Protein AF-A0A7C7D3M1-F1 (afdb_monomer)

Mean predicted aligned error: 8.9 Å

Sequence (580 aa):
MRIFKFFWKYLKKYRLFLVIILLFMLINALFGLVTPYLSGVIVDEVIVNKKKDLLLKLIILLLSGVLVKSVARYFSLMLIEKTTQNFLFDVRNDMYSRMQKMDFSYFDRTKTGNIMTRITGDLQVVRNFIAGSATTVFESLFSFVFVMILMIRMNFLFTILLLAVTPFIGYFTFSMTKKTRNLRFEWHEQITRLNSVVQENISGNRVVKAFCNEDFEIEKFSKENEGYKDHHGEWVKVWKKYLPLINFLGGMMTVVIILVGGILVIKGKLSYGELVIYTGLTGTLSVPINMANWLSDQVQRFFTSGEKIIELMNAEPRIVDDENCIVPEKYSGEVEFRDVSFSYNGERVLKEINMHVKPGQTIGIMGPTGSGKSTLVSLICRFYDCNEGKILIDGLNVKQLQKKSLRSNVAIAMQDTFLFSDTIEGNIAYGVPNADIEDIQHAAAAAGAHNFILELSDGYDTIVGERGVGLSGGQRQRVSLARALLKNATIMIFDDITSSVDIETEQMIQESLKSVYSGKTTFIISHRISSVRKADVIFVLDKGRIIEKGTHEELMKNKGYYHSVFMIQSGKNKTLSEVG

Secondary structure (DSSP, 8-state):
-HHHHHHHHHHGGGHHHHHHHHHHHHHHHHHHTHHHHHHHHIIIIIIIS--THHHHHHHHHHHHHHHHHHHHHHHHHHHHHHHHHHHHHHHHHHHHHHHHT--HHHHHHS-HHHHHHIIIIIHHHHHHIIIIIIHHHHHHHHHHHHHHHHHHHH-HHHHHHHHTTHHHHHHHHHHHHHHHHHHHHHHHHHHHHHHHHHHHHHHTHHHHHHTT-HHHHHHHHHHHHHHHHHHHHHHHHHHHHHHHHHHHHHHHHHHHIIIIIHHHHHTTSS-HHHHHHHHHHHHHHHHHHHHHHHHHHHHHHHHHHHHHHHHHHH---S----TT-B--S-----EEEEEEEEEETTEEEEEEEEEEE-TT-EEEEE-STTSSHHHHHHHHTTSS--SEEEEEETTEETTTB-HHHHHHTEEEE-SS----SSBHHHHHHTTSTT--HHHHHHHHHHTT-HHHHHTSTTGGGPBP-GGGTTS-HHHHHHHHHHHHHHT--SEEEEESTTTTS-HHHHHHHHHHHHHHTTTSEEEEE-S-HHHHTT-SEEEEEETTEEEEEE-HHHHHHHTSHHHHHHHHHTTS----TT--

pLDDT: mean 89.76, std 7.75, range [38.72, 98.0]

Foldseek 3Di:
DVLCVVLVVLLVVVVVLVVLLLVLLLLLLQLLLLQLQLQLVCCVCCVVVVPVVCVVVSVVSNVVSVVSNVVSVVSSLVSLVVSLVSSLVVLLVLLVVLVVQAFPLVPVVDPPVLSVCLSPVLSVLLSCCSSPVVSVVSSLVSNVVNLLVVLCVQPVVLSVVLCVLVVVLLVLLVVLLVVLVVLVVQLVVLVVLLVVLVVCCVVCVVVCVVVVVVVVSVVSNVVSVVSNVVSVVVSVVSCVVRVVVSVVSLVVSVVSLCPVVVVCCVVVNHPPSRSSSSVSSSVSVCVVSVCPNVSVVSVVSNVVSSVSSVCSSPDDHPQDADPQADQDPDFQAKKWWALFWADRVPHTQAGGEGDTFGFLFFEEEAEDPSLCQVVVVCVQLPSDDTPDTFMDGVNHGPSRHDNVNSNLQEFEQAPQQFADQFFLLCRLCVSPVPDDVVLLLLLLVLLVQQVVLVVDPVRRRDGAHHRRPPDDPLNSLSSSSSSRLSSLHQEYEYAASCVRPDPVSVVSNLVSCPVSSGRHYYYYYHNDCVRCLPGQKYFYGGSNYTPDMDHNVVVCVVCPPSVVSVCVVVVNDDDPPPDD

Radius of gyration: 36.51 Å; Cα contacts (8 Å, |Δi|>4): 764; chains: 1; bounding box: 83×61×110 Å

Structure (mmCIF, N/CA/C/O backbone):
data_AF-A0A7C7D3M1-F1
#
_entry.id   AF-A0A7C7D3M1-F1
#
loop_
_atom_site.group_PDB
_atom_site.id
_atom_site.type_symbol
_atom_site.label_atom_id
_atom_site.label_alt_id
_atom_site.label_comp_id
_atom_site.label_asym_id
_atom_site.label_entity_id
_atom_site.label_seq_id
_atom_site.pdbx_PDB_ins_code
_atom_site.Cartn_x
_atom_site.Cartn_y
_atom_site.Cartn_z
_atom_site.occupancy
_atom_site.B_iso_or_equiv
_atom_site.auth_seq_id
_atom_site.auth_comp_id
_atom_site.auth_asym_id
_atom_site.auth_atom_id
_atom_site.pdbx_PDB_model_num
ATOM 1 N N . MET A 1 1 ? 17.993 -13.297 -7.856 1.00 72.12 1 MET A N 1
ATOM 2 C CA . MET A 1 1 ? 17.187 -14.208 -8.715 1.00 72.12 1 MET A CA 1
ATOM 3 C C . MET A 1 1 ? 15.738 -14.398 -8.249 1.00 72.12 1 MET A C 1
ATOM 5 O O . MET A 1 1 ? 14.873 -14.476 -9.113 1.00 72.12 1 MET A O 1
ATOM 9 N N . ARG A 1 2 ? 15.433 -14.438 -6.937 1.00 89.00 2 ARG A N 1
ATOM 10 C CA . ARG A 1 2 ? 14.056 -14.613 -6.414 1.00 89.00 2 ARG A CA 1
ATOM 11 C C . ARG A 1 2 ? 13.039 -13.616 -6.995 1.00 89.00 2 ARG A C 1
ATOM 13 O O . ARG A 1 2 ? 11.999 -14.044 -7.483 1.00 89.00 2 ARG A O 1
ATOM 20 N N . ILE A 1 3 ? 13.380 -12.325 -7.009 1.00 91.31 3 ILE A N 1
ATOM 21 C CA . ILE A 1 3 ? 12.498 -11.247 -7.491 1.00 91.31 3 ILE A CA 1
ATOM 22 C C . ILE A 1 3 ? 12.118 -11.422 -8.970 1.00 91.31 3 ILE A C 1
ATOM 24 O O . ILE A 1 3 ? 10.941 -11.400 -9.320 1.00 91.31 3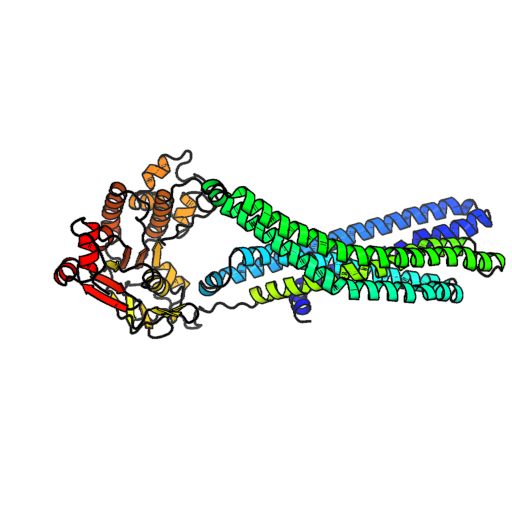 ILE A O 1
ATOM 28 N N . PHE A 1 4 ? 13.097 -11.709 -9.832 1.00 91.31 4 PHE A N 1
ATOM 29 C CA . PHE A 1 4 ? 12.840 -12.005 -11.245 1.00 91.31 4 PHE A CA 1
ATOM 30 C C . PHE A 1 4 ? 11.922 -13.215 -11.430 1.00 91.31 4 PHE A C 1
ATOM 32 O O . PHE A 1 4 ? 10.978 -13.149 -12.210 1.00 91.31 4 PHE A O 1
ATOM 39 N N . LYS A 1 5 ? 12.158 -14.308 -10.688 1.00 91.38 5 LYS A N 1
ATOM 40 C CA . LYS A 1 5 ? 11.329 -15.521 -10.768 1.00 91.38 5 LYS A CA 1
ATOM 41 C C . LYS A 1 5 ? 9.878 -15.247 -10.357 1.00 91.38 5 LYS A C 1
ATOM 43 O O . LYS A 1 5 ? 8.966 -15.791 -10.976 1.00 91.38 5 LYS A O 1
ATOM 48 N N . PHE A 1 6 ? 9.672 -14.400 -9.348 1.00 93.81 6 PHE A N 1
ATOM 49 C CA . PHE A 1 6 ? 8.343 -13.988 -8.903 1.00 93.81 6 PHE A CA 1
ATOM 50 C C . PHE A 1 6 ? 7.590 -13.238 -10.009 1.00 93.81 6 PHE A C 1
ATOM 52 O O . PHE A 1 6 ? 6.535 -13.693 -10.445 1.00 93.81 6 PHE A O 1
ATOM 59 N N . PHE A 1 7 ? 8.160 -12.153 -10.543 1.00 94.06 7 PHE A N 1
ATOM 60 C CA . PHE A 1 7 ? 7.493 -11.368 -11.590 1.00 94.06 7 PHE A CA 1
ATOM 61 C C . PHE A 1 7 ? 7.366 -12.122 -12.920 1.00 94.06 7 PHE A C 1
ATOM 63 O O . PHE A 1 7 ? 6.381 -11.950 -13.639 1.00 94.06 7 PHE A O 1
ATOM 70 N N . TRP A 1 8 ? 8.285 -13.045 -13.219 1.00 93.12 8 TRP A N 1
ATOM 71 C CA . TRP A 1 8 ? 8.175 -13.922 -14.386 1.00 93.12 8 TRP A CA 1
ATOM 72 C C . TRP A 1 8 ? 6.923 -14.811 -14.352 1.00 93.12 8 TRP A C 1
ATOM 74 O O . TRP A 1 8 ? 6.363 -15.121 -15.404 1.00 93.12 8 TRP A O 1
ATOM 84 N N . LYS A 1 9 ? 6.424 -15.190 -13.164 1.00 93.50 9 LYS A N 1
ATOM 85 C CA . LYS A 1 9 ? 5.173 -15.959 -13.026 1.00 93.50 9 LYS A CA 1
ATOM 86 C C . LYS A 1 9 ? 3.965 -15.211 -13.601 1.00 93.50 9 LYS A C 1
ATOM 88 O O . LYS A 1 9 ? 3.067 -15.867 -14.123 1.00 93.50 9 LYS A O 1
ATOM 93 N N . TYR A 1 10 ? 3.971 -13.882 -13.538 1.00 94.25 10 TYR A N 1
ATOM 94 C CA . TYR A 1 10 ? 2.939 -13.032 -14.128 1.00 94.25 10 TYR A CA 1
ATOM 95 C C . TYR A 1 10 ? 3.221 -12.769 -15.611 1.00 94.25 10 TYR A C 1
ATOM 97 O O . TYR A 1 10 ? 2.345 -12.942 -16.455 1.00 94.25 10 TYR A O 1
ATOM 105 N N . LEU A 1 11 ? 4.472 -12.451 -15.960 1.00 92.75 11 LEU A N 1
ATOM 106 C CA . LEU A 1 11 ? 4.861 -12.156 -17.344 1.00 92.75 11 LEU A CA 1
ATOM 107 C C . LEU A 1 11 ? 4.723 -13.354 -18.296 1.00 92.75 11 LEU A C 1
ATOM 109 O O . LEU A 1 11 ? 4.402 -13.163 -19.467 1.00 92.75 11 LEU A O 1
ATOM 113 N N . LYS A 1 12 ? 4.893 -14.598 -17.821 1.00 92.69 12 LYS A N 1
ATOM 114 C CA . LYS A 1 12 ? 4.770 -15.801 -18.668 1.00 92.69 12 LYS A CA 1
ATOM 115 C C . LYS A 1 12 ? 3.382 -15.964 -19.301 1.00 92.69 12 LYS A C 1
ATOM 117 O O . LYS A 1 12 ? 3.283 -16.587 -20.357 1.00 92.69 12 LYS A O 1
ATOM 122 N N . LYS A 1 13 ? 2.326 -15.398 -18.694 1.00 93.00 13 LYS A N 1
ATOM 123 C CA . LYS A 1 13 ? 0.963 -15.358 -19.262 1.00 93.00 13 LYS A CA 1
ATOM 124 C C . LYS A 1 13 ? 0.950 -14.624 -20.608 1.00 93.00 13 LYS A C 1
ATOM 126 O O . LYS A 1 13 ? 0.189 -14.976 -21.500 1.00 93.00 13 LYS A O 1
ATOM 131 N N . TYR A 1 14 ? 1.874 -13.681 -20.782 1.00 93.88 14 TYR A N 1
ATOM 132 C CA . TYR A 1 14 ? 2.040 -12.849 -21.969 1.00 93.88 14 TYR A CA 1
ATOM 133 C C . TYR A 1 14 ? 3.248 -13.262 -22.828 1.00 93.88 14 TYR A C 1
ATOM 135 O O . TYR A 1 14 ? 3.724 -12.473 -23.640 1.00 93.88 14 TYR A O 1
ATOM 143 N N . ARG A 1 15 ? 3.750 -14.503 -22.696 1.00 92.19 15 ARG A N 1
ATOM 144 C CA . ARG A 1 15 ? 4.968 -14.973 -23.392 1.00 92.19 15 ARG A CA 1
ATOM 145 C C . ARG A 1 15 ? 4.950 -14.761 -24.908 1.00 92.19 15 ARG A C 1
ATOM 147 O O . ARG A 1 15 ? 5.978 -14.415 -25.474 1.00 92.19 15 ARG A O 1
ATOM 154 N N . LEU A 1 16 ? 3.796 -14.936 -25.558 1.00 92.12 16 LEU A N 1
ATOM 155 C CA . LEU A 1 16 ? 3.668 -14.738 -27.004 1.00 92.12 16 LEU A CA 1
ATOM 156 C C . LEU A 1 16 ? 3.878 -13.265 -27.375 1.00 92.12 16 LEU A C 1
ATOM 158 O O . LEU A 1 16 ? 4.638 -12.966 -28.290 1.00 92.12 16 LEU A O 1
ATOM 162 N N . PHE A 1 17 ? 3.271 -12.347 -26.618 1.00 93.25 17 PHE A N 1
ATOM 163 C CA . PHE A 1 17 ? 3.478 -10.913 -26.805 1.00 93.25 17 PHE A CA 1
ATOM 164 C C . PHE A 1 17 ? 4.931 -10.517 -26.550 1.00 93.25 17 PHE A C 1
ATOM 166 O O . PHE A 1 17 ? 5.477 -9.753 -27.333 1.00 93.25 17 PHE A O 1
ATOM 173 N N . LEU A 1 18 ? 5.589 -11.086 -25.532 1.00 93.00 18 LEU A N 1
ATOM 174 C CA . LEU A 1 18 ? 7.017 -10.845 -25.281 1.00 93.00 18 LEU A CA 1
ATOM 175 C C . LEU A 1 18 ? 7.898 -11.278 -26.462 1.00 93.00 18 LEU A C 1
ATOM 177 O O . LEU A 1 18 ? 8.820 -10.555 -26.827 1.00 93.00 18 LEU A O 1
ATOM 181 N N . VAL A 1 19 ? 7.600 -12.416 -27.097 1.00 93.88 19 VAL A N 1
ATOM 182 C CA . VAL A 1 19 ? 8.320 -12.861 -28.304 1.00 93.88 19 VAL A CA 1
ATOM 183 C C . VAL A 1 19 ? 8.082 -11.899 -29.471 1.00 93.88 19 VAL A C 1
ATOM 185 O O . VAL A 1 19 ? 9.036 -11.503 -30.133 1.00 93.88 19 VAL A O 1
ATOM 188 N N . ILE A 1 20 ? 6.838 -11.469 -29.700 1.00 94.69 20 ILE A N 1
ATOM 189 C CA . ILE A 1 20 ? 6.504 -10.500 -30.758 1.00 94.69 20 ILE A CA 1
ATOM 190 C C . ILE A 1 20 ? 7.204 -9.154 -30.514 1.00 94.69 20 ILE A C 1
ATOM 192 O O . ILE A 1 20 ? 7.750 -8.560 -31.440 1.00 94.69 20 ILE A O 1
ATOM 196 N N . ILE A 1 21 ? 7.238 -8.694 -29.263 1.00 94.19 21 ILE A N 1
ATOM 197 C CA . ILE A 1 21 ? 7.957 -7.487 -28.850 1.00 94.19 21 ILE A CA 1
ATOM 198 C C . ILE A 1 21 ? 9.445 -7.611 -29.199 1.00 94.19 21 ILE A C 1
ATOM 200 O O . ILE A 1 21 ? 9.990 -6.718 -29.843 1.00 94.19 21 ILE A O 1
ATOM 204 N N . LEU A 1 22 ? 10.087 -8.729 -28.840 1.00 93.38 22 LEU A N 1
ATOM 205 C CA . LEU A 1 22 ? 11.495 -8.980 -29.162 1.00 93.38 22 LEU A CA 1
ATOM 206 C C . LEU A 1 22 ? 11.750 -9.004 -30.676 1.00 93.38 22 LEU A C 1
ATOM 208 O O . LEU A 1 22 ? 12.759 -8.469 -31.131 1.00 93.38 22 LEU A O 1
ATOM 212 N N . LEU A 1 23 ? 10.830 -9.564 -31.468 1.00 94.25 23 LEU A N 1
ATOM 213 C CA . LEU A 1 23 ? 10.919 -9.543 -32.932 1.00 94.25 23 LEU A CA 1
ATOM 214 C C . LEU A 1 23 ? 10.853 -8.112 -33.484 1.00 94.25 23 LEU A C 1
ATOM 216 O O . LEU A 1 23 ? 11.699 -7.734 -34.292 1.00 94.25 23 LEU A O 1
ATOM 220 N N . PHE A 1 24 ? 9.909 -7.286 -33.022 1.00 94.31 24 PHE A N 1
ATOM 221 C CA . PHE A 1 24 ? 9.838 -5.883 -33.444 1.00 94.31 24 PHE A CA 1
ATOM 222 C C . PHE A 1 24 ? 11.049 -5.062 -32.987 1.00 94.31 24 PHE A C 1
ATOM 224 O O . PHE A 1 24 ? 11.507 -4.203 -33.739 1.00 94.31 24 PHE A O 1
ATOM 231 N N . MET A 1 25 ? 11.609 -5.338 -31.805 1.00 92.69 25 MET A N 1
ATOM 232 C CA . MET A 1 25 ? 12.866 -4.724 -31.354 1.00 92.69 25 MET A CA 1
ATOM 233 C C . MET A 1 25 ? 14.030 -5.073 -32.282 1.00 92.69 25 MET A C 1
ATOM 235 O O . MET A 1 25 ? 14.821 -4.200 -32.634 1.00 92.69 25 MET A O 1
ATOM 239 N N . LEU A 1 26 ? 14.117 -6.333 -32.713 1.00 93.62 26 LEU A N 1
ATOM 240 C CA . LEU A 1 26 ? 15.144 -6.797 -33.641 1.00 93.62 26 LEU A CA 1
ATOM 241 C C . LEU A 1 26 ? 14.995 -6.118 -35.009 1.00 93.62 26 LEU A C 1
ATOM 243 O O . LEU A 1 26 ? 15.978 -5.615 -35.552 1.00 93.62 26 LEU A O 1
ATOM 247 N N . ILE A 1 27 ? 13.765 -6.019 -35.525 1.00 93.50 27 ILE A N 1
ATOM 248 C CA . ILE A 1 27 ? 13.453 -5.269 -36.752 1.00 93.50 27 ILE A CA 1
ATOM 249 C C . ILE A 1 27 ? 13.854 -3.797 -36.593 1.00 93.50 27 ILE A C 1
ATOM 251 O O . ILE A 1 27 ? 14.546 -3.254 -37.451 1.00 93.50 27 ILE A O 1
ATOM 255 N N . ASN A 1 28 ? 13.484 -3.149 -35.486 1.00 92.19 28 ASN A N 1
ATOM 256 C CA . ASN A 1 28 ? 13.830 -1.751 -35.220 1.00 92.19 28 ASN A CA 1
ATOM 257 C C . ASN A 1 28 ? 15.355 -1.528 -35.170 1.00 92.19 28 ASN A C 1
ATOM 259 O O . ASN A 1 28 ? 15.852 -0.558 -35.746 1.00 92.19 28 ASN A O 1
ATOM 263 N N . ALA A 1 29 ? 16.103 -2.438 -34.538 1.00 91.75 29 ALA A N 1
ATOM 264 C CA . ALA A 1 29 ? 17.562 -2.389 -34.496 1.00 91.75 29 ALA A CA 1
ATOM 265 C C . ALA A 1 29 ? 18.183 -2.561 -35.895 1.00 91.75 29 ALA A C 1
ATOM 267 O O . ALA A 1 29 ? 19.069 -1.795 -36.272 1.00 91.75 29 ALA A O 1
ATOM 268 N N . LEU A 1 30 ? 17.685 -3.511 -36.692 1.00 92.50 30 LEU A N 1
ATOM 269 C CA . LEU A 1 30 ? 18.196 -3.806 -38.034 1.00 92.50 30 LEU A CA 1
ATOM 270 C C . LEU A 1 30 ? 17.902 -2.671 -39.026 1.00 92.50 30 LEU A C 1
ATOM 272 O O . LEU A 1 30 ? 18.808 -2.177 -39.695 1.00 92.50 30 LEU A O 1
ATOM 276 N N . PHE A 1 31 ? 16.661 -2.179 -39.063 1.00 92.00 31 PHE A N 1
ATOM 277 C CA . PHE A 1 31 ? 16.293 -1.019 -39.882 1.00 92.00 31 PHE A CA 1
ATOM 278 C C . PHE A 1 31 ? 16.911 0.289 -39.368 1.00 92.00 31 PHE A C 1
ATOM 280 O O . PHE A 1 31 ? 17.025 1.259 -40.115 1.00 92.00 31 PHE A O 1
ATOM 287 N N . GLY A 1 32 ? 17.383 0.317 -38.119 1.00 89.38 32 GLY A N 1
ATOM 288 C CA . GLY A 1 32 ? 18.217 1.394 -37.597 1.00 89.38 32 GLY A CA 1
ATOM 289 C C . GLY A 1 32 ? 19.526 1.590 -38.368 1.00 89.38 32 GLY A C 1
ATOM 290 O O . GLY A 1 32 ? 20.001 2.721 -38.442 1.00 89.38 32 GLY A O 1
ATOM 291 N N . LEU A 1 33 ? 20.061 0.531 -38.986 1.00 91.56 33 LEU A N 1
ATOM 292 C CA . LEU A 1 33 ? 21.294 0.569 -39.781 1.00 91.56 33 LEU A CA 1
ATOM 293 C C . LEU A 1 33 ? 21.083 1.020 -41.228 1.00 91.56 33 LEU A C 1
ATOM 295 O O . LEU A 1 33 ? 22.033 1.454 -41.878 1.00 91.56 33 LEU A O 1
ATOM 299 N N . VAL A 1 34 ? 19.851 0.927 -41.734 1.00 92.25 34 VAL A N 1
ATOM 300 C CA . VAL A 1 34 ? 19.528 1.206 -43.139 1.00 92.25 34 VAL A CA 1
ATOM 301 C C . VAL A 1 34 ? 19.849 2.657 -43.497 1.00 92.25 34 VAL A C 1
ATOM 303 O O . VAL A 1 34 ? 20.438 2.905 -44.543 1.00 92.25 34 VAL A O 1
ATOM 306 N N . THR A 1 35 ? 19.530 3.620 -42.627 1.00 90.44 35 THR A N 1
ATOM 307 C CA . THR A 1 35 ? 19.768 5.044 -42.913 1.00 90.44 35 THR A CA 1
ATOM 308 C C . THR A 1 35 ? 21.261 5.389 -43.020 1.00 90.44 35 THR A C 1
ATOM 310 O O . THR A 1 35 ? 21.631 5.965 -44.046 1.00 90.44 35 THR A O 1
ATOM 313 N N . PRO A 1 36 ? 22.142 5.020 -42.062 1.00 92.00 36 PRO A N 1
ATOM 314 C CA . PRO A 1 36 ? 23.586 5.195 -42.233 1.00 92.00 36 PRO A CA 1
ATOM 315 C C . PRO A 1 36 ? 24.136 4.455 -43.455 1.00 92.00 36 PRO A C 1
ATOM 317 O O . PRO A 1 36 ? 24.864 5.054 -44.242 1.00 92.00 36 PRO A O 1
ATOM 320 N N . TYR A 1 37 ? 23.746 3.188 -43.651 1.00 93.00 37 TYR A N 1
ATOM 321 C CA . TYR A 1 37 ? 24.236 2.352 -44.751 1.00 93.00 37 TYR A CA 1
ATOM 322 C C . TYR A 1 37 ? 23.899 2.935 -46.130 1.00 93.00 37 TYR A C 1
ATOM 324 O O . TYR A 1 37 ? 24.788 3.155 -46.951 1.00 93.00 37 TYR A O 1
ATOM 332 N N . LEU A 1 38 ? 22.623 3.252 -46.373 1.00 92.38 38 LEU A N 1
ATOM 333 C CA . LEU A 1 38 ? 22.179 3.818 -47.648 1.00 92.38 38 LEU A CA 1
ATOM 334 C C . LEU A 1 38 ? 22.749 5.213 -47.894 1.00 92.38 38 LEU A C 1
ATOM 336 O O . LEU A 1 38 ? 23.038 5.542 -49.041 1.00 92.38 38 LEU A O 1
ATOM 340 N N . SER A 1 39 ? 22.959 6.010 -46.842 1.00 91.19 39 SER A N 1
ATOM 341 C CA . SER A 1 39 ? 23.652 7.299 -46.973 1.00 91.19 39 SER A CA 1
ATOM 342 C C . SER A 1 39 ? 25.052 7.119 -47.559 1.00 91.19 39 SER A C 1
ATOM 344 O O . SER A 1 39 ? 25.423 7.860 -48.463 1.00 91.19 39 SER A O 1
ATOM 346 N N . GLY A 1 40 ? 25.797 6.099 -47.121 1.00 91.50 40 GLY A N 1
ATOM 347 C CA . GLY A 1 40 ? 27.095 5.766 -47.711 1.00 91.50 40 GLY A CA 1
ATOM 348 C C . GLY A 1 40 ? 27.006 5.341 -49.173 1.00 91.50 40 GLY A C 1
ATOM 349 O O . GLY A 1 40 ? 27.728 5.871 -50.013 1.00 91.50 40 GLY A O 1
ATOM 350 N N . VAL A 1 41 ? 26.069 4.445 -49.499 1.00 91.62 41 VAL A N 1
ATOM 351 C CA . VAL A 1 41 ? 25.857 3.975 -50.881 1.00 91.62 41 VAL A CA 1
ATOM 352 C C . VAL A 1 41 ? 25.511 5.132 -51.825 1.00 91.62 41 VAL A C 1
ATOM 354 O O . VAL A 1 41 ? 25.987 5.163 -52.957 1.00 91.62 41 VAL A O 1
ATOM 357 N N . ILE A 1 42 ? 24.719 6.110 -51.371 1.00 92.25 42 ILE A N 1
ATOM 358 C CA . ILE A 1 42 ? 24.405 7.312 -52.158 1.00 92.25 42 ILE A CA 1
ATOM 359 C C . ILE A 1 42 ? 25.682 8.104 -52.473 1.00 92.25 42 ILE A C 1
ATOM 361 O O . ILE A 1 42 ? 25.844 8.567 -53.604 1.00 92.25 42 ILE A O 1
ATOM 365 N N . VAL A 1 43 ? 26.601 8.244 -51.514 1.00 92.06 43 VAL A N 1
ATOM 366 C CA . VAL A 1 43 ? 27.872 8.940 -51.753 1.00 92.06 43 VAL A CA 1
ATOM 367 C C . VAL A 1 43 ? 28.709 8.213 -52.806 1.00 92.06 43 VAL A C 1
ATOM 369 O O . VAL A 1 43 ? 29.123 8.841 -53.779 1.00 92.06 43 VAL A O 1
ATOM 372 N N . ASP A 1 44 ? 28.901 6.902 -52.679 1.00 90.94 44 ASP A N 1
ATOM 373 C CA . ASP A 1 44 ? 29.743 6.154 -53.621 1.00 90.94 44 ASP A CA 1
ATOM 374 C C . ASP A 1 44 ? 29.116 6.043 -55.022 1.00 90.94 44 ASP A C 1
ATOM 376 O O . ASP A 1 44 ? 29.749 6.355 -56.031 1.00 90.94 44 ASP A O 1
ATOM 380 N N . GLU A 1 45 ? 27.852 5.632 -55.120 1.00 88.50 45 GLU A N 1
ATOM 381 C CA . GLU A 1 45 ? 27.238 5.315 -56.415 1.00 88.50 45 GLU A CA 1
ATOM 382 C C . GLU A 1 45 ? 26.673 6.545 -57.137 1.00 88.50 45 GLU A C 1
ATOM 384 O O . GLU A 1 45 ? 26.756 6.646 -58.365 1.00 88.50 45 GLU A O 1
ATOM 389 N N . VAL A 1 46 ? 26.101 7.503 -56.402 1.00 88.81 46 VAL A N 1
ATOM 390 C CA . VAL A 1 46 ? 25.433 8.660 -57.016 1.00 88.81 46 VAL A CA 1
ATOM 391 C C . VAL A 1 46 ? 26.361 9.863 -57.110 1.00 88.81 46 VAL A C 1
ATOM 393 O O . VAL A 1 46 ? 26.405 10.501 -58.161 1.00 88.81 46 VAL A O 1
ATOM 396 N N . ILE A 1 47 ? 27.088 10.195 -56.039 1.00 88.75 47 ILE A N 1
ATOM 397 C CA . ILE A 1 47 ? 27.936 11.397 -56.017 1.00 88.75 47 ILE A CA 1
ATOM 398 C C . ILE A 1 47 ? 29.259 11.127 -56.737 1.00 88.75 47 ILE A C 1
ATOM 400 O O . ILE A 1 47 ? 29.618 11.878 -57.645 1.00 88.75 47 ILE A O 1
ATOM 404 N N . VAL A 1 48 ? 29.960 10.047 -56.375 1.00 87.44 48 VAL A N 1
ATOM 405 C CA . VAL A 1 48 ? 31.275 9.717 -56.948 1.00 87.44 48 VAL A CA 1
ATOM 406 C C . VAL A 1 48 ? 31.129 9.087 -58.337 1.00 87.44 48 VAL A C 1
ATOM 408 O O . VAL A 1 48 ? 31.655 9.629 -59.309 1.00 87.44 48 VAL A O 1
ATOM 411 N N . ASN A 1 49 ? 30.346 8.009 -58.469 1.00 86.12 49 ASN A N 1
ATOM 412 C CA . ASN A 1 49 ? 30.162 7.304 -59.748 1.00 86.12 49 ASN A CA 1
ATOM 413 C C . ASN A 1 49 ? 29.114 7.945 -60.685 1.00 86.12 49 ASN A C 1
ATOM 415 O O . ASN A 1 49 ? 28.866 7.426 -61.775 1.00 86.12 49 ASN A O 1
ATOM 419 N N . LYS A 1 50 ? 28.498 9.072 -60.293 1.00 86.44 50 LYS A N 1
ATOM 420 C CA . LYS A 1 50 ? 27.533 9.867 -61.086 1.00 86.44 50 LYS A CA 1
ATOM 421 C C . LYS A 1 50 ? 26.310 9.096 -61.620 1.00 86.44 50 LYS A C 1
ATOM 423 O O . LYS A 1 50 ? 25.662 9.565 -62.560 1.00 86.44 50 LYS A O 1
ATOM 428 N N . LYS A 1 51 ? 25.924 7.963 -61.018 1.00 87.44 51 LYS A N 1
ATOM 429 C CA . LYS A 1 51 ? 24.750 7.168 -61.435 1.00 87.44 51 LYS A CA 1
ATOM 430 C C . LYS A 1 51 ? 23.441 7.776 -60.917 1.00 87.44 51 LYS A C 1
ATOM 432 O O . LYS A 1 51 ? 22.815 7.266 -59.988 1.00 87.44 51 LYS A O 1
ATOM 437 N N . LYS A 1 52 ? 23.011 8.888 -61.520 1.00 83.00 52 LYS A N 1
ATOM 438 C CA . LYS A 1 52 ? 21.827 9.658 -61.085 1.00 83.00 52 LYS A CA 1
ATOM 439 C C . LYS A 1 52 ? 20.520 8.856 -61.104 1.00 83.00 52 LYS A C 1
ATOM 441 O O . LYS A 1 52 ? 19.661 9.100 -60.261 1.00 83.00 52 LYS A O 1
ATOM 446 N N . ASP A 1 53 ? 20.404 7.851 -61.970 1.00 86.50 53 ASP A N 1
ATOM 447 C CA . ASP A 1 53 ? 19.208 7.000 -62.073 1.00 86.50 53 ASP A CA 1
ATOM 448 C C . ASP A 1 53 ? 18.956 6.143 -60.817 1.00 86.50 53 ASP A C 1
ATOM 450 O O . ASP A 1 53 ? 17.827 5.726 -60.547 1.00 86.50 53 ASP A O 1
ATOM 454 N N . LEU A 1 54 ? 19.998 5.886 -60.014 1.00 87.69 54 LEU A N 1
ATOM 455 C CA . LEU A 1 54 ? 19.889 5.145 -58.753 1.00 87.69 54 LEU A CA 1
ATOM 456 C C . LEU A 1 54 ? 19.407 6.020 -57.590 1.00 87.69 54 LEU A C 1
ATOM 458 O O . LEU A 1 54 ? 18.895 5.481 -56.608 1.00 87.69 54 LEU A O 1
ATOM 462 N N . LEU A 1 55 ? 19.518 7.350 -57.691 1.00 89.44 55 LEU A N 1
ATOM 463 C CA . LEU A 1 55 ? 19.216 8.265 -56.589 1.00 89.44 55 LEU A CA 1
ATOM 464 C C . LEU A 1 55 ? 17.767 8.128 -56.114 1.00 89.44 55 LEU A C 1
ATOM 466 O O . LEU A 1 55 ? 17.524 7.957 -54.922 1.00 89.44 55 LEU A O 1
ATOM 470 N N . LEU A 1 56 ? 16.807 8.152 -57.043 1.00 90.31 56 LEU A N 1
ATOM 471 C CA . LEU A 1 56 ? 15.386 8.066 -56.706 1.00 90.31 56 LEU A CA 1
ATOM 472 C C . LEU A 1 56 ? 15.052 6.724 -56.034 1.00 90.31 56 LEU A C 1
ATOM 474 O O . LEU A 1 56 ? 14.336 6.696 -55.036 1.00 90.31 56 LEU A O 1
ATOM 478 N N . LYS A 1 57 ? 15.636 5.618 -56.519 1.00 91.75 57 LYS A N 1
ATOM 479 C CA . LYS A 1 57 ? 15.462 4.279 -55.928 1.00 91.75 57 LYS A CA 1
ATOM 480 C C . LYS A 1 57 ? 16.032 4.207 -54.508 1.00 91.75 57 LYS A C 1
ATOM 482 O O . LYS A 1 57 ? 15.371 3.673 -53.621 1.00 91.75 57 LYS A O 1
ATOM 487 N N . LEU A 1 58 ? 17.222 4.768 -54.278 1.00 91.06 58 LEU A N 1
ATOM 488 C CA . LEU A 1 58 ? 17.868 4.788 -52.960 1.00 91.06 58 LEU A CA 1
ATOM 489 C C . LEU A 1 58 ? 17.127 5.686 -51.961 1.00 91.06 58 LEU A C 1
ATOM 491 O O . LEU A 1 58 ? 16.988 5.303 -50.802 1.00 91.06 58 LEU A O 1
ATOM 495 N N . ILE A 1 59 ? 16.597 6.833 -52.400 1.00 90.88 59 ILE A N 1
ATOM 496 C CA . ILE A 1 59 ? 15.764 7.707 -51.557 1.00 90.88 59 ILE A CA 1
ATOM 497 C C . ILE A 1 59 ? 14.460 7.003 -51.173 1.00 90.88 59 ILE A C 1
ATOM 499 O O . ILE A 1 59 ? 14.101 7.000 -49.997 1.00 90.88 59 ILE A O 1
ATOM 503 N N . ILE A 1 60 ? 13.769 6.370 -52.128 1.00 92.88 60 ILE A N 1
ATOM 504 C CA . ILE A 1 60 ? 12.547 5.599 -51.844 1.00 92.88 60 ILE A CA 1
ATOM 505 C C . ILE A 1 60 ? 12.854 4.467 -50.859 1.00 92.88 60 ILE A C 1
ATOM 507 O O . ILE A 1 60 ? 12.113 4.277 -49.895 1.00 92.88 60 ILE A O 1
ATOM 511 N N . LEU A 1 61 ? 13.971 3.757 -51.045 1.00 93.50 61 LEU A N 1
ATOM 512 C CA . LEU A 1 61 ? 14.395 2.700 -50.131 1.00 93.50 61 LEU A CA 1
ATOM 513 C C . LEU A 1 61 ? 14.693 3.247 -48.726 1.00 93.50 61 LEU A C 1
ATOM 515 O O . LEU A 1 61 ? 14.235 2.667 -47.743 1.00 93.50 61 LEU A O 1
ATOM 519 N N . LEU A 1 62 ? 15.377 4.388 -48.616 1.00 92.94 62 LEU A N 1
ATOM 520 C CA . LEU A 1 62 ? 15.656 5.053 -47.341 1.00 92.94 62 LEU A CA 1
ATOM 521 C C . LEU A 1 62 ? 14.360 5.459 -46.631 1.00 92.94 62 LEU A C 1
ATOM 523 O O . LEU A 1 62 ? 14.178 5.117 -45.461 1.00 92.94 62 LEU A O 1
ATOM 527 N N . LEU A 1 63 ? 13.440 6.124 -47.336 1.00 93.75 63 LEU A N 1
ATOM 528 C CA . LEU A 1 63 ? 12.138 6.521 -46.792 1.00 93.75 63 LEU A CA 1
ATOM 529 C C . LEU A 1 63 ? 11.319 5.302 -46.355 1.00 93.75 63 LEU A C 1
ATOM 531 O O . LEU A 1 63 ? 10.769 5.299 -45.254 1.00 93.75 63 LEU A O 1
ATOM 535 N N . SER A 1 64 ? 11.297 4.240 -47.165 1.00 93.50 64 SER A N 1
ATOM 536 C CA . SER A 1 64 ? 10.615 2.990 -46.815 1.00 93.50 64 SER A CA 1
ATOM 537 C C . SER A 1 64 ? 11.231 2.326 -45.579 1.00 93.50 64 SER A C 1
ATOM 539 O O . SER A 1 64 ? 10.502 1.873 -44.701 1.00 93.50 64 SER A O 1
ATOM 541 N N . GLY A 1 65 ? 12.561 2.344 -45.440 1.00 93.25 65 GLY A N 1
ATOM 542 C CA . GLY A 1 65 ? 13.254 1.792 -44.281 1.00 93.25 65 GLY A CA 1
ATOM 543 C C . GLY A 1 65 ? 12.956 2.566 -42.996 1.00 93.25 65 GLY A C 1
ATOM 544 O O . GLY A 1 65 ? 12.692 1.959 -41.957 1.00 93.25 65 GLY A O 1
ATOM 545 N N . VAL A 1 66 ? 12.922 3.901 -43.066 1.00 93.75 66 VAL A N 1
ATOM 546 C CA . VAL A 1 66 ? 12.519 4.759 -41.938 1.00 93.75 66 VAL A CA 1
ATOM 547 C C . VAL A 1 66 ? 11.052 4.530 -41.569 1.00 93.75 66 VAL A C 1
ATOM 549 O O . VAL A 1 66 ? 10.730 4.458 -40.380 1.00 93.75 66 VAL A O 1
ATOM 552 N N . LEU A 1 67 ? 10.168 4.365 -42.556 1.00 94.88 67 LEU A N 1
ATOM 553 C CA . LEU A 1 67 ? 8.757 4.055 -42.330 1.00 94.88 67 LEU A CA 1
ATOM 554 C C . LEU A 1 67 ? 8.591 2.700 -41.625 1.00 94.88 67 LEU A C 1
ATOM 556 O O . LEU A 1 67 ? 7.955 2.640 -40.575 1.00 94.88 67 LEU A O 1
ATOM 560 N N . VAL A 1 68 ? 9.226 1.636 -42.128 1.00 94.31 68 VAL A N 1
ATOM 561 C CA . VAL A 1 68 ? 9.187 0.296 -41.511 1.00 94.31 68 VAL A CA 1
ATOM 562 C C . VAL A 1 68 ? 9.739 0.327 -40.087 1.00 94.31 68 VAL A C 1
ATOM 564 O O . VAL A 1 68 ? 9.107 -0.209 -39.177 1.00 94.31 68 VAL A O 1
ATOM 567 N N . LYS A 1 69 ? 10.867 1.011 -39.859 1.00 92.88 69 LYS A N 1
ATOM 568 C CA . LYS A 1 69 ? 11.434 1.210 -38.517 1.00 92.88 69 LYS A CA 1
ATOM 569 C C . LYS A 1 69 ? 10.438 1.887 -37.576 1.00 92.88 69 LYS A C 1
ATOM 571 O O . LYS A 1 69 ? 10.261 1.454 -36.440 1.00 92.88 69 LYS A O 1
ATOM 576 N N . SER A 1 70 ? 9.791 2.950 -38.047 1.00 94.38 70 SER A N 1
ATOM 577 C CA . SER A 1 70 ? 8.855 3.746 -37.246 1.00 94.38 70 SER A CA 1
ATOM 578 C C . SER A 1 70 ? 7.605 2.945 -36.892 1.00 94.38 70 SER A C 1
ATOM 580 O O . SER A 1 70 ? 7.174 2.961 -35.741 1.00 94.38 70 SER A O 1
ATOM 582 N N . VAL A 1 71 ? 7.075 2.180 -37.849 1.00 95.00 71 VAL A N 1
ATOM 583 C CA . VAL A 1 71 ? 5.941 1.270 -37.647 1.00 95.00 71 VAL A CA 1
ATOM 584 C C . VAL A 1 71 ? 6.309 0.153 -36.665 1.00 95.00 71 VAL A C 1
ATOM 586 O O . VAL A 1 71 ? 5.579 -0.076 -35.702 1.00 95.00 71 VAL A O 1
ATOM 589 N N . ALA A 1 72 ? 7.466 -0.493 -36.842 1.00 92.75 72 ALA A N 1
ATOM 590 C CA . ALA A 1 72 ? 7.951 -1.529 -35.930 1.00 92.75 72 ALA A CA 1
ATOM 591 C C . ALA A 1 72 ? 8.115 -1.001 -34.497 1.00 92.75 72 ALA A C 1
ATOM 593 O O . ALA A 1 72 ? 7.677 -1.648 -33.547 1.00 92.75 72 ALA A O 1
ATOM 594 N N . ARG A 1 73 ? 8.683 0.202 -34.343 1.00 93.50 73 ARG A N 1
ATOM 595 C CA . ARG A 1 73 ? 8.829 0.872 -33.046 1.00 93.50 73 ARG A CA 1
ATOM 596 C C . ARG A 1 73 ? 7.482 1.237 -32.423 1.00 93.50 73 ARG A C 1
ATOM 598 O O . ARG A 1 73 ? 7.311 1.101 -31.218 1.00 93.50 73 ARG A O 1
ATOM 605 N N . TYR A 1 74 ? 6.523 1.707 -33.216 1.00 95.00 74 TYR A N 1
ATOM 606 C CA . TYR A 1 74 ? 5.186 2.016 -32.714 1.00 95.00 74 TYR A CA 1
ATOM 607 C C . TYR A 1 74 ? 4.495 0.758 -32.174 1.00 95.00 74 TYR A C 1
ATOM 609 O O . TYR A 1 74 ? 4.012 0.755 -31.041 1.00 95.00 74 TYR A O 1
ATOM 617 N N . PHE A 1 75 ? 4.510 -0.336 -32.942 1.00 94.19 75 PHE A N 1
ATOM 618 C CA . PHE A 1 75 ? 3.921 -1.601 -32.507 1.00 94.19 75 PHE A CA 1
ATOM 619 C C . PHE A 1 75 ? 4.652 -2.208 -31.307 1.00 94.19 75 PHE A C 1
ATOM 621 O O . PHE A 1 75 ? 3.982 -2.706 -30.402 1.00 94.19 75 PHE A O 1
ATOM 628 N N . SER A 1 76 ? 5.988 -2.133 -31.244 1.00 92.81 76 SER A N 1
ATOM 629 C CA . SER A 1 76 ? 6.725 -2.601 -30.065 1.00 92.81 76 SER A CA 1
ATOM 630 C C . SER A 1 76 ? 6.320 -1.816 -28.819 1.00 92.81 76 SER A C 1
ATOM 632 O O . SER A 1 76 ? 5.954 -2.432 -27.822 1.00 92.81 76 SER A O 1
ATOM 634 N N . LEU A 1 77 ? 6.287 -0.481 -28.887 1.00 93.25 77 LEU A N 1
ATOM 635 C CA . LEU A 1 77 ? 5.886 0.376 -27.767 1.00 93.25 77 LEU A CA 1
ATOM 636 C C . LEU A 1 77 ? 4.450 0.096 -27.313 1.00 93.25 77 LEU A C 1
ATOM 638 O O . LEU A 1 77 ? 4.213 -0.083 -26.120 1.00 93.25 77 LEU A O 1
ATOM 642 N N . MET A 1 78 ? 3.502 -0.012 -28.247 1.00 94.69 78 MET A N 1
ATOM 643 C CA . MET A 1 78 ? 2.105 -0.332 -27.929 1.00 94.69 78 MET A CA 1
ATOM 644 C C . MET A 1 78 ? 1.961 -1.711 -27.272 1.00 94.69 78 MET A C 1
ATOM 646 O O . MET A 1 78 ? 1.227 -1.862 -26.294 1.00 94.69 78 MET A O 1
ATOM 650 N N . LEU A 1 79 ? 2.668 -2.727 -27.778 1.00 94.75 79 LEU A N 1
ATOM 651 C CA . LEU A 1 79 ? 2.630 -4.077 -27.213 1.00 94.75 79 LEU A CA 1
ATOM 652 C C . LEU A 1 79 ? 3.292 -4.148 -25.834 1.00 94.75 79 LEU A C 1
ATOM 654 O O . LEU A 1 79 ? 2.769 -4.839 -24.955 1.00 94.75 79 LEU A O 1
ATOM 658 N N . ILE A 1 80 ? 4.405 -3.438 -25.629 1.00 95.00 80 ILE A N 1
ATOM 659 C CA . ILE A 1 80 ? 5.070 -3.317 -24.325 1.00 95.00 80 ILE A CA 1
ATOM 660 C C . ILE A 1 80 ? 4.122 -2.669 -23.322 1.00 95.00 80 ILE A C 1
ATOM 662 O O . ILE A 1 80 ? 3.916 -3.223 -22.241 1.00 95.00 80 ILE A O 1
ATOM 666 N N . GLU A 1 81 ? 3.506 -1.542 -23.678 1.00 94.69 81 GLU A N 1
ATOM 667 C CA . GLU A 1 81 ? 2.602 -0.831 -22.776 1.00 94.69 81 GLU A CA 1
ATOM 668 C C . GLU A 1 81 ? 1.391 -1.704 -22.435 1.00 94.69 81 GLU A C 1
ATOM 670 O O . GLU A 1 81 ? 1.117 -1.955 -21.265 1.00 94.69 81 GLU A O 1
ATOM 675 N N . LYS A 1 82 ? 0.738 -2.305 -23.437 1.00 94.88 82 LYS A N 1
ATOM 676 C CA . LYS A 1 82 ? -0.394 -3.215 -23.209 1.00 94.88 82 LYS A CA 1
ATOM 677 C C . LYS A 1 82 ? -0.017 -4.403 -22.317 1.00 94.88 82 LYS A C 1
ATOM 679 O O . LYS A 1 82 ? -0.746 -4.738 -21.386 1.00 94.88 82 LYS A O 1
ATOM 684 N N . THR A 1 83 ? 1.124 -5.040 -22.576 1.00 95.50 83 THR A N 1
ATOM 685 C CA . THR A 1 83 ? 1.589 -6.201 -21.799 1.00 95.50 83 THR A CA 1
ATOM 686 C C . THR A 1 83 ? 1.909 -5.818 -20.357 1.00 95.50 83 THR A C 1
ATOM 688 O O . THR A 1 83 ? 1.544 -6.534 -19.425 1.00 95.50 83 THR A O 1
ATOM 691 N N . THR A 1 84 ? 2.573 -4.682 -20.157 1.00 95.12 84 THR A N 1
ATOM 692 C CA . THR A 1 84 ? 3.022 -4.238 -18.833 1.00 95.12 84 THR A CA 1
ATOM 693 C C . THR A 1 84 ? 1.878 -3.670 -17.993 1.00 95.12 84 THR A C 1
ATOM 695 O O . THR A 1 84 ? 1.867 -3.891 -16.783 1.00 95.12 84 THR A O 1
ATOM 698 N N . GLN A 1 85 ? 0.870 -3.043 -18.608 1.00 94.62 85 GLN A N 1
ATOM 699 C CA . GLN A 1 85 ? -0.370 -2.643 -17.932 1.00 94.62 85 GLN A CA 1
ATOM 700 C C . GLN A 1 85 ? -1.217 -3.850 -17.514 1.00 94.62 85 GLN A C 1
ATOM 702 O O . GLN A 1 85 ? -1.700 -3.899 -16.386 1.00 94.62 85 GLN A O 1
ATOM 707 N N . ASN A 1 86 ? -1.330 -4.874 -18.364 1.00 95.06 86 ASN A N 1
ATOM 708 C CA . ASN A 1 86 ? -2.022 -6.111 -17.990 1.00 95.06 86 ASN A CA 1
ATOM 709 C C . ASN A 1 86 ? -1.291 -6.861 -16.862 1.00 95.06 86 ASN A C 1
ATOM 711 O O . ASN A 1 86 ? -1.920 -7.367 -15.936 1.00 95.06 86 ASN A O 1
ATOM 715 N N . PHE A 1 87 ? 0.045 -6.886 -16.899 1.00 95.25 87 PHE A N 1
ATOM 716 C CA . PHE A 1 87 ? 0.866 -7.381 -15.792 1.00 95.25 87 PHE A CA 1
ATOM 717 C C . PHE A 1 87 ? 0.600 -6.602 -14.494 1.00 95.25 87 PHE A C 1
ATOM 719 O O . PHE A 1 87 ? 0.406 -7.218 -13.447 1.00 95.25 87 PHE A O 1
ATOM 726 N N . LEU A 1 88 ? 0.557 -5.266 -14.557 1.00 95.12 88 LEU A N 1
ATOM 727 C CA . LEU A 1 88 ? 0.240 -4.425 -13.403 1.00 95.12 88 LEU A CA 1
ATOM 728 C C . LEU A 1 88 ? -1.139 -4.738 -12.826 1.00 95.12 88 LEU A C 1
ATOM 730 O O . LEU A 1 88 ? -1.277 -4.839 -11.609 1.00 95.12 88 LEU A O 1
ATOM 734 N N . PHE A 1 89 ? -2.141 -4.874 -13.692 1.00 95.06 89 PHE A N 1
ATOM 735 C CA . PHE A 1 89 ? -3.509 -5.203 -13.309 1.00 95.06 89 PHE A CA 1
ATOM 736 C C . PHE A 1 89 ? -3.575 -6.540 -12.560 1.00 95.06 89 PHE A C 1
ATOM 738 O O . PHE A 1 89 ? -4.111 -6.590 -11.454 1.00 95.06 89 PHE A O 1
ATOM 745 N N . ASP A 1 90 ? -2.959 -7.592 -13.111 1.00 95.62 90 ASP A N 1
ATOM 746 C CA . ASP A 1 90 ? -2.928 -8.919 -12.488 1.00 95.62 90 ASP A CA 1
ATOM 747 C C . ASP A 1 90 ? -2.247 -8.872 -11.102 1.00 95.62 90 ASP A C 1
ATOM 749 O O . ASP A 1 90 ? -2.796 -9.369 -10.119 1.00 95.62 90 ASP A O 1
ATOM 753 N N . VAL A 1 91 ? -1.075 -8.230 -10.993 1.00 96.00 91 VAL A N 1
ATOM 754 C CA . VAL A 1 91 ? -0.347 -8.129 -9.714 1.00 96.00 91 VAL A CA 1
ATOM 755 C C . VAL A 1 91 ? -1.123 -7.290 -8.695 1.00 96.00 91 VAL A C 1
ATOM 757 O O . VAL A 1 91 ? -1.186 -7.659 -7.525 1.00 96.00 91 VAL A O 1
ATOM 760 N N . ARG A 1 92 ? -1.743 -6.181 -9.115 1.00 95.31 92 ARG A N 1
ATOM 761 C CA . ARG A 1 92 ? -2.523 -5.308 -8.228 1.00 95.31 92 ARG A CA 1
ATOM 762 C C . ARG A 1 92 ? -3.747 -6.025 -7.661 1.00 95.31 92 ARG A C 1
ATOM 764 O O . ARG A 1 92 ? -4.006 -5.897 -6.466 1.00 95.31 92 ARG A O 1
ATOM 771 N N . ASN A 1 93 ? -4.455 -6.800 -8.480 1.00 95.06 93 ASN A N 1
ATOM 772 C CA . ASN A 1 93 ? -5.603 -7.587 -8.027 1.00 95.06 93 ASN A CA 1
ATOM 773 C C . ASN A 1 93 ? -5.195 -8.663 -7.020 1.00 95.06 93 ASN A C 1
ATOM 775 O O . ASN A 1 93 ? -5.871 -8.842 -6.006 1.00 95.06 93 ASN A O 1
ATOM 779 N N . ASP A 1 94 ? -4.068 -9.335 -7.256 1.00 95.19 94 ASP A N 1
ATOM 780 C CA . ASP A 1 94 ? -3.534 -10.328 -6.327 1.00 95.19 94 ASP A CA 1
ATOM 781 C C . ASP A 1 94 ? -3.078 -9.690 -5.005 1.00 95.19 94 ASP A C 1
ATOM 783 O O . ASP A 1 94 ? -3.403 -10.205 -3.935 1.00 95.19 94 ASP A O 1
ATOM 787 N N . MET A 1 95 ? -2.384 -8.545 -5.056 1.00 95.00 95 MET A N 1
ATOM 788 C CA . MET A 1 95 ? -1.986 -7.786 -3.862 1.00 95.00 95 MET A CA 1
ATOM 789 C C . MET A 1 95 ? -3.205 -7.335 -3.055 1.00 95.00 95 MET A C 1
ATOM 791 O O . MET A 1 95 ? -3.242 -7.523 -1.839 1.00 95.00 95 MET A O 1
ATOM 795 N N . TYR A 1 96 ? -4.221 -6.785 -3.724 1.00 94.00 96 TYR A N 1
ATOM 796 C CA . TYR A 1 96 ? -5.457 -6.356 -3.075 1.00 94.00 96 TYR A CA 1
ATOM 797 C C . TYR A 1 96 ? -6.196 -7.544 -2.447 1.00 94.00 96 TYR A C 1
ATOM 799 O O . TYR A 1 96 ? -6.542 -7.513 -1.267 1.00 94.00 96 TYR A O 1
ATOM 807 N N . SER A 1 97 ? -6.345 -8.644 -3.189 1.00 93.94 97 SER A N 1
ATOM 808 C CA . SER A 1 97 ? -6.949 -9.883 -2.686 1.00 93.94 97 SER A CA 1
ATOM 809 C C . SER A 1 97 ? -6.183 -10.460 -1.496 1.00 93.94 97 SER A C 1
ATOM 811 O O . SER A 1 97 ? -6.783 -11.024 -0.581 1.00 93.94 97 SER A O 1
ATOM 813 N N . ARG A 1 98 ? -4.850 -10.329 -1.486 1.00 93.56 98 ARG A N 1
ATOM 814 C CA . ARG A 1 98 ? -4.010 -10.762 -0.368 1.00 93.56 98 ARG A CA 1
ATOM 815 C C . ARG A 1 98 ? -4.256 -9.910 0.871 1.00 93.56 98 ARG A C 1
ATOM 817 O O . ARG A 1 98 ? -4.405 -10.477 1.947 1.00 93.56 98 ARG A O 1
ATOM 824 N N . MET A 1 99 ? -4.373 -8.592 0.720 1.00 92.75 99 MET A N 1
ATOM 825 C CA . MET A 1 99 ? -4.684 -7.686 1.829 1.00 92.75 99 MET A CA 1
ATOM 826 C C . MET A 1 99 ? -6.038 -7.969 2.471 1.00 92.75 99 MET A C 1
ATOM 828 O O . MET A 1 99 ? -6.118 -7.996 3.692 1.00 92.75 99 MET A O 1
ATOM 832 N N . GLN A 1 100 ? -7.078 -8.243 1.679 1.00 91.56 100 GLN A N 1
ATOM 833 C CA . GLN A 1 100 ? -8.412 -8.552 2.216 1.00 91.56 100 GLN A CA 1
ATOM 834 C C . GLN A 1 100 ? -8.449 -9.845 3.048 1.00 91.56 100 GLN A C 1
ATOM 836 O O . GLN A 1 100 ? -9.381 -10.071 3.816 1.00 91.56 100 GLN A O 1
ATOM 841 N N . LYS A 1 101 ? -7.436 -10.710 2.907 1.00 91.31 101 LYS A N 1
ATOM 842 C CA . LYS A 1 101 ? -7.291 -11.940 3.698 1.00 91.31 101 LYS A CA 1
ATOM 843 C C . LYS A 1 101 ? -6.474 -11.745 4.976 1.00 91.31 101 LYS A C 1
ATOM 845 O O . LYS A 1 101 ? -6.473 -12.657 5.799 1.00 91.31 101 LYS A O 1
ATOM 850 N N . MET A 1 102 ? -5.766 -10.623 5.123 1.00 93.00 102 MET A N 1
ATOM 851 C CA . MET A 1 102 ? -4.938 -10.345 6.298 1.00 93.00 102 MET A CA 1
ATOM 852 C C . MET A 1 102 ? -5.793 -10.070 7.537 1.00 93.00 102 MET A C 1
ATOM 854 O O . MET A 1 102 ? -6.910 -9.565 7.444 1.00 93.00 102 MET A O 1
ATOM 858 N N . ASP A 1 103 ? -5.259 -10.410 8.707 1.00 91.50 103 ASP A N 1
ATOM 859 C CA . ASP A 1 103 ? -5.876 -10.115 9.999 1.00 91.50 103 ASP A CA 1
ATOM 860 C C . ASP A 1 103 ? -5.446 -8.747 10.555 1.00 91.50 103 ASP A C 1
ATOM 862 O O . ASP A 1 103 ? -4.534 -8.097 10.038 1.00 91.50 103 ASP A O 1
ATOM 866 N N . PHE A 1 104 ? -6.100 -8.313 11.634 1.00 89.50 104 PHE A N 1
ATOM 867 C CA . PHE A 1 104 ? -5.854 -7.015 12.267 1.00 89.50 104 PHE A CA 1
ATOM 868 C C . PHE A 1 104 ? -4.388 -6.845 12.697 1.00 89.50 104 PHE A C 1
ATOM 870 O O . PHE A 1 104 ? -3.821 -5.772 12.505 1.00 89.50 104 PHE A O 1
ATOM 877 N N . SER A 1 105 ? -3.718 -7.917 13.146 1.00 88.44 105 SER A N 1
ATOM 878 C CA . SER A 1 105 ? -2.314 -7.850 13.573 1.00 88.44 105 SER A CA 1
ATOM 879 C C . SER A 1 105 ? -1.374 -7.406 12.449 1.00 88.44 105 SER A C 1
ATOM 881 O O . SER A 1 105 ? -0.350 -6.768 12.711 1.00 88.44 105 SER A O 1
ATOM 883 N N . TYR A 1 106 ? -1.705 -7.718 11.192 1.00 90.00 106 TYR A N 1
ATOM 884 C CA . TYR A 1 106 ? -0.947 -7.240 10.038 1.00 90.00 106 TYR A CA 1
ATOM 885 C C . TYR A 1 106 ? -1.080 -5.721 9.857 1.00 90.00 106 TYR A C 1
ATOM 887 O O . TYR A 1 106 ? -0.073 -5.042 9.625 1.00 90.00 106 TYR A O 1
ATOM 895 N N . PHE A 1 107 ? -2.298 -5.190 9.989 1.00 89.75 107 PHE A N 1
ATOM 896 C CA . PHE A 1 107 ? -2.599 -3.766 9.820 1.00 89.75 107 PHE A CA 1
ATOM 897 C C . PHE A 1 107 ? -2.087 -2.910 10.983 1.00 89.75 107 PHE A C 1
ATOM 899 O O . PHE A 1 107 ? -1.631 -1.794 10.749 1.00 89.75 107 PHE A O 1
ATOM 906 N N . ASP A 1 108 ? -2.031 -3.456 12.199 1.00 86.44 108 ASP A N 1
ATOM 907 C CA . ASP A 1 108 ? -1.433 -2.765 13.351 1.00 86.44 108 ASP A CA 1
ATOM 908 C C . ASP A 1 108 ? 0.080 -2.564 13.184 1.00 86.44 108 ASP A C 1
ATOM 910 O O . ASP A 1 108 ? 0.654 -1.567 13.622 1.00 86.44 108 ASP A O 1
ATOM 914 N N . ARG A 1 109 ? 0.756 -3.528 12.545 1.00 84.31 109 ARG A N 1
ATOM 915 C CA . ARG A 1 109 ? 2.211 -3.494 12.313 1.00 84.31 109 ARG A CA 1
ATOM 916 C C . ARG A 1 109 ? 2.585 -2.726 11.052 1.00 84.31 109 ARG A C 1
ATOM 918 O O . ARG A 1 109 ? 3.692 -2.194 10.955 1.00 84.31 109 ARG A O 1
ATOM 925 N N . THR A 1 110 ? 1.685 -2.687 10.074 1.00 84.06 110 THR A N 1
ATOM 926 C CA . THR A 1 110 ? 1.960 -2.140 8.748 1.00 84.06 110 THR A CA 1
ATOM 927 C C . THR A 1 110 ? 1.134 -0.887 8.517 1.00 84.06 110 THR A C 1
ATOM 929 O O . THR A 1 110 ? -0.056 -0.957 8.231 1.00 84.06 110 THR A O 1
ATOM 932 N N . LYS A 1 111 ? 1.792 0.278 8.560 1.00 84.56 111 LYS A N 1
ATOM 933 C CA . LYS A 1 111 ? 1.145 1.566 8.275 1.00 84.56 111 LYS A CA 1
ATOM 934 C C . LYS A 1 111 ? 0.413 1.522 6.930 1.00 84.56 111 LYS A C 1
ATOM 936 O O . LYS A 1 111 ? 1.009 1.170 5.910 1.00 84.56 111 LYS A O 1
ATOM 941 N N . THR A 1 112 ? -0.840 1.966 6.909 1.00 84.00 112 THR A N 1
ATOM 942 C CA . THR A 1 112 ? -1.690 2.005 5.705 1.00 84.00 112 THR A CA 1
ATOM 943 C C . THR A 1 112 ? -1.032 2.748 4.537 1.00 84.00 112 THR A C 1
ATOM 945 O O . THR A 1 112 ? -1.061 2.267 3.407 1.00 84.00 112 THR A O 1
ATOM 948 N N . GLY A 1 113 ? -0.329 3.854 4.805 1.00 82.25 113 GLY A N 1
ATOM 949 C CA . GLY A 1 113 ? 0.440 4.589 3.791 1.00 82.25 113 GLY A CA 1
ATOM 950 C C . GLY A 1 113 ? 1.552 3.762 3.124 1.00 82.25 113 GLY A C 1
ATOM 951 O O . GLY A 1 113 ? 1.771 3.874 1.915 1.00 82.25 113 GLY A O 1
ATOM 952 N N . ASN A 1 114 ? 2.207 2.865 3.870 1.00 82.44 114 ASN A N 1
ATOM 953 C CA . ASN A 1 114 ? 3.210 1.957 3.304 1.00 82.44 114 ASN A CA 1
ATOM 954 C C . ASN A 1 114 ? 2.555 0.949 2.358 1.00 82.44 114 ASN A C 1
ATOM 956 O O . ASN A 1 114 ? 3.090 0.670 1.289 1.00 82.44 114 ASN A O 1
ATOM 960 N N . ILE A 1 115 ? 1.384 0.427 2.728 1.00 89.12 115 ILE A N 1
ATOM 961 C CA . ILE A 1 115 ? 0.620 -0.505 1.894 1.00 89.12 115 ILE A CA 1
ATOM 962 C C . ILE A 1 115 ? 0.181 0.173 0.587 1.00 89.12 115 ILE A C 1
ATOM 964 O O . ILE A 1 115 ? 0.380 -0.381 -0.496 1.00 89.12 115 ILE A O 1
ATOM 968 N N . MET A 1 116 ? -0.328 1.405 0.676 1.00 88.81 116 MET A N 1
ATOM 969 C CA . MET A 1 116 ? -0.712 2.206 -0.491 1.00 88.81 116 MET A CA 1
ATOM 970 C C . MET A 1 116 ? 0.470 2.443 -1.430 1.00 88.81 116 MET A C 1
ATOM 972 O O . MET A 1 116 ? 0.358 2.223 -2.638 1.00 88.81 116 MET A O 1
ATOM 976 N N . THR A 1 117 ? 1.627 2.817 -0.879 1.00 88.94 117 THR A N 1
ATOM 977 C CA . THR A 1 117 ? 2.859 3.029 -1.655 1.00 88.94 117 THR A CA 1
ATOM 978 C C . THR A 1 117 ? 3.322 1.740 -2.335 1.00 88.94 117 THR A C 1
ATOM 980 O O . THR A 1 117 ? 3.733 1.778 -3.495 1.00 88.94 117 THR A O 1
ATOM 983 N N . ARG A 1 118 ? 3.186 0.585 -1.665 1.00 91.81 118 ARG A N 1
ATOM 984 C CA . ARG A 1 118 ? 3.534 -0.727 -2.232 1.00 91.81 118 ARG A CA 1
ATOM 985 C C . ARG A 1 118 ? 2.673 -1.080 -3.453 1.00 91.81 118 ARG A C 1
ATOM 987 O O . ARG A 1 118 ? 3.208 -1.518 -4.468 1.00 91.81 118 ARG A O 1
ATOM 994 N N . ILE A 1 119 ? 1.354 -0.870 -3.378 1.00 92.19 119 ILE A N 1
ATOM 995 C CA . ILE A 1 119 ? 0.409 -1.175 -4.475 1.00 92.19 119 ILE A CA 1
ATOM 996 C C . ILE A 1 119 ? 0.537 -0.203 -5.656 1.00 92.19 119 ILE A C 1
ATOM 998 O O . ILE A 1 119 ? 0.277 -0.567 -6.810 1.00 92.19 119 ILE A O 1
ATOM 1002 N N . THR A 1 120 ? 0.894 1.047 -5.375 1.00 91.06 120 THR A N 1
ATOM 1003 C CA . THR A 1 120 ? 0.937 2.116 -6.375 1.00 91.06 120 THR A CA 1
ATOM 1004 C C . THR A 1 120 ? 2.370 2.375 -6.836 1.00 91.06 120 THR A C 1
ATOM 1006 O O . THR A 1 120 ? 2.774 1.877 -7.885 1.00 91.06 120 THR A O 1
ATOM 1009 N N . GLY A 1 121 ? 3.149 3.117 -6.048 1.00 92.00 121 GLY A N 1
ATOM 1010 C CA . GLY A 1 121 ? 4.494 3.584 -6.382 1.00 92.00 121 GLY A CA 1
ATOM 1011 C C . GLY A 1 121 ? 5.520 2.469 -6.592 1.00 92.00 121 GLY A C 1
ATOM 1012 O O . GLY A 1 121 ? 6.170 2.434 -7.634 1.00 92.00 121 GLY A O 1
ATOM 1013 N N . ASP A 1 122 ? 5.665 1.534 -5.650 1.00 93.94 122 ASP A N 1
ATOM 1014 C CA . ASP A 1 122 ? 6.664 0.459 -5.775 1.00 93.94 122 ASP A CA 1
ATOM 1015 C C . ASP A 1 122 ? 6.347 -0.458 -6.966 1.00 93.94 122 ASP A C 1
ATOM 1017 O O . ASP A 1 122 ? 7.235 -0.840 -7.733 1.00 93.94 122 ASP A O 1
ATOM 1021 N N . LEU A 1 123 ? 5.069 -0.780 -7.174 1.00 94.81 123 LEU A N 1
ATOM 1022 C CA . LEU A 1 123 ? 4.646 -1.600 -8.305 1.00 94.81 123 LEU A CA 1
ATOM 1023 C C . LEU A 1 123 ? 4.864 -0.869 -9.647 1.00 94.81 123 LEU A C 1
ATOM 1025 O O . LEU A 1 123 ? 5.268 -1.476 -10.642 1.00 94.81 123 LEU A O 1
ATOM 1029 N N . GLN A 1 124 ? 4.694 0.453 -9.663 1.00 95.12 124 GLN A N 1
ATOM 1030 C CA . GLN A 1 124 ? 5.017 1.305 -10.803 1.00 95.12 124 GLN A CA 1
ATOM 1031 C C . GLN A 1 124 ? 6.525 1.326 -11.118 1.00 95.12 124 GLN A C 1
ATOM 1033 O O . GLN A 1 124 ? 6.909 1.286 -12.288 1.00 95.12 124 GLN A O 1
ATOM 1038 N N . VAL A 1 125 ? 7.392 1.329 -10.100 1.00 95.19 125 VAL A N 1
ATOM 1039 C CA . VAL A 1 125 ? 8.852 1.192 -10.272 1.00 95.19 125 VAL A CA 1
ATOM 1040 C C . VAL A 1 125 ? 9.198 -0.140 -10.941 1.00 95.19 125 VAL A C 1
ATOM 1042 O O . VAL A 1 125 ? 9.993 -0.171 -11.883 1.00 95.19 125 VAL A O 1
ATOM 1045 N N . VAL A 1 126 ? 8.555 -1.233 -10.518 1.00 95.56 126 VAL A N 1
ATOM 1046 C CA . VAL A 1 126 ? 8.720 -2.554 -11.144 1.00 95.56 126 VAL A CA 1
ATOM 1047 C C . VAL A 1 126 ? 8.297 -2.526 -12.615 1.00 95.56 126 VAL A C 1
ATOM 1049 O O . VAL A 1 126 ? 9.029 -3.037 -13.468 1.00 95.56 126 VAL A O 1
ATOM 1052 N N . ARG A 1 127 ? 7.166 -1.882 -12.943 1.00 94.88 127 ARG A N 1
ATOM 1053 C CA . ARG A 1 127 ? 6.737 -1.700 -14.339 1.00 94.88 127 ARG A CA 1
ATOM 1054 C C . ARG A 1 127 ? 7.769 -0.927 -15.147 1.00 94.88 127 ARG A C 1
ATOM 1056 O O . ARG A 1 127 ? 8.119 -1.369 -16.234 1.00 94.88 127 ARG A O 1
ATOM 1063 N N . ASN A 1 128 ? 8.258 0.202 -14.637 1.00 93.62 128 ASN A N 1
ATOM 1064 C CA . ASN A 1 128 ? 9.220 1.050 -15.344 1.00 93.62 128 ASN A CA 1
ATOM 1065 C C . ASN A 1 128 ? 10.504 0.289 -15.690 1.00 93.62 128 ASN A C 1
ATOM 1067 O O . ASN A 1 128 ? 11.041 0.447 -16.787 1.00 93.62 128 ASN A O 1
ATOM 1071 N N . PHE A 1 129 ? 10.954 -0.592 -14.796 1.00 94.12 129 PHE A N 1
ATOM 1072 C CA . PHE A 1 129 ? 12.088 -1.461 -15.071 1.00 94.12 129 PHE A CA 1
ATOM 1073 C C . PHE A 1 129 ? 11.798 -2.465 -16.198 1.00 94.12 129 PHE A C 1
ATOM 1075 O O . PHE A 1 129 ? 12.613 -2.613 -17.104 1.00 94.12 129 PHE A O 1
ATOM 1082 N N . ILE A 1 130 ? 10.643 -3.141 -16.173 1.00 92.31 130 ILE A N 1
ATOM 1083 C CA . ILE A 1 130 ? 10.276 -4.149 -17.185 1.00 92.31 130 ILE A CA 1
ATOM 1084 C C . ILE A 1 130 ? 10.001 -3.492 -18.548 1.00 92.31 130 ILE A C 1
ATOM 1086 O O . ILE A 1 130 ? 10.528 -3.938 -19.563 1.00 92.31 130 ILE A O 1
ATOM 1090 N N . ALA A 1 131 ? 9.181 -2.440 -18.570 1.00 91.69 131 ALA A N 1
ATOM 1091 C CA . ALA A 1 131 ? 8.734 -1.759 -19.782 1.00 91.69 131 ALA A CA 1
ATOM 1092 C C . ALA A 1 131 ? 9.841 -0.905 -20.412 1.00 91.69 131 ALA A C 1
ATOM 1094 O O . ALA A 1 131 ? 10.007 -0.910 -21.629 1.00 91.69 131 ALA A O 1
ATOM 1095 N N . GLY A 1 132 ? 10.584 -0.176 -19.577 1.00 89.00 132 GLY A N 1
ATOM 1096 C CA . GLY A 1 132 ? 11.629 0.750 -19.992 1.00 89.00 132 GLY A CA 1
ATOM 1097 C C . GLY A 1 132 ? 13.004 0.103 -19.949 1.00 89.00 132 GLY A C 1
ATOM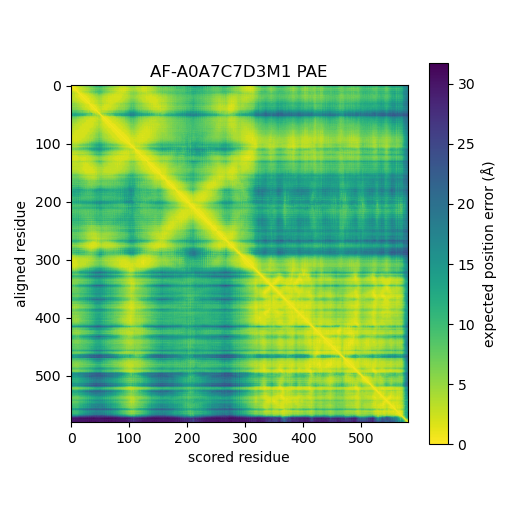 1098 O O . GLY A 1 132 ? 13.558 -0.244 -20.983 1.00 89.00 132 GLY A O 1
ATOM 1099 N N . SER A 1 133 ? 13.571 -0.075 -18.754 1.00 90.19 133 SER A N 1
ATOM 1100 C CA . SER A 1 133 ? 14.992 -0.429 -18.603 1.00 90.19 133 SER A CA 1
ATOM 1101 C C . SER A 1 133 ? 15.387 -1.743 -19.275 1.00 90.19 133 SER A C 1
ATOM 1103 O O . SER A 1 133 ? 16.383 -1.775 -19.995 1.00 90.19 133 SER A O 1
ATOM 1105 N N . ALA A 1 134 ? 14.620 -2.816 -19.079 1.00 89.62 134 ALA A N 1
ATOM 1106 C CA . ALA A 1 134 ? 14.903 -4.110 -19.691 1.00 89.62 134 ALA A CA 1
ATOM 1107 C C . ALA A 1 134 ? 14.798 -4.036 -21.222 1.00 89.62 134 ALA A C 1
ATOM 1109 O O . ALA A 1 134 ? 15.706 -4.483 -21.921 1.00 89.62 134 ALA A O 1
ATOM 1110 N N . THR A 1 135 ? 13.743 -3.401 -21.736 1.00 89.62 135 THR A N 1
ATOM 1111 C CA . THR A 1 135 ? 13.564 -3.114 -23.165 1.00 89.62 135 THR A CA 1
ATOM 1112 C C . THR A 1 135 ? 14.756 -2.364 -23.753 1.00 89.62 135 THR A C 1
ATOM 1114 O O . THR A 1 135 ? 15.343 -2.825 -24.729 1.00 89.62 135 THR A O 1
ATOM 1117 N N . THR A 1 136 ? 15.156 -1.239 -23.151 1.00 88.44 136 THR A N 1
ATOM 1118 C CA . THR A 1 136 ? 16.256 -0.419 -23.673 1.00 88.44 136 THR A CA 1
ATOM 1119 C C . THR A 1 136 ? 17.572 -1.194 -23.678 1.00 88.44 136 THR A C 1
ATOM 1121 O O . THR A 1 136 ? 18.374 -1.026 -24.596 1.00 88.44 136 THR A O 1
ATOM 1124 N N . VAL A 1 137 ? 17.798 -2.077 -22.697 1.00 89.06 137 VAL A N 1
ATOM 1125 C CA . VAL A 1 137 ? 18.955 -2.985 -22.681 1.00 89.06 137 VAL A CA 1
ATOM 1126 C C . VAL A 1 137 ? 18.922 -3.940 -23.869 1.00 89.06 137 VAL A C 1
ATOM 1128 O O . VAL A 1 137 ? 19.921 -4.025 -24.578 1.00 89.06 137 VAL A O 1
ATOM 1131 N N . PHE A 1 138 ? 17.801 -4.616 -24.128 1.00 89.38 138 PHE A N 1
ATOM 1132 C CA . PHE A 1 138 ? 17.689 -5.521 -25.277 1.00 89.38 138 PHE A CA 1
ATOM 1133 C C . PHE A 1 138 ? 17.861 -4.788 -26.612 1.00 89.38 138 PHE A C 1
ATOM 1135 O O . PHE A 1 138 ? 18.651 -5.229 -27.445 1.00 89.38 138 PHE A O 1
ATOM 1142 N N . GLU A 1 139 ? 17.202 -3.642 -26.797 1.00 87.94 139 GLU A N 1
ATOM 1143 C CA . GLU A 1 139 ? 17.349 -2.823 -28.006 1.00 87.94 139 GLU A CA 1
ATOM 1144 C C . GLU A 1 139 ? 18.794 -2.347 -28.203 1.00 87.94 139 GLU A C 1
ATOM 1146 O O . GLU A 1 139 ? 19.335 -2.451 -29.305 1.00 87.94 139 GLU A O 1
ATOM 1151 N N . SER A 1 140 ? 19.448 -1.881 -27.134 1.00 87.88 140 SER A N 1
ATOM 1152 C CA . SER A 1 140 ? 20.844 -1.435 -27.185 1.00 87.88 140 SER A CA 1
ATOM 1153 C C . SER A 1 140 ? 21.797 -2.585 -27.498 1.00 87.88 140 SER A C 1
ATOM 1155 O O . SER A 1 140 ? 22.730 -2.399 -28.273 1.00 87.88 140 SER A O 1
ATOM 1157 N N . LEU A 1 141 ? 21.563 -3.776 -26.936 1.00 88.56 141 LEU A N 1
ATOM 1158 C CA . LEU A 1 141 ? 22.357 -4.970 -27.221 1.00 88.56 141 LEU A CA 1
ATOM 1159 C C . LEU A 1 141 ? 22.201 -5.409 -28.680 1.00 88.56 141 LEU A C 1
ATOM 1161 O O . LEU A 1 141 ? 23.211 -5.624 -29.347 1.00 88.56 141 LEU A O 1
ATOM 1165 N N . PHE A 1 142 ? 20.972 -5.493 -29.202 1.00 90.88 142 PHE A N 1
ATOM 1166 C CA . PHE A 1 142 ? 20.743 -5.833 -30.611 1.00 90.88 142 PHE A CA 1
ATOM 1167 C C . PHE A 1 142 ? 21.375 -4.808 -31.545 1.00 90.88 142 PHE A C 1
ATOM 1169 O O . PHE A 1 142 ? 22.086 -5.178 -32.478 1.00 90.88 142 PHE A O 1
ATOM 1176 N N . SER A 1 143 ? 21.173 -3.520 -31.263 1.00 89.31 143 SER A N 1
ATOM 1177 C CA . SER A 1 143 ? 21.763 -2.449 -32.055 1.00 89.31 143 SER A CA 1
ATOM 1178 C C . SER A 1 143 ? 23.289 -2.514 -32.021 1.00 89.31 143 SER A C 1
ATOM 1180 O O . SER A 1 143 ? 23.913 -2.431 -33.071 1.00 89.31 143 SER A O 1
ATOM 1182 N N . PHE A 1 144 ? 23.898 -2.710 -30.850 1.00 88.56 144 PHE A N 1
ATOM 1183 C CA . PHE A 1 144 ? 25.349 -2.831 -30.716 1.00 88.56 144 PHE A CA 1
ATOM 1184 C C . PHE A 1 144 ? 25.895 -4.027 -31.504 1.00 88.56 144 PHE A C 1
ATOM 1186 O O . PHE A 1 144 ? 26.835 -3.868 -32.279 1.00 88.56 144 PHE A O 1
ATOM 1193 N N . VAL A 1 145 ? 25.281 -5.208 -31.370 1.00 90.75 145 VAL A N 1
ATOM 1194 C CA . VAL A 1 145 ? 25.696 -6.419 -32.095 1.00 90.75 145 VAL A CA 1
ATOM 1195 C C . VAL A 1 145 ? 25.598 -6.217 -33.608 1.00 90.75 145 VAL A C 1
ATOM 1197 O O . VAL A 1 145 ? 26.550 -6.529 -34.322 1.00 90.75 145 VAL A O 1
ATOM 1200 N N . PHE A 1 146 ? 24.498 -5.654 -34.116 1.00 92.31 146 PHE A N 1
ATOM 1201 C CA . PHE A 1 146 ? 24.341 -5.431 -35.554 1.00 92.31 146 PHE A CA 1
ATOM 1202 C C . PHE A 1 146 ? 25.296 -4.363 -36.103 1.00 92.31 146 PHE A C 1
ATOM 1204 O O . PHE A 1 146 ? 25.879 -4.575 -37.167 1.00 92.31 146 PHE A O 1
ATOM 1211 N N . VAL A 1 147 ? 25.518 -3.262 -35.373 1.00 91.25 147 VAL A N 1
ATOM 1212 C CA . VAL A 1 147 ? 26.527 -2.247 -35.732 1.00 91.25 147 VAL A CA 1
ATOM 1213 C C . VAL A 1 147 ? 27.917 -2.877 -35.815 1.00 91.25 147 VAL A C 1
ATOM 1215 O O . VAL A 1 147 ? 28.623 -2.685 -36.802 1.00 91.25 147 VAL A O 1
ATOM 1218 N N . MET A 1 148 ? 28.294 -3.670 -34.810 1.00 90.19 148 MET A N 1
ATOM 1219 C CA . MET A 1 148 ? 29.595 -4.336 -34.753 1.00 90.19 148 MET A CA 1
ATOM 1220 C C . MET A 1 148 ? 29.804 -5.300 -35.922 1.00 90.19 148 MET A C 1
ATOM 1222 O O . MET A 1 148 ? 30.860 -5.275 -36.552 1.00 90.19 148 MET A O 1
ATOM 1226 N N . ILE A 1 149 ? 28.796 -6.120 -36.243 1.00 92.94 149 ILE A N 1
ATOM 1227 C CA . ILE A 1 149 ? 28.846 -7.038 -37.389 1.00 92.94 149 ILE A CA 1
ATOM 1228 C C . ILE A 1 149 ? 29.035 -6.253 -38.692 1.00 92.94 149 ILE A C 1
ATOM 1230 O O . ILE A 1 149 ? 29.884 -6.628 -39.500 1.00 92.94 149 ILE A O 1
ATOM 1234 N N . LEU A 1 150 ? 28.285 -5.164 -38.889 1.00 92.00 150 LEU A N 1
ATOM 1235 C CA . LEU A 1 150 ? 28.371 -4.338 -40.093 1.00 92.00 150 LEU A CA 1
ATOM 1236 C C . LEU A 1 150 ? 29.755 -3.685 -40.239 1.00 92.00 150 LEU A C 1
ATOM 1238 O O . LEU A 1 150 ? 30.383 -3.820 -41.286 1.00 92.00 150 LEU A O 1
ATOM 1242 N N . MET A 1 151 ? 30.269 -3.048 -39.184 1.00 91.19 151 MET A N 1
ATOM 1243 C CA . MET A 1 151 ? 31.576 -2.377 -39.211 1.00 91.19 151 MET A CA 1
ATOM 1244 C C . MET A 1 151 ? 32.725 -3.371 -39.435 1.00 91.19 151 MET A C 1
ATOM 1246 O O . MET A 1 151 ? 33.580 -3.147 -40.288 1.00 91.19 151 MET A O 1
ATOM 1250 N N . ILE A 1 152 ? 32.726 -4.513 -38.736 1.00 92.19 152 ILE A N 1
ATOM 1251 C CA . ILE A 1 152 ? 33.753 -5.551 -38.920 1.00 92.19 152 ILE A CA 1
ATOM 1252 C C . ILE A 1 152 ? 33.757 -6.083 -40.360 1.00 92.19 152 ILE A C 1
ATOM 1254 O O . ILE A 1 152 ? 34.830 -6.322 -40.915 1.00 92.19 152 ILE A O 1
ATOM 1258 N N . ARG A 1 153 ? 32.573 -6.260 -40.962 1.00 91.50 153 ARG A N 1
ATOM 1259 C CA . ARG A 1 153 ? 32.426 -6.728 -42.348 1.00 91.50 153 ARG A CA 1
ATOM 1260 C C . ARG A 1 153 ? 32.948 -5.726 -43.375 1.00 91.50 153 ARG A C 1
ATOM 1262 O O . ARG A 1 153 ? 33.452 -6.170 -44.399 1.00 91.50 153 ARG A O 1
ATOM 1269 N N . MET A 1 154 ? 32.825 -4.426 -43.112 1.00 88.88 154 MET A N 1
ATOM 1270 C CA . MET A 1 154 ? 33.342 -3.373 -43.991 1.00 88.88 154 MET A CA 1
ATOM 1271 C C . MET A 1 154 ? 34.867 -3.277 -43.896 1.00 88.88 154 MET A C 1
ATOM 1273 O O . MET A 1 154 ? 35.574 -3.483 -44.877 1.00 88.88 154 MET A O 1
ATOM 1277 N N . ASN A 1 155 ? 35.399 -3.016 -42.699 1.00 90.69 155 ASN A N 1
ATOM 1278 C CA . ASN A 1 155 ? 36.842 -2.944 -42.493 1.00 90.69 155 ASN A CA 1
ATOM 1279 C C . ASN A 1 155 ? 37.226 -3.360 -41.067 1.00 90.69 155 ASN A C 1
ATOM 1281 O O . ASN A 1 155 ? 37.062 -2.611 -40.098 1.00 90.69 155 ASN A O 1
ATOM 1285 N N . PHE A 1 156 ? 37.792 -4.561 -40.938 1.00 90.06 156 PHE A N 1
ATOM 1286 C CA . PHE A 1 156 ? 38.183 -5.128 -39.646 1.00 90.06 156 PHE A CA 1
ATOM 1287 C C . PHE A 1 156 ? 39.220 -4.268 -38.908 1.00 90.06 156 PHE A C 1
ATOM 1289 O O . PHE A 1 156 ? 39.045 -3.962 -37.728 1.00 90.06 156 PHE A O 1
ATOM 1296 N N . LEU A 1 157 ? 40.276 -3.834 -39.605 1.00 88.06 157 LEU A N 1
ATOM 1297 C CA . LEU A 1 157 ? 41.387 -3.099 -38.996 1.00 88.06 157 LEU A CA 1
ATOM 1298 C C . LEU A 1 157 ? 40.945 -1.714 -38.502 1.00 88.06 157 LEU A C 1
ATOM 1300 O O . LEU A 1 157 ? 41.283 -1.315 -37.388 1.00 88.06 157 LEU A O 1
ATOM 1304 N N . PHE A 1 158 ? 40.155 -1.000 -39.306 1.00 89.75 158 PHE A N 1
ATOM 1305 C CA . PHE A 1 158 ? 39.626 0.312 -38.940 1.00 89.75 158 PHE A CA 1
ATOM 1306 C C . PHE A 1 158 ? 38.642 0.217 -37.768 1.00 89.75 158 PHE A C 1
ATOM 1308 O O . PHE A 1 158 ? 38.699 1.023 -36.841 1.00 89.75 158 PHE A O 1
ATOM 1315 N N . THR A 1 159 ? 37.807 -0.825 -37.746 1.00 90.56 159 THR A N 1
ATOM 1316 C CA . THR A 1 159 ? 36.872 -1.078 -36.641 1.00 90.56 159 THR A CA 1
ATOM 1317 C C . THR A 1 159 ? 37.593 -1.347 -35.321 1.00 90.56 159 THR A C 1
ATOM 1319 O O . THR A 1 159 ? 37.208 -0.787 -34.298 1.00 90.56 159 THR A O 1
ATOM 1322 N N . ILE A 1 160 ? 38.667 -2.143 -35.323 1.00 88.88 160 ILE A N 1
ATOM 1323 C CA . ILE A 1 160 ? 39.481 -2.374 -34.117 1.00 88.88 160 ILE A CA 1
ATOM 1324 C C . ILE A 1 160 ? 40.101 -1.074 -33.609 1.00 88.88 160 ILE A C 1
ATOM 1326 O O . ILE A 1 160 ? 40.122 -0.831 -32.403 1.00 88.88 160 ILE A O 1
ATOM 1330 N N . LEU A 1 161 ? 40.587 -0.228 -34.517 1.00 88.38 161 LEU A N 1
ATOM 1331 C CA . LEU A 1 161 ? 41.207 1.040 -34.154 1.00 88.38 161 LEU A CA 1
ATOM 1332 C C . LEU A 1 161 ? 40.196 1.989 -33.490 1.00 88.38 161 LEU A C 1
ATOM 1334 O O . LEU A 1 161 ? 40.527 2.638 -32.501 1.00 88.38 161 LEU A O 1
ATOM 1338 N N . LEU A 1 162 ? 38.946 2.007 -33.960 1.00 85.44 162 LEU A N 1
ATOM 1339 C CA . LEU A 1 162 ? 37.853 2.716 -33.286 1.00 85.44 162 LEU A CA 1
ATOM 1340 C C . LEU A 1 162 ? 37.524 2.094 -31.924 1.00 85.44 162 LEU A C 1
ATOM 1342 O O . LEU A 1 162 ? 37.391 2.794 -30.922 1.00 85.44 162 LEU A O 1
ATOM 1346 N N . LEU A 1 163 ? 37.459 0.765 -31.846 1.00 86.25 163 LEU A N 1
ATOM 1347 C CA . LEU A 1 163 ? 37.208 0.073 -30.586 1.00 86.25 163 LEU A CA 1
ATOM 1348 C C . LEU A 1 163 ? 38.302 0.314 -29.552 1.00 86.25 163 LEU A C 1
ATOM 1350 O O . LEU A 1 163 ? 37.983 0.318 -28.368 1.00 86.25 163 LEU A O 1
ATOM 1354 N N . ALA A 1 164 ? 39.542 0.590 -29.950 1.00 87.50 164 ALA A N 1
ATOM 1355 C CA . ALA A 1 164 ? 40.632 0.878 -29.023 1.00 87.50 164 ALA A CA 1
ATOM 1356 C C . ALA A 1 164 ? 40.363 2.094 -28.114 1.00 87.50 164 ALA A C 1
ATOM 1358 O O . ALA A 1 164 ? 40.904 2.152 -27.013 1.00 87.50 164 ALA A O 1
ATOM 1359 N N . VAL A 1 165 ? 39.496 3.034 -28.516 1.00 84.38 165 VAL A N 1
ATOM 1360 C CA . VAL A 1 165 ? 39.096 4.182 -27.678 1.00 84.38 165 VAL A CA 1
ATOM 1361 C C . VAL A 1 165 ? 38.069 3.769 -26.611 1.00 84.38 165 VAL A C 1
ATOM 1363 O O . VAL A 1 165 ? 38.028 4.340 -25.519 1.00 84.38 165 VAL A O 1
ATOM 1366 N N . THR A 1 166 ? 37.260 2.739 -26.878 1.00 82.94 166 THR A N 1
ATOM 1367 C CA . THR A 1 166 ? 36.138 2.335 -26.011 1.00 82.94 166 THR A CA 1
ATOM 1368 C C . THR A 1 166 ? 36.543 1.846 -24.607 1.00 82.94 166 THR A C 1
ATOM 1370 O O . THR A 1 166 ? 35.873 2.265 -23.658 1.00 82.94 166 THR A O 1
ATOM 1373 N N . PRO A 1 167 ? 37.642 1.081 -24.386 1.00 86.25 167 PRO A N 1
ATOM 1374 C CA . PRO A 1 167 ? 38.116 0.745 -23.041 1.00 86.25 167 PRO A CA 1
ATOM 1375 C C . PRO A 1 167 ? 38.443 1.970 -22.186 1.00 86.25 167 PRO A C 1
ATOM 1377 O O . PRO A 1 167 ? 38.179 1.958 -20.985 1.00 86.25 167 PRO A O 1
ATOM 1380 N N . PHE A 1 168 ? 38.970 3.045 -22.785 1.00 87.56 168 PHE A N 1
ATOM 1381 C CA . PHE A 1 168 ? 39.270 4.282 -22.059 1.00 87.56 168 PHE A CA 1
ATOM 1382 C C . PHE A 1 168 ? 37.986 4.969 -21.598 1.00 87.56 168 PHE A C 1
ATOM 1384 O O . PHE A 1 168 ? 37.870 5.334 -20.427 1.00 87.56 168 PHE A O 1
ATOM 1391 N N . ILE A 1 169 ? 36.988 5.077 -22.482 1.00 84.50 169 ILE A N 1
ATOM 1392 C CA . ILE A 1 169 ? 35.669 5.620 -22.124 1.00 84.50 169 ILE A CA 1
ATOM 1393 C C . ILE A 1 169 ? 35.040 4.771 -21.007 1.00 84.50 169 ILE A C 1
ATOM 1395 O O . ILE A 1 169 ? 34.550 5.312 -20.012 1.00 84.50 169 ILE A O 1
ATOM 1399 N N . GLY A 1 170 ? 35.109 3.441 -21.128 1.00 83.06 170 GLY A N 1
ATOM 1400 C CA . GLY A 1 170 ? 34.636 2.498 -20.115 1.00 83.06 170 GLY A CA 1
ATOM 1401 C C . GLY A 1 170 ? 35.333 2.671 -18.763 1.00 83.06 170 GLY A C 1
ATOM 1402 O O . GLY A 1 170 ? 34.660 2.732 -17.735 1.00 83.06 170 GLY A O 1
ATOM 1403 N N . TYR A 1 171 ? 36.658 2.836 -18.749 1.00 87.94 171 TYR A N 1
ATOM 1404 C CA . TYR A 1 171 ? 37.439 3.075 -17.534 1.00 87.94 171 TYR A CA 1
ATOM 1405 C C . TYR A 1 171 ? 37.022 4.365 -16.815 1.00 87.94 171 TYR A C 1
ATOM 1407 O O . TYR A 1 171 ? 36.739 4.336 -15.613 1.00 87.94 171 TYR A O 1
ATOM 1415 N N . PHE A 1 172 ? 36.933 5.494 -17.530 1.00 86.94 172 PHE A N 1
ATOM 1416 C CA . PHE A 1 172 ? 36.507 6.762 -16.927 1.00 86.94 172 PHE A CA 1
ATOM 1417 C C . PHE A 1 172 ? 35.055 6.708 -16.451 1.00 86.94 172 PHE A C 1
ATOM 1419 O O . PHE A 1 172 ? 34.759 7.205 -15.363 1.00 86.94 172 PHE A O 1
ATOM 1426 N N . THR A 1 173 ? 34.175 6.046 -17.206 1.00 82.56 173 THR A N 1
ATOM 1427 C CA . THR A 1 173 ? 32.776 5.831 -16.815 1.00 82.56 173 THR A CA 1
ATOM 1428 C C . THR A 1 173 ? 32.691 5.005 -15.535 1.00 82.56 173 THR A C 1
ATOM 1430 O O . THR A 1 173 ? 32.058 5.438 -14.577 1.00 82.56 173 THR A O 1
ATOM 1433 N N . PHE A 1 174 ? 33.391 3.870 -15.458 1.00 82.81 174 PHE A N 1
ATOM 1434 C CA . PHE A 1 174 ? 33.410 3.017 -14.269 1.00 82.81 174 PHE A CA 1
ATOM 1435 C C . PHE A 1 174 ? 34.017 3.728 -13.050 1.00 82.81 174 PHE A C 1
ATOM 1437 O O . PHE A 1 174 ? 33.485 3.649 -11.939 1.00 82.81 174 PHE A O 1
ATOM 1444 N N . SER A 1 175 ? 35.107 4.474 -13.254 1.00 86.25 175 SER A N 1
ATOM 1445 C CA . SER A 1 175 ? 35.742 5.295 -12.216 1.00 86.25 175 SER A CA 1
ATOM 1446 C C . SER A 1 175 ? 34.778 6.356 -11.672 1.00 86.25 175 SER A C 1
ATOM 1448 O O . SER A 1 175 ? 34.667 6.514 -10.453 1.00 86.25 175 SER A O 1
ATOM 1450 N N . MET A 1 176 ? 34.028 7.024 -12.559 1.00 85.12 176 MET A N 1
ATOM 1451 C CA . MET A 1 176 ? 32.960 7.950 -12.187 1.00 85.12 176 MET A CA 1
ATOM 1452 C C . MET A 1 176 ? 31.884 7.224 -11.374 1.00 85.12 176 MET A C 1
ATOM 1454 O O . MET A 1 176 ? 31.637 7.599 -10.232 1.00 85.12 176 MET A O 1
ATOM 1458 N N . THR A 1 177 ? 31.312 6.130 -11.889 1.00 80.12 177 THR A N 1
ATOM 1459 C CA . THR A 1 177 ? 30.262 5.360 -11.202 1.00 80.12 177 THR A CA 1
ATOM 1460 C C . THR A 1 177 ? 30.672 4.956 -9.785 1.00 80.12 177 THR A C 1
ATOM 1462 O O . THR A 1 177 ? 29.865 5.098 -8.861 1.00 80.12 177 THR A O 1
ATOM 1465 N N . LYS A 1 178 ? 31.920 4.498 -9.602 1.00 84.12 178 LYS A N 1
ATOM 1466 C CA . LYS A 1 178 ? 32.471 4.092 -8.302 1.00 84.12 178 LYS A CA 1
ATOM 1467 C C . LYS A 1 178 ? 32.571 5.267 -7.328 1.00 84.12 178 LYS A C 1
ATOM 1469 O O . LYS A 1 178 ? 32.113 5.141 -6.197 1.00 84.12 178 LYS A O 1
ATOM 1474 N N . LYS A 1 179 ? 33.126 6.407 -7.754 1.00 85.94 179 LYS A N 1
ATOM 1475 C CA . LYS A 1 179 ? 33.276 7.600 -6.895 1.00 85.94 179 LYS A CA 1
ATOM 1476 C C . LYS A 1 179 ? 31.943 8.248 -6.546 1.00 85.94 179 LYS A C 1
ATOM 1478 O O . LYS A 1 179 ? 31.757 8.731 -5.438 1.00 85.94 179 LYS A O 1
ATOM 1483 N N . THR A 1 180 ? 30.996 8.215 -7.474 1.00 84.12 180 THR A N 1
ATOM 1484 C CA . THR A 1 180 ? 29.677 8.819 -7.298 1.00 84.12 180 THR A CA 1
ATOM 1485 C C . THR A 1 180 ? 28.743 7.968 -6.426 1.00 84.12 180 THR A C 1
ATOM 1487 O O . THR A 1 180 ? 27.684 8.445 -6.031 1.00 84.12 180 THR A O 1
ATOM 1490 N N . ARG A 1 181 ? 29.092 6.711 -6.105 1.00 80.00 181 ARG A N 1
ATOM 1491 C CA . ARG A 1 181 ? 28.224 5.800 -5.336 1.00 80.00 181 ARG A CA 1
ATOM 1492 C C . ARG A 1 181 ? 27.893 6.329 -3.936 1.00 80.00 181 ARG A C 1
ATOM 1494 O O . ARG A 1 181 ? 26.712 6.406 -3.620 1.00 80.00 181 ARG A O 1
ATOM 1501 N N . ASN A 1 182 ? 28.897 6.709 -3.146 1.00 83.06 182 ASN A N 1
ATOM 1502 C CA . ASN A 1 182 ? 28.685 7.191 -1.774 1.00 83.06 182 ASN A CA 1
ATOM 1503 C C . ASN A 1 182 ? 28.070 8.595 -1.764 1.00 83.06 182 ASN A C 1
ATOM 1505 O O . ASN A 1 182 ? 27.083 8.819 -1.079 1.00 83.06 182 ASN A O 1
ATOM 1509 N N . LEU A 1 183 ? 28.553 9.487 -2.635 1.00 85.81 183 LEU A N 1
ATOM 1510 C CA . LEU A 1 183 ? 28.010 10.844 -2.771 1.00 85.81 183 LEU A CA 1
ATOM 1511 C C . LEU A 1 183 ? 26.523 10.847 -3.150 1.00 85.81 183 LEU A C 1
ATOM 1513 O O . LEU A 1 183 ? 25.765 11.678 -2.668 1.00 85.81 183 LEU A O 1
ATOM 1517 N N . ARG A 1 184 ? 26.078 9.899 -3.990 1.00 78.62 184 ARG A N 1
ATOM 1518 C CA . ARG A 1 184 ? 24.646 9.728 -4.287 1.00 78.62 184 ARG A CA 1
ATOM 1519 C C . ARG A 1 184 ? 23.849 9.300 -3.068 1.00 78.62 184 ARG A C 1
ATOM 1521 O O . ARG A 1 184 ? 22.720 9.748 -2.929 1.00 78.62 184 ARG A O 1
ATOM 1528 N N . PHE A 1 185 ? 24.403 8.415 -2.244 1.00 82.06 185 PHE A N 1
ATOM 1529 C CA . PHE A 1 185 ? 23.740 7.969 -1.026 1.00 82.06 185 PHE A CA 1
ATOM 1530 C C . PHE A 1 185 ? 23.572 9.136 -0.049 1.00 82.06 185 PHE A C 1
ATOM 1532 O O . PHE A 1 185 ? 22.451 9.409 0.359 1.00 82.06 185 PHE A O 1
ATOM 1539 N N . GLU A 1 186 ? 24.643 9.882 0.223 1.00 86.25 186 GLU A N 1
ATOM 1540 C CA . GLU A 1 186 ? 24.614 11.057 1.104 1.00 86.25 186 GLU A CA 1
ATOM 1541 C C . GLU A 1 186 ? 23.662 12.144 0.583 1.00 86.25 186 GLU A C 1
ATOM 1543 O O . GLU A 1 186 ? 22.812 12.634 1.320 1.00 86.25 186 GLU A O 1
ATOM 1548 N N . TRP A 1 187 ? 23.726 12.469 -0.714 1.00 85.69 187 TRP A N 1
ATOM 1549 C CA . TRP A 1 187 ? 22.788 13.402 -1.347 1.00 85.69 187 TRP A CA 1
ATOM 1550 C C . TRP A 1 187 ? 21.328 12.938 -1.215 1.00 85.69 187 TRP A C 1
ATOM 1552 O O . TRP A 1 187 ? 20.443 13.744 -0.921 1.00 85.69 187 TRP A O 1
ATOM 1562 N N . HIS A 1 188 ? 21.066 11.637 -1.394 1.00 78.62 188 HIS A N 1
ATOM 1563 C CA . HIS A 1 188 ? 19.725 11.070 -1.248 1.00 78.62 188 HIS A CA 1
ATOM 1564 C C . HIS A 1 188 ? 19.238 11.044 0.215 1.00 78.62 188 HIS A C 1
ATOM 1566 O O . HIS A 1 188 ? 18.042 11.169 0.489 1.00 78.62 188 HIS A O 1
ATOM 1572 N N . GLU A 1 189 ? 20.152 10.910 1.172 1.00 87.19 189 GLU A N 1
ATOM 1573 C CA . GLU A 1 189 ? 19.836 11.006 2.594 1.00 87.19 189 GLU A CA 1
ATOM 1574 C C . GLU A 1 189 ? 19.439 12.439 2.972 1.00 87.19 189 GLU A C 1
ATOM 1576 O O . GLU A 1 189 ? 18.408 12.635 3.616 1.00 87.19 189 GLU A O 1
ATOM 1581 N N . GLN A 1 190 ? 20.170 13.449 2.489 1.00 90.50 190 GLN A N 1
ATOM 1582 C CA . GLN A 1 190 ? 19.853 14.852 2.777 1.00 90.50 190 GLN A CA 1
ATOM 1583 C C . GLN A 1 190 ? 18.505 15.291 2.201 1.00 90.50 190 GLN A C 1
ATOM 1585 O O . GLN A 1 190 ? 17.724 15.934 2.896 1.00 90.50 190 GLN A O 1
ATOM 1590 N N . ILE A 1 191 ? 18.161 14.888 0.969 1.00 88.62 191 ILE A N 1
ATOM 1591 C CA . ILE A 1 191 ? 16.818 15.178 0.430 1.00 88.62 191 ILE A CA 1
ATOM 1592 C C . ILE A 1 191 ? 15.715 14.488 1.245 1.00 88.62 191 ILE A C 1
ATOM 1594 O O . ILE A 1 191 ? 14.617 15.023 1.374 1.00 88.62 191 ILE A O 1
ATOM 1598 N N . THR A 1 192 ? 15.996 13.323 1.838 1.00 85.44 192 THR A N 1
ATOM 1599 C CA . THR A 1 192 ? 15.041 12.633 2.717 1.00 85.44 192 THR A CA 1
ATOM 1600 C C . THR A 1 192 ? 14.824 13.410 4.018 1.00 85.44 192 THR A C 1
ATOM 1602 O O . THR A 1 192 ? 13.678 13.573 4.444 1.00 85.44 192 THR A O 1
ATOM 1605 N N . ARG A 1 193 ? 15.893 13.938 4.629 1.00 90.94 193 ARG A N 1
ATOM 1606 C CA . ARG A 1 193 ? 15.804 14.793 5.826 1.00 90.94 193 ARG A CA 1
ATOM 1607 C C . ARG A 1 193 ? 15.074 16.102 5.532 1.00 90.94 193 ARG A C 1
ATOM 1609 O O . ARG A 1 193 ? 14.123 16.427 6.239 1.00 90.94 193 ARG A O 1
ATOM 1616 N N . LEU A 1 194 ? 15.417 16.768 4.428 1.00 93.12 194 LEU A N 1
ATOM 1617 C CA . LEU A 1 194 ? 14.739 17.976 3.956 1.00 93.12 194 LEU A CA 1
ATOM 1618 C C . LEU A 1 194 ? 13.231 17.745 3.763 1.00 93.12 194 LEU A C 1
ATOM 1620 O O . LEU A 1 194 ? 12.412 18.493 4.295 1.00 93.12 194 LEU A O 1
ATOM 1624 N N . ASN A 1 195 ? 12.850 16.664 3.073 1.00 87.94 195 ASN A N 1
ATOM 1625 C CA . ASN A 1 195 ? 11.443 16.292 2.895 1.00 87.94 195 ASN A CA 1
ATOM 1626 C C . ASN A 1 195 ? 10.738 16.000 4.228 1.00 87.94 195 ASN A C 1
ATOM 1628 O O . ASN A 1 195 ? 9.557 16.308 4.368 1.00 87.94 195 ASN A O 1
ATOM 1632 N N . SER A 1 196 ? 11.448 15.431 5.207 1.00 90.38 196 SER A N 1
ATOM 1633 C CA . SER A 1 196 ? 10.890 15.150 6.534 1.00 90.38 196 SER A CA 1
ATOM 1634 C C . SER A 1 196 ? 10.563 16.442 7.289 1.00 90.38 196 SER A C 1
ATOM 1636 O O . SER A 1 196 ? 9.470 16.553 7.838 1.00 90.38 196 SER A O 1
ATOM 1638 N N . VAL A 1 197 ? 11.453 17.445 7.250 1.00 92.25 197 VAL A N 1
ATOM 1639 C CA . VAL A 1 197 ? 11.202 18.774 7.844 1.00 92.25 197 VAL A CA 1
ATOM 1640 C C . VAL A 1 197 ? 10.003 19.455 7.187 1.00 92.25 197 VAL A C 1
ATOM 1642 O O . VAL A 1 197 ? 9.154 20.017 7.876 1.00 92.25 197 VAL A O 1
ATOM 1645 N N . VAL A 1 198 ? 9.889 19.374 5.858 1.00 93.31 198 VAL A N 1
ATOM 1646 C CA . VAL A 1 198 ? 8.734 19.920 5.126 1.00 93.31 198 VAL A CA 1
ATOM 1647 C C . VAL A 1 198 ? 7.441 19.208 5.527 1.00 93.31 198 VAL A C 1
ATOM 1649 O O . VAL A 1 198 ? 6.428 19.859 5.778 1.00 93.31 198 VAL A O 1
ATOM 1652 N N . GLN A 1 199 ? 7.460 17.878 5.616 1.00 89.62 199 GLN A N 1
ATOM 1653 C CA . GLN A 1 199 ? 6.290 17.092 6.000 1.00 89.62 199 GLN A CA 1
ATOM 1654 C C . GLN A 1 199 ? 5.824 17.414 7.427 1.00 89.62 199 GLN A C 1
ATOM 1656 O O . GLN A 1 199 ? 4.619 17.569 7.650 1.00 89.62 199 GLN A O 1
ATOM 1661 N N . GLU A 1 200 ? 6.757 17.515 8.377 1.00 89.69 200 GLU A N 1
ATOM 1662 C CA . GLU A 1 200 ? 6.480 17.891 9.767 1.00 89.69 200 GLU A CA 1
ATOM 1663 C C . GLU A 1 200 ? 5.849 19.286 9.833 1.00 89.69 200 GLU A C 1
ATOM 1665 O O . GLU A 1 200 ? 4.785 19.442 10.428 1.00 89.69 200 GLU A O 1
ATOM 1670 N N . ASN A 1 201 ? 6.421 20.261 9.122 1.00 88.31 201 ASN A N 1
ATOM 1671 C CA . ASN A 1 201 ? 5.914 21.631 9.084 1.00 88.31 201 ASN A CA 1
ATOM 1672 C C . ASN A 1 201 ? 4.532 21.761 8.447 1.00 88.31 201 ASN A C 1
ATOM 1674 O O . ASN A 1 201 ? 3.670 22.452 8.981 1.00 88.31 201 ASN A O 1
ATOM 1678 N N . ILE A 1 202 ? 4.277 21.081 7.327 1.00 87.44 202 ILE A N 1
ATOM 1679 C CA . ILE A 1 202 ? 2.958 21.122 6.679 1.00 87.44 202 ILE A CA 1
ATOM 1680 C C . ILE A 1 202 ? 1.903 20.464 7.575 1.00 87.44 202 ILE A C 1
ATOM 1682 O O . ILE A 1 202 ? 0.807 21.003 7.737 1.00 87.44 202 ILE A O 1
ATOM 1686 N N . SER A 1 203 ? 2.237 19.331 8.198 1.00 86.56 203 SER A N 1
ATOM 1687 C CA . SER A 1 203 ? 1.321 18.611 9.095 1.00 86.56 203 SER A CA 1
ATOM 1688 C C . SER A 1 203 ? 1.065 19.386 10.392 1.00 86.56 203 SER A C 1
ATOM 1690 O O . SER A 1 203 ? -0.055 19.413 10.899 1.00 86.56 203 SER A O 1
ATOM 1692 N N . GLY A 1 204 ? 2.106 20.034 10.914 1.00 90.62 204 GLY A N 1
ATOM 1693 C CA . GLY A 1 204 ? 2.113 20.797 12.157 1.00 90.62 204 GLY A CA 1
ATOM 1694 C C . GLY A 1 204 ? 1.847 22.290 11.987 1.00 90.62 204 GLY A C 1
ATOM 1695 O O . GLY A 1 204 ? 1.948 23.015 12.969 1.00 90.62 204 GLY A O 1
ATOM 1696 N N . ASN A 1 205 ? 1.479 22.776 10.796 1.00 93.12 205 ASN A N 1
ATOM 1697 C CA . ASN A 1 205 ? 1.404 24.215 10.503 1.00 93.12 205 ASN A CA 1
ATOM 1698 C C . ASN A 1 205 ? 0.518 24.979 11.502 1.00 93.12 205 ASN A C 1
ATOM 1700 O O . ASN A 1 205 ? 0.865 26.063 11.956 1.00 93.12 205 ASN A O 1
ATOM 1704 N N . ARG A 1 206 ? -0.605 24.384 11.925 1.00 93.69 206 ARG A N 1
ATOM 1705 C CA . ARG A 1 206 ? -1.472 24.984 12.955 1.00 93.69 206 ARG A CA 1
ATOM 1706 C C . ARG A 1 206 ? -0.756 25.173 14.291 1.00 93.69 206 ARG A C 1
ATOM 1708 O O . ARG A 1 206 ? -0.997 26.174 14.948 1.00 93.69 206 ARG A O 1
ATOM 1715 N N . VAL A 1 207 ? 0.108 24.236 14.676 1.00 96.25 207 VAL A N 1
ATOM 1716 C CA . VAL A 1 207 ? 0.927 24.319 15.893 1.00 96.25 207 VAL A CA 1
ATOM 1717 C C . VAL A 1 207 ? 1.990 25.397 15.716 1.00 96.25 207 VAL A C 1
ATOM 1719 O O . VAL A 1 207 ? 2.070 26.297 16.542 1.00 96.25 207 VAL A O 1
ATOM 1722 N N . VAL A 1 208 ? 2.730 25.376 14.604 1.00 96.06 208 VAL A N 1
ATOM 1723 C CA . VAL A 1 208 ? 3.752 26.393 14.301 1.00 96.06 208 VAL A CA 1
ATOM 1724 C C . VAL A 1 208 ? 3.155 27.804 14.374 1.00 96.06 208 VAL A C 1
ATOM 1726 O O . VAL A 1 208 ? 3.703 28.663 15.059 1.00 96.06 208 VAL A O 1
ATOM 1729 N N . LYS A 1 209 ? 1.984 28.015 13.755 1.00 95.75 209 LYS A N 1
ATOM 1730 C CA . LYS A 1 209 ? 1.247 29.288 13.789 1.00 95.75 209 LYS A CA 1
ATOM 1731 C C . LYS A 1 209 ? 0.668 29.633 15.156 1.00 95.75 209 LYS A C 1
ATOM 1733 O O . LYS A 1 209 ? 0.705 30.794 15.539 1.00 95.75 209 LYS A O 1
ATOM 1738 N N . ALA A 1 210 ? 0.135 28.660 15.894 1.00 96.88 210 ALA A N 1
ATOM 1739 C CA . ALA A 1 210 ? -0.419 28.902 17.227 1.00 96.88 210 ALA A CA 1
ATOM 1740 C C . ALA A 1 210 ? 0.653 29.330 18.240 1.00 96.88 210 ALA A C 1
ATOM 1742 O O . ALA A 1 210 ? 0.348 30.075 19.167 1.00 96.88 210 ALA A O 1
ATOM 1743 N N . PHE A 1 211 ? 1.891 28.866 18.057 1.00 97.12 211 PHE A N 1
ATOM 1744 C CA . PHE A 1 211 ? 3.028 29.191 18.918 1.00 97.12 211 PHE A CA 1
ATOM 1745 C C . PHE A 1 211 ? 3.968 30.256 18.327 1.00 97.12 211 PHE A C 1
ATOM 1747 O O . PHE A 1 211 ? 5.000 30.521 18.935 1.00 97.12 211 PHE A O 1
ATOM 1754 N N . CYS A 1 212 ? 3.624 30.864 17.182 1.00 96.31 212 CYS A N 1
ATOM 1755 C CA . CYS A 1 212 ? 4.408 31.909 16.504 1.00 96.31 212 CYS A CA 1
ATOM 1756 C C . CYS A 1 212 ? 5.907 31.566 16.341 1.00 96.31 212 CYS A C 1
ATOM 1758 O O . CYS A 1 212 ? 6.771 32.409 16.578 1.00 96.31 212 CYS A O 1
ATOM 1760 N N . ASN A 1 213 ? 6.218 30.309 16.000 1.00 95.69 213 ASN A N 1
ATOM 1761 C CA . ASN A 1 213 ? 7.589 29.786 15.889 1.00 95.69 213 ASN A CA 1
ATOM 1762 C C . ASN A 1 213 ? 8.029 29.566 14.428 1.00 95.69 213 ASN A C 1
ATOM 1764 O O . ASN A 1 213 ? 8.783 28.642 14.125 1.00 95.69 213 ASN A O 1
ATOM 1768 N N . GLU A 1 214 ? 7.552 30.392 13.495 1.00 96.00 214 GLU A N 1
ATOM 1769 C CA . GLU A 1 214 ? 7.885 30.264 12.072 1.00 96.00 214 GLU A CA 1
ATOM 1770 C C . GLU A 1 214 ? 9.385 30.394 11.791 1.00 96.00 214 GLU A C 1
ATOM 1772 O O . GLU A 1 214 ? 9.919 29.615 11.004 1.00 96.00 214 GLU A O 1
ATOM 1777 N N . ASP A 1 215 ? 10.073 31.333 12.445 1.00 97.25 215 ASP A N 1
ATOM 1778 C CA . ASP A 1 215 ? 11.497 31.594 12.201 1.00 97.25 215 ASP A CA 1
ATOM 1779 C C . ASP A 1 215 ? 12.378 30.389 12.566 1.00 97.25 215 ASP A C 1
ATOM 1781 O O . ASP A 1 215 ? 13.303 30.048 11.826 1.00 97.25 215 ASP A O 1
ATOM 1785 N N . PHE A 1 216 ? 12.043 29.684 13.653 1.00 95.31 216 PHE A N 1
ATOM 1786 C CA . PHE A 1 216 ? 12.728 28.453 14.061 1.00 95.31 216 PHE A CA 1
ATOM 1787 C C . PHE A 1 216 ? 12.608 27.358 12.992 1.00 95.31 216 PHE A C 1
ATOM 1789 O O . PHE A 1 216 ? 13.586 26.693 12.644 1.00 95.31 216 PHE A O 1
ATOM 1796 N N . GLU A 1 217 ? 11.410 27.182 12.434 1.00 95.75 217 GLU A N 1
ATOM 1797 C CA . GLU A 1 217 ? 11.171 26.180 11.395 1.00 95.75 217 GLU A CA 1
ATOM 1798 C C . GLU A 1 217 ? 11.806 26.574 10.050 1.00 95.75 217 GLU A C 1
ATOM 1800 O O . GLU A 1 217 ? 12.312 25.708 9.329 1.00 95.75 217 GLU A O 1
ATOM 1805 N N . ILE A 1 218 ? 11.871 27.873 9.734 1.00 95.31 218 ILE A N 1
ATOM 1806 C CA . ILE A 1 218 ? 12.613 28.397 8.578 1.00 95.31 218 ILE A CA 1
ATOM 1807 C C . ILE A 1 218 ? 14.117 28.127 8.728 1.00 95.31 218 ILE A C 1
ATOM 1809 O O . ILE A 1 218 ? 14.755 27.703 7.759 1.00 95.31 218 ILE A O 1
ATOM 1813 N N . GLU A 1 219 ? 14.697 28.327 9.913 1.00 96.75 219 GLU A N 1
ATOM 1814 C CA . GLU A 1 219 ? 16.112 28.037 10.180 1.00 96.75 219 GLU A CA 1
ATOM 1815 C C . GLU A 1 219 ? 16.405 26.535 10.054 1.00 96.75 219 GLU A C 1
ATOM 1817 O O . GLU A 1 219 ? 17.336 26.131 9.347 1.00 96.75 219 GLU A O 1
ATOM 1822 N N . LYS A 1 220 ? 15.562 25.691 10.663 1.00 94.69 220 LYS A N 1
ATOM 1823 C CA . LYS A 1 220 ? 15.654 24.227 10.568 1.00 94.69 220 LYS A CA 1
ATOM 1824 C C . LYS A 1 220 ? 15.590 23.752 9.113 1.00 94.69 220 LYS A C 1
ATOM 1826 O O . LYS A 1 220 ? 16.423 22.944 8.700 1.00 94.69 220 LYS A O 1
ATOM 1831 N N . PHE A 1 221 ? 14.658 24.281 8.316 1.00 95.62 221 PHE A N 1
ATOM 1832 C CA . PHE A 1 221 ? 14.587 24.004 6.879 1.00 95.62 221 PHE A CA 1
ATOM 1833 C C . PHE A 1 221 ? 15.844 24.481 6.143 1.00 95.62 221 PHE A C 1
ATOM 1835 O O . PHE A 1 221 ? 16.401 23.743 5.330 1.00 95.62 221 PHE A O 1
ATOM 1842 N N . SER A 1 222 ? 16.310 25.697 6.435 1.00 96.88 222 SER A N 1
ATOM 1843 C CA . SER A 1 222 ? 17.472 26.300 5.773 1.00 96.88 222 SER A CA 1
ATOM 1844 C C . SER A 1 222 ? 18.740 25.477 5.986 1.00 96.88 222 SER A C 1
ATOM 1846 O O . SER A 1 222 ? 19.484 25.259 5.032 1.00 96.88 222 SER A O 1
ATOM 1848 N N . LYS A 1 223 ? 18.945 24.942 7.195 1.00 96.19 223 LYS A N 1
ATOM 1849 C CA . LYS A 1 223 ? 20.070 24.057 7.522 1.00 96.19 223 LYS A CA 1
ATOM 1850 C C . LYS A 1 223 ? 20.068 22.770 6.694 1.00 96.19 223 LYS A C 1
ATOM 1852 O O . LYS A 1 223 ? 21.093 22.402 6.122 1.00 96.19 223 LYS A O 1
ATOM 1857 N N . GLU A 1 224 ? 18.925 22.092 6.600 1.00 95.12 224 GLU A N 1
ATOM 1858 C CA . GLU A 1 224 ? 18.805 20.871 5.788 1.00 95.12 224 GLU A CA 1
ATOM 1859 C C . GLU A 1 224 ? 18.931 21.178 4.286 1.00 95.12 224 GLU A C 1
ATOM 1861 O O . GLU A 1 224 ? 19.539 20.415 3.534 1.00 95.12 224 GLU A O 1
ATOM 1866 N N . ASN A 1 225 ? 18.410 22.324 3.838 1.00 96.25 225 ASN A N 1
ATOM 1867 C CA . ASN A 1 225 ? 18.515 22.765 2.449 1.00 96.25 225 ASN A CA 1
ATOM 1868 C C . ASN A 1 225 ? 19.964 23.121 2.065 1.00 96.25 225 ASN A C 1
ATOM 1870 O O . ASN A 1 225 ? 20.411 22.822 0.956 1.00 96.25 225 ASN A O 1
ATOM 1874 N N . GLU A 1 226 ? 20.730 23.712 2.984 1.00 96.56 226 GLU A N 1
ATOM 1875 C CA . GLU A 1 226 ? 22.162 23.944 2.801 1.00 96.56 226 GLU A CA 1
ATOM 1876 C C . GLU A 1 226 ? 22.948 22.629 2.757 1.00 96.56 226 GLU A C 1
ATOM 1878 O O . GLU A 1 226 ? 23.734 22.428 1.832 1.00 96.56 226 GLU A O 1
ATOM 1883 N N . GLY A 1 227 ? 22.652 21.682 3.653 1.00 94.38 227 GLY A N 1
ATOM 1884 C CA . GLY A 1 227 ? 23.215 20.332 3.576 1.00 94.38 227 GLY A CA 1
ATOM 1885 C C . GLY A 1 227 ? 22.930 19.667 2.224 1.00 94.38 227 GLY A C 1
ATOM 1886 O O . GLY A 1 227 ? 23.831 19.128 1.578 1.00 94.38 227 GLY A O 1
ATOM 1887 N N . TYR A 1 228 ? 21.694 19.765 1.729 1.00 93.75 228 TYR A N 1
ATOM 1888 C CA . TYR A 1 228 ? 21.335 19.278 0.397 1.00 93.75 228 TYR A CA 1
ATOM 1889 C C . TYR A 1 228 ? 22.170 19.940 -0.712 1.00 93.75 228 TYR A C 1
ATOM 1891 O O . TYR A 1 228 ? 22.711 19.235 -1.570 1.00 93.75 228 TYR A O 1
ATOM 1899 N N . LYS A 1 229 ? 22.310 21.273 -0.684 1.00 94.88 229 LYS A N 1
ATOM 1900 C CA . LYS A 1 229 ? 23.130 22.045 -1.634 1.00 94.88 229 LYS A CA 1
ATOM 1901 C C . LYS A 1 229 ? 24.585 21.566 -1.632 1.00 94.88 229 LYS A C 1
ATOM 1903 O O . LYS A 1 229 ? 25.139 21.336 -2.707 1.00 94.88 229 LYS A O 1
ATOM 1908 N N . ASP A 1 230 ? 25.184 21.374 -0.461 1.00 94.56 230 ASP A N 1
ATOM 1909 C CA . ASP A 1 230 ? 26.599 21.020 -0.324 1.00 94.56 230 ASP A CA 1
ATOM 1910 C C . ASP A 1 230 ? 26.887 19.599 -0.824 1.00 94.56 230 ASP A C 1
ATOM 1912 O O . ASP A 1 230 ? 27.766 19.400 -1.670 1.00 94.56 230 ASP A O 1
ATOM 1916 N N . HIS A 1 231 ? 26.091 18.610 -0.405 1.00 91.06 231 HIS A N 1
ATOM 1917 C CA . HIS A 1 231 ? 26.247 17.228 -0.874 1.00 91.06 231 HIS A CA 1
ATOM 1918 C C . HIS A 1 231 ? 25.920 17.080 -2.368 1.00 91.06 231 HIS A C 1
ATOM 1920 O O . HIS A 1 231 ? 26.589 16.327 -3.086 1.00 91.06 231 HIS A O 1
ATOM 1926 N N . HIS A 1 232 ? 24.935 17.831 -2.874 1.00 89.94 232 HIS A N 1
ATOM 1927 C CA . HIS A 1 232 ? 24.695 17.911 -4.313 1.00 89.94 232 HIS A CA 1
ATOM 1928 C C . HIS A 1 232 ? 25.903 18.525 -5.038 1.00 89.94 232 HIS A C 1
ATOM 1930 O O . HIS A 1 232 ? 26.328 18.016 -6.076 1.00 89.94 232 HIS A O 1
ATOM 1936 N N . GLY A 1 233 ? 26.515 19.564 -4.467 1.00 91.81 233 GLY A N 1
ATOM 1937 C CA . GLY A 1 233 ? 27.737 20.186 -4.970 1.00 91.81 233 GLY A CA 1
ATOM 1938 C C . GLY A 1 233 ? 28.905 19.204 -5.092 1.00 91.81 233 GLY A C 1
ATOM 1939 O O . GLY A 1 233 ? 29.553 19.156 -6.140 1.00 91.81 233 GLY A O 1
ATOM 1940 N N . GLU A 1 234 ? 29.150 18.368 -4.080 1.00 91.00 234 GLU A N 1
ATOM 1941 C CA . GLU A 1 234 ? 30.180 17.316 -4.130 1.00 91.00 234 GLU A CA 1
ATOM 1942 C C . GLU A 1 234 ? 29.922 16.298 -5.250 1.00 91.00 234 GLU A C 1
ATOM 1944 O O . GLU A 1 234 ? 30.833 15.922 -5.999 1.00 91.00 234 GLU A O 1
ATOM 1949 N N . TRP A 1 235 ? 28.662 15.899 -5.440 1.00 87.12 235 TRP A N 1
ATOM 1950 C CA . TRP A 1 235 ? 28.263 15.049 -6.561 1.00 87.12 235 TRP A CA 1
ATOM 1951 C C . TRP A 1 235 ? 28.538 15.720 -7.920 1.00 87.12 235 TRP A C 1
ATOM 1953 O O . TRP A 1 235 ? 29.140 15.101 -8.811 1.00 87.12 235 TRP A O 1
ATOM 1963 N N . VAL A 1 236 ? 28.182 17.003 -8.060 1.00 89.25 236 VAL A N 1
ATOM 1964 C CA . VAL A 1 236 ? 28.437 17.802 -9.270 1.00 89.25 236 VAL A CA 1
ATOM 1965 C C . VAL A 1 236 ? 29.939 17.948 -9.539 1.00 89.25 236 VAL A C 1
ATOM 1967 O O . VAL A 1 236 ? 30.348 17.878 -10.698 1.00 89.25 236 VAL A O 1
ATOM 1970 N N . LYS A 1 237 ? 30.795 18.086 -8.515 1.00 92.50 237 LYS A N 1
ATOM 1971 C CA . LYS A 1 237 ? 32.263 18.161 -8.690 1.00 92.50 237 LYS A CA 1
ATOM 1972 C C . LYS A 1 237 ? 32.820 16.917 -9.384 1.00 92.50 237 LYS A C 1
ATOM 1974 O O . LYS A 1 237 ? 33.669 17.036 -10.272 1.00 92.50 237 LYS A O 1
ATOM 1979 N N . VAL A 1 238 ? 32.325 15.725 -9.036 1.00 88.56 238 VAL A N 1
ATOM 1980 C CA . VAL A 1 238 ? 32.709 14.482 -9.727 1.00 88.56 238 VAL A CA 1
ATOM 1981 C C . VAL A 1 238 ? 32.227 14.507 -11.176 1.00 88.56 238 VAL A C 1
ATOM 1983 O O . VAL A 1 238 ? 33.013 14.245 -12.085 1.00 88.56 238 VAL A O 1
ATOM 1986 N N . TRP A 1 239 ? 30.978 14.897 -11.419 1.00 84.38 239 TRP A N 1
ATOM 1987 C CA . TRP A 1 239 ? 30.447 15.042 -12.778 1.00 84.38 239 TRP A CA 1
ATOM 1988 C C . TRP A 1 239 ? 31.266 16.012 -13.636 1.00 84.38 239 TRP A C 1
ATOM 1990 O O . TRP A 1 239 ? 31.676 15.656 -14.740 1.00 84.38 239 TRP A O 1
ATOM 2000 N N . LYS A 1 240 ? 31.593 17.193 -13.100 1.00 91.19 240 LYS A N 1
ATOM 2001 C CA . LYS A 1 240 ? 32.415 18.218 -13.759 1.00 91.19 240 LYS A CA 1
ATOM 2002 C C . LYS A 1 240 ? 33.801 17.694 -14.144 1.00 91.19 240 LYS A C 1
ATOM 2004 O O . LYS A 1 240 ? 34.341 18.109 -15.162 1.00 91.19 240 LYS A O 1
ATOM 2009 N N . LYS A 1 241 ? 34.379 16.783 -13.356 1.00 91.75 241 LYS A N 1
ATOM 2010 C CA . LYS A 1 241 ? 35.689 16.182 -13.645 1.00 91.75 241 LYS A CA 1
ATOM 2011 C C . LYS A 1 241 ? 35.625 15.105 -14.730 1.00 91.75 241 LYS A C 1
ATOM 2013 O O . LYS A 1 241 ? 36.515 15.045 -15.570 1.00 91.75 241 LYS A O 1
ATOM 2018 N N . TYR A 1 242 ? 34.621 14.231 -14.689 1.00 87.88 242 TYR A N 1
ATOM 2019 C CA . TYR A 1 242 ? 34.590 13.020 -15.517 1.00 87.88 242 TYR A CA 1
ATOM 2020 C C . TYR A 1 242 ? 33.803 13.181 -16.820 1.00 87.88 242 TYR A C 1
ATOM 2022 O O . TYR A 1 242 ? 34.241 12.671 -17.849 1.00 87.88 242 TYR A O 1
ATOM 2030 N N . LEU A 1 243 ? 32.675 13.896 -16.808 1.00 84.69 243 LEU A N 1
ATOM 2031 C CA . LEU A 1 243 ? 31.801 14.004 -17.977 1.00 84.69 243 LEU A CA 1
ATOM 2032 C C . LEU A 1 243 ? 32.487 14.695 -19.172 1.00 84.69 243 LEU A C 1
ATOM 2034 O O . LEU A 1 243 ? 32.404 14.154 -20.275 1.00 84.69 243 LEU A O 1
ATOM 2038 N N . PRO A 1 244 ? 33.237 15.807 -18.998 1.00 90.00 244 PRO A N 1
ATOM 2039 C CA . PRO A 1 244 ? 33.979 16.405 -20.107 1.00 90.00 244 PRO A CA 1
ATOM 2040 C C . PRO A 1 244 ? 35.044 15.471 -20.687 1.00 90.00 244 PRO A C 1
ATOM 2042 O O . PRO A 1 244 ? 35.226 15.458 -21.897 1.00 90.00 244 PRO A O 1
ATOM 2045 N N . LEU A 1 245 ? 35.708 14.653 -19.858 1.00 88.81 245 LEU A N 1
ATOM 2046 C CA . LEU A 1 245 ? 36.701 13.673 -20.322 1.00 88.81 245 LEU A CA 1
ATOM 2047 C C . LEU A 1 245 ? 36.050 12.553 -21.141 1.00 88.81 245 LEU A C 1
ATOM 2049 O O . LEU A 1 245 ? 36.568 12.178 -22.188 1.00 88.81 245 LEU A O 1
ATOM 2053 N N . ILE A 1 246 ? 34.902 12.043 -20.690 1.00 85.62 246 ILE A N 1
ATOM 2054 C CA . ILE A 1 246 ? 34.121 11.032 -21.416 1.00 85.62 246 ILE A CA 1
ATOM 2055 C C . ILE A 1 246 ? 33.656 11.593 -22.766 1.00 85.62 246 ILE A C 1
ATOM 2057 O O . ILE A 1 246 ? 33.846 10.942 -23.792 1.00 85.62 246 ILE A O 1
ATOM 2061 N N . ASN A 1 247 ? 33.120 12.818 -22.784 1.00 85.12 247 ASN A N 1
ATOM 2062 C CA . ASN A 1 247 ? 32.697 13.491 -24.014 1.00 85.12 247 ASN A CA 1
ATOM 2063 C C . ASN A 1 247 ? 33.878 13.790 -24.943 1.00 85.12 247 ASN A C 1
ATOM 2065 O O . ASN A 1 247 ? 33.757 13.614 -26.151 1.00 85.12 247 ASN A O 1
ATOM 2069 N N . PHE A 1 248 ? 35.027 14.193 -24.396 1.00 88.81 248 PHE A N 1
ATOM 2070 C CA . PHE A 1 248 ? 36.253 14.408 -25.160 1.00 88.81 248 PHE A CA 1
ATOM 2071 C C . PHE A 1 248 ? 36.724 13.113 -25.830 1.00 88.81 248 PHE A C 1
ATOM 2073 O O . PHE A 1 248 ? 36.966 13.105 -27.032 1.00 88.81 248 PHE A O 1
ATOM 2080 N N . LEU A 1 249 ? 36.776 11.996 -25.096 1.00 86.00 249 LEU A N 1
ATOM 2081 C CA . LEU A 1 249 ? 37.112 10.685 -25.664 1.00 86.00 249 LEU A CA 1
ATOM 2082 C C . LEU A 1 249 ? 36.080 10.218 -26.702 1.00 86.00 249 LEU A C 1
ATOM 2084 O O . LEU A 1 249 ? 36.453 9.638 -27.719 1.00 86.00 249 LEU A O 1
ATOM 2088 N N . GLY A 1 250 ? 34.795 10.512 -26.486 1.00 83.25 250 GLY A N 1
ATOM 2089 C CA . GLY A 1 250 ? 33.748 10.311 -27.489 1.00 83.25 250 GLY A CA 1
ATOM 2090 C C . GLY A 1 250 ? 33.993 11.136 -28.757 1.00 83.25 250 GLY A C 1
ATOM 2091 O O . GLY A 1 250 ? 33.893 10.610 -29.858 1.00 83.25 250 GLY A O 1
ATOM 2092 N N . GLY A 1 251 ? 34.401 12.399 -28.620 1.00 85.38 251 GLY A N 1
ATOM 2093 C CA . GLY A 1 251 ? 34.802 13.254 -29.741 1.00 85.38 251 GLY A CA 1
ATOM 2094 C C . GLY A 1 251 ? 36.065 12.763 -30.457 1.00 85.38 251 GLY A C 1
ATOM 2095 O O . GLY A 1 251 ? 36.157 12.869 -31.679 1.00 85.38 251 GLY A O 1
ATOM 2096 N N . MET A 1 252 ? 37.007 12.152 -29.730 1.00 86.50 252 MET A N 1
ATOM 2097 C CA . MET A 1 252 ? 38.202 11.540 -30.322 1.00 86.50 252 MET A CA 1
ATOM 2098 C C . MET A 1 252 ? 37.855 10.391 -31.273 1.00 86.50 252 MET A C 1
ATOM 2100 O O . MET A 1 252 ? 38.565 10.214 -32.258 1.00 86.50 252 MET A O 1
ATOM 2104 N N . MET A 1 253 ? 36.747 9.667 -31.061 1.00 85.06 253 MET A N 1
ATOM 2105 C CA . MET A 1 253 ? 36.252 8.695 -32.051 1.00 85.06 253 MET A CA 1
ATOM 2106 C C . MET A 1 253 ? 35.996 9.368 -33.399 1.00 85.06 253 MET A C 1
ATOM 2108 O O . MET A 1 253 ? 36.466 8.882 -34.420 1.00 85.06 253 MET A O 1
ATOM 2112 N N . THR A 1 254 ? 35.330 10.524 -33.411 1.00 87.56 254 THR A N 1
ATOM 2113 C CA . THR A 1 254 ? 35.083 11.294 -34.639 1.00 87.56 254 THR A CA 1
ATOM 2114 C C . THR A 1 254 ? 36.384 11.769 -35.284 1.00 87.56 254 THR A C 1
ATOM 2116 O O . THR A 1 254 ? 36.533 11.677 -36.501 1.00 87.56 254 THR A O 1
ATOM 2119 N N . VAL A 1 255 ? 37.354 12.230 -34.485 1.00 89.88 255 VAL A N 1
ATOM 2120 C CA . VAL A 1 255 ? 38.680 12.633 -34.991 1.00 89.88 255 VAL A CA 1
ATOM 2121 C C . VAL A 1 255 ? 39.386 11.454 -35.653 1.00 89.88 255 VAL A C 1
ATOM 2123 O O . VAL A 1 255 ? 39.896 11.588 -36.762 1.00 89.88 255 VAL A O 1
ATOM 2126 N N . VAL A 1 256 ? 39.383 10.290 -35.005 1.00 89.31 256 VAL A N 1
ATOM 2127 C CA . VAL A 1 256 ? 39.949 9.055 -35.552 1.00 89.31 256 VAL A CA 1
ATOM 2128 C C . VAL A 1 256 ? 39.248 8.666 -36.852 1.00 89.31 256 VAL A C 1
ATOM 2130 O O . VAL A 1 256 ? 39.926 8.314 -37.816 1.00 89.31 256 VAL A O 1
ATOM 2133 N N . ILE A 1 257 ? 37.918 8.771 -36.908 1.00 90.50 257 ILE A N 1
ATOM 2134 C CA . ILE A 1 257 ? 37.153 8.472 -38.121 1.00 90.50 257 ILE A CA 1
ATOM 2135 C C . ILE A 1 257 ? 37.597 9.374 -39.263 1.00 90.50 257 ILE A C 1
ATOM 2137 O O . ILE A 1 257 ? 37.966 8.871 -40.316 1.00 90.50 257 ILE A O 1
ATOM 2141 N N . ILE A 1 258 ? 37.629 10.688 -39.056 1.00 90.44 258 ILE A N 1
ATOM 2142 C CA . ILE A 1 258 ? 37.977 11.638 -40.116 1.00 90.44 258 ILE A CA 1
ATOM 2143 C C . ILE A 1 258 ? 39.452 11.507 -40.516 1.00 90.44 258 ILE A C 1
ATOM 2145 O O . ILE A 1 258 ? 39.759 11.452 -41.703 1.00 90.44 258 ILE A O 1
ATOM 2149 N N . LEU A 1 259 ? 40.373 11.433 -39.551 1.00 92.06 259 LEU A N 1
ATOM 2150 C CA . LEU A 1 259 ? 41.812 11.449 -39.815 1.00 92.06 259 LEU A CA 1
ATOM 2151 C C . LEU A 1 259 ? 42.309 10.103 -40.348 1.00 92.06 259 LEU A C 1
ATOM 2153 O O . LEU A 1 259 ? 42.883 10.039 -41.433 1.00 92.06 259 LEU A O 1
ATOM 2157 N N . VAL A 1 260 ? 42.075 9.013 -39.612 1.00 90.88 260 VAL A N 1
ATOM 2158 C CA . VAL A 1 260 ? 42.522 7.676 -40.028 1.00 90.88 260 VAL A CA 1
ATOM 2159 C C . VAL A 1 260 ? 41.666 7.173 -41.181 1.00 90.88 260 VAL A C 1
ATOM 2161 O O . VAL A 1 260 ? 42.214 6.673 -42.161 1.00 90.88 260 VAL A O 1
ATOM 2164 N N . GLY A 1 261 ? 40.344 7.351 -41.109 1.00 91.50 261 GLY A N 1
ATOM 2165 C CA . GLY A 1 261 ? 39.451 6.998 -42.210 1.00 91.50 261 GLY A CA 1
ATOM 2166 C C . GLY A 1 261 ? 39.761 7.807 -43.468 1.00 91.50 261 GLY A C 1
ATOM 2167 O O . GLY A 1 261 ? 39.887 7.216 -44.533 1.00 91.50 261 GLY A O 1
ATOM 2168 N N . GLY A 1 262 ? 40.028 9.112 -43.357 1.00 91.00 262 GLY A N 1
ATOM 2169 C CA . GLY A 1 262 ? 40.467 9.942 -44.484 1.00 91.00 262 GLY A CA 1
ATOM 2170 C C . GLY A 1 262 ? 41.780 9.464 -45.115 1.00 91.00 262 GLY A C 1
ATOM 2171 O O . GLY A 1 262 ? 41.864 9.341 -46.335 1.00 91.00 262 GLY A O 1
ATOM 2172 N N . ILE A 1 263 ? 42.788 9.103 -44.311 1.00 92.75 263 ILE A N 1
ATOM 2173 C CA . ILE A 1 263 ? 44.038 8.505 -44.820 1.00 92.75 263 ILE A CA 1
ATOM 2174 C C . ILE A 1 263 ? 43.768 7.164 -45.519 1.00 92.75 263 ILE A C 1
ATOM 2176 O O . ILE A 1 263 ? 44.384 6.873 -46.546 1.00 92.75 263 ILE A O 1
ATOM 2180 N N . LEU A 1 264 ? 42.871 6.334 -44.980 1.00 91.75 264 LEU A N 1
ATOM 2181 C CA . LEU A 1 264 ? 42.488 5.065 -45.603 1.00 91.75 264 LEU A CA 1
ATOM 2182 C C . LEU A 1 264 ? 41.750 5.282 -46.930 1.00 91.75 264 LEU A C 1
ATOM 2184 O O . LEU A 1 264 ? 42.015 4.531 -47.868 1.00 91.75 264 LEU A O 1
ATOM 2188 N N . VAL A 1 265 ? 40.923 6.326 -47.037 1.00 92.81 265 VAL A N 1
ATOM 2189 C CA . VAL A 1 265 ? 40.283 6.740 -48.295 1.00 92.81 265 VAL A CA 1
ATOM 2190 C C . VAL A 1 265 ? 41.324 7.185 -49.321 1.00 92.81 265 VAL A C 1
ATOM 2192 O O . VAL A 1 265 ? 41.321 6.688 -50.443 1.00 92.81 265 VAL A O 1
ATOM 2195 N N . ILE A 1 266 ? 42.285 8.034 -48.936 1.00 92.94 266 ILE A N 1
ATOM 2196 C CA . ILE A 1 266 ? 43.376 8.479 -49.828 1.00 92.94 266 ILE A CA 1
ATOM 2197 C C . ILE A 1 266 ? 44.207 7.289 -50.333 1.00 92.94 266 ILE A C 1
ATOM 2199 O O . ILE A 1 266 ? 44.632 7.264 -51.485 1.00 92.94 266 ILE A O 1
ATOM 2203 N N . LYS A 1 267 ? 44.427 6.278 -49.482 1.00 90.94 267 LYS A N 1
ATOM 2204 C CA . LYS A 1 267 ? 45.145 5.041 -49.834 1.00 90.94 267 LYS A CA 1
ATOM 2205 C C . LYS A 1 267 ? 44.284 4.015 -50.587 1.00 90.94 267 LYS A C 1
ATOM 2207 O O . LYS A 1 267 ? 44.775 2.917 -50.842 1.00 90.94 267 LYS A O 1
ATOM 2212 N N . GLY A 1 268 ? 43.020 4.322 -50.886 1.00 86.94 268 GLY A N 1
ATOM 2213 C CA . GLY A 1 268 ? 42.091 3.420 -51.575 1.00 86.94 268 GLY A CA 1
ATOM 2214 C C . GLY A 1 268 ? 41.695 2.172 -50.774 1.00 86.94 268 GLY A C 1
ATOM 2215 O O . GLY A 1 268 ? 41.248 1.191 -51.356 1.00 86.94 268 GLY A O 1
ATOM 2216 N N . LYS A 1 269 ? 41.888 2.175 -49.448 1.00 88.56 269 LYS A N 1
ATOM 2217 C CA . LYS A 1 269 ? 41.522 1.067 -48.542 1.00 88.56 269 LYS A CA 1
ATOM 2218 C C . LYS A 1 269 ? 40.126 1.215 -47.928 1.00 88.56 269 LYS A C 1
ATOM 2220 O O . LYS A 1 269 ? 39.699 0.318 -47.203 1.00 88.56 269 LYS A O 1
ATOM 2225 N N . LEU A 1 270 ? 39.481 2.358 -48.147 1.00 90.44 270 LEU A N 1
ATOM 2226 C CA . LEU A 1 270 ? 38.138 2.689 -47.684 1.00 90.44 270 LEU A CA 1
ATOM 2227 C C . LEU A 1 270 ? 37.460 3.571 -48.747 1.00 90.44 270 LEU A C 1
ATOM 2229 O O . LEU A 1 270 ? 38.142 4.388 -49.368 1.00 90.44 270 LEU A O 1
ATOM 2233 N N . SER A 1 271 ? 36.154 3.442 -48.962 1.00 91.44 271 SER A N 1
ATOM 2234 C CA . SER A 1 271 ? 35.403 4.355 -49.835 1.00 91.44 271 SER A CA 1
ATOM 2235 C C . SER A 1 271 ? 34.920 5.610 -49.089 1.00 91.44 271 SER A C 1
ATOM 2237 O O . SER A 1 271 ? 34.905 5.669 -47.854 1.00 91.44 271 SER A O 1
ATOM 2239 N N . TYR A 1 272 ? 34.494 6.637 -49.833 1.00 89.81 272 TYR A N 1
ATOM 2240 C CA . TYR A 1 272 ? 33.872 7.825 -49.237 1.00 89.81 272 TYR A CA 1
ATOM 2241 C C . TYR A 1 272 ? 32.549 7.471 -48.546 1.00 89.81 272 TYR A C 1
ATOM 2243 O O . TYR A 1 272 ? 32.257 7.977 -47.461 1.00 89.81 272 TYR A O 1
ATOM 2251 N N . GLY A 1 273 ? 31.765 6.578 -49.147 1.00 90.44 273 GLY A N 1
ATOM 2252 C CA . GLY A 1 273 ? 30.522 6.068 -48.592 1.00 90.44 273 GLY A CA 1
ATOM 2253 C C . GLY A 1 273 ? 30.735 5.267 -47.317 1.00 90.44 273 GLY A C 1
ATOM 2254 O O . GLY A 1 273 ? 30.031 5.495 -46.336 1.00 90.44 273 GLY A O 1
ATOM 2255 N N . GLU A 1 274 ? 31.747 4.401 -47.271 1.00 91.25 274 GLU A N 1
ATOM 2256 C CA . GLU A 1 274 ? 32.122 3.681 -46.056 1.00 91.25 274 GLU A CA 1
ATOM 2257 C C . GLU A 1 274 ? 32.434 4.661 -44.919 1.00 91.25 274 GLU A C 1
ATOM 2259 O O . GLU A 1 274 ? 31.892 4.514 -43.824 1.00 91.25 274 GLU A O 1
ATOM 2264 N N . LEU A 1 275 ? 33.199 5.727 -45.176 1.00 91.31 275 LEU A N 1
ATOM 2265 C CA . LEU A 1 275 ? 33.488 6.757 -44.171 1.00 91.31 275 LEU A CA 1
ATOM 2266 C C . LEU A 1 275 ? 32.214 7.414 -43.604 1.00 91.31 275 LEU A C 1
ATOM 2268 O O . LEU A 1 275 ? 32.108 7.647 -42.393 1.00 91.31 275 LEU A O 1
ATOM 2272 N N . VAL A 1 276 ? 31.222 7.676 -44.460 1.00 91.69 276 VAL A N 1
ATOM 2273 C CA . VAL A 1 276 ? 29.911 8.217 -44.060 1.00 91.69 276 VAL A CA 1
ATOM 2274 C C . VAL A 1 276 ? 29.136 7.221 -43.197 1.00 91.69 276 VAL A C 1
ATOM 2276 O O . VAL A 1 276 ? 28.564 7.616 -42.179 1.00 91.69 276 VAL A O 1
ATOM 2279 N N . ILE A 1 277 ? 29.166 5.930 -43.537 1.00 92.44 277 ILE A N 1
ATOM 2280 C CA . ILE A 1 277 ? 28.526 4.867 -42.745 1.00 92.44 277 ILE A CA 1
ATOM 2281 C C . ILE A 1 277 ? 29.150 4.803 -41.349 1.00 92.44 277 ILE A C 1
ATOM 2283 O O . ILE A 1 277 ? 28.426 4.851 -40.355 1.00 92.44 277 ILE A O 1
ATOM 2287 N N . TYR A 1 278 ? 30.484 4.765 -41.254 1.00 91.62 278 TYR A N 1
ATOM 2288 C CA . TYR A 1 278 ? 31.200 4.764 -39.973 1.00 91.62 278 TYR A CA 1
ATOM 2289 C C . TYR A 1 278 ? 30.828 5.981 -39.113 1.00 91.62 278 TYR A C 1
ATOM 2291 O O . TYR A 1 278 ? 30.527 5.841 -37.924 1.00 91.62 278 TYR A O 1
ATOM 2299 N N . THR A 1 279 ? 30.761 7.165 -39.724 1.00 89.06 279 THR A N 1
ATOM 2300 C CA . THR A 1 279 ? 30.351 8.398 -39.037 1.00 89.06 279 THR A CA 1
ATOM 2301 C C . THR A 1 279 ? 28.916 8.294 -38.505 1.00 89.06 279 THR A C 1
ATOM 2303 O O . THR A 1 279 ? 28.666 8.597 -37.338 1.00 89.06 279 THR A O 1
ATOM 2306 N N . GLY A 1 280 ? 27.977 7.792 -39.315 1.00 87.94 280 GLY A N 1
ATOM 2307 C CA . GLY A 1 280 ? 26.570 7.635 -38.931 1.00 87.94 280 GLY A CA 1
ATOM 2308 C C . GLY A 1 280 ? 26.318 6.592 -37.833 1.00 87.94 280 GLY A C 1
ATOM 2309 O O . GLY A 1 280 ? 25.381 6.744 -37.052 1.00 87.94 280 GLY A O 1
ATOM 2310 N N . LEU A 1 281 ? 27.158 5.557 -37.731 1.00 87.75 281 LEU A N 1
ATOM 2311 C CA . LEU A 1 281 ? 27.027 4.490 -36.726 1.00 87.75 281 LEU A CA 1
ATOM 2312 C C . LEU A 1 281 ? 27.702 4.815 -35.383 1.00 87.75 281 LEU A C 1
ATOM 2314 O O . LEU A 1 281 ? 27.428 4.161 -34.375 1.00 87.75 281 LEU A O 1
ATOM 2318 N N . THR A 1 282 ? 28.548 5.847 -35.337 1.00 82.81 282 THR A N 1
ATOM 2319 C CA . THR A 1 282 ? 29.330 6.201 -34.138 1.00 82.81 282 THR A CA 1
ATOM 2320 C C . THR A 1 282 ? 28.446 6.583 -32.955 1.00 82.81 282 THR A C 1
ATOM 2322 O O . THR A 1 282 ? 28.715 6.171 -31.827 1.00 82.81 282 THR A O 1
ATOM 2325 N N . GLY A 1 283 ? 27.343 7.298 -33.203 1.00 76.88 283 GLY A N 1
ATOM 2326 C CA . GLY A 1 283 ? 26.406 7.691 -32.146 1.00 76.88 283 GLY A CA 1
ATOM 2327 C C . GLY A 1 283 ? 25.799 6.495 -31.405 1.00 76.88 283 GLY A C 1
ATOM 2328 O O . GLY A 1 283 ? 25.614 6.545 -30.191 1.00 76.88 283 GLY A O 1
ATOM 2329 N N . THR A 1 284 ? 25.560 5.383 -32.105 1.00 79.62 284 THR A N 1
ATOM 2330 C CA . THR A 1 284 ? 25.013 4.152 -31.517 1.00 79.62 284 THR A CA 1
ATOM 2331 C C . THR A 1 284 ? 25.999 3.473 -30.566 1.00 79.62 284 THR A C 1
ATOM 2333 O O . THR A 1 284 ? 25.578 2.897 -29.564 1.00 79.62 284 THR A O 1
ATOM 2336 N N . LEU A 1 285 ? 27.308 3.584 -30.821 1.00 74.00 285 LEU A N 1
ATOM 2337 C CA . LEU A 1 285 ? 28.350 3.014 -29.958 1.00 74.00 285 LEU A CA 1
ATOM 2338 C C . LEU A 1 285 ? 28.454 3.734 -28.604 1.00 74.00 285 LEU A C 1
ATOM 2340 O O . LEU A 1 285 ? 28.875 3.133 -27.617 1.00 74.00 285 LEU A O 1
ATOM 2344 N N . SER A 1 286 ? 28.040 5.002 -28.528 1.00 71.06 286 SER A N 1
ATOM 2345 C CA . SER A 1 286 ? 28.081 5.791 -27.290 1.00 71.06 286 SER A CA 1
ATOM 2346 C C . SER A 1 286 ? 26.881 5.550 -26.361 1.00 71.06 286 SER A C 1
ATOM 2348 O O . SER A 1 286 ? 26.977 5.808 -25.159 1.00 71.06 286 SER A O 1
ATOM 2350 N N . VAL A 1 287 ? 25.755 5.038 -26.875 1.00 72.00 287 VAL A N 1
ATOM 2351 C CA . VAL A 1 287 ? 24.510 4.853 -26.099 1.00 72.00 287 VAL A CA 1
ATOM 2352 C C . VAL A 1 287 ? 24.673 3.879 -24.918 1.00 72.00 287 VAL A C 1
ATOM 2354 O O . VAL A 1 287 ? 24.328 4.270 -23.799 1.00 72.00 287 VAL A O 1
ATOM 2357 N N . PRO A 1 288 ? 25.237 2.661 -25.080 1.00 65.38 288 PRO A N 1
ATOM 2358 C CA . PRO A 1 288 ? 25.369 1.709 -23.972 1.00 65.38 288 PRO A CA 1
ATOM 2359 C C . PRO A 1 288 ? 26.234 2.238 -22.822 1.00 65.38 288 PRO A C 1
ATOM 2361 O O . PRO A 1 288 ? 25.970 1.948 -21.655 1.00 65.38 288 PRO A O 1
ATOM 2364 N N . ILE A 1 289 ? 27.242 3.052 -23.148 1.00 66.75 289 ILE A N 1
ATOM 2365 C CA . ILE A 1 289 ? 28.180 3.616 -22.174 1.00 66.75 289 ILE A CA 1
ATOM 2366 C C . ILE A 1 289 ? 27.477 4.649 -21.286 1.00 66.75 289 ILE A C 1
ATOM 2368 O O . ILE A 1 289 ? 27.596 4.604 -20.061 1.00 66.75 289 ILE A O 1
ATOM 2372 N N . ASN A 1 290 ? 26.672 5.526 -21.890 1.00 67.81 290 ASN A N 1
ATOM 2373 C CA . ASN A 1 290 ? 25.869 6.504 -21.155 1.00 67.81 290 ASN A CA 1
ATOM 2374 C C . ASN A 1 290 ? 24.755 5.834 -20.332 1.00 67.81 290 ASN A C 1
ATOM 2376 O O . ASN A 1 290 ? 24.403 6.306 -19.249 1.00 67.81 290 ASN A O 1
ATOM 2380 N N . MET A 1 291 ? 24.236 4.698 -20.807 1.00 72.00 291 MET A N 1
ATOM 2381 C CA . MET A 1 291 ? 23.146 3.975 -20.155 1.00 72.00 291 MET A CA 1
ATOM 2382 C C . MET A 1 291 ? 23.563 3.246 -18.871 1.00 72.00 291 MET A C 1
ATOM 2384 O O . MET A 1 291 ? 22.727 3.060 -17.989 1.00 72.00 291 MET A O 1
ATOM 2388 N N . ALA A 1 292 ? 24.835 2.865 -18.720 1.00 67.31 292 ALA A N 1
ATOM 2389 C CA . ALA A 1 292 ? 25.297 2.045 -17.596 1.00 67.31 292 ALA A CA 1
ATOM 2390 C C . ALA A 1 292 ? 24.969 2.655 -16.216 1.00 67.31 292 ALA A C 1
ATOM 2392 O O . ALA A 1 292 ? 24.520 1.951 -15.309 1.00 67.31 292 ALA A O 1
ATOM 2393 N N . ASN A 1 293 ? 25.130 3.976 -16.069 1.00 67.56 293 ASN A N 1
ATOM 2394 C CA . ASN A 1 293 ? 24.811 4.683 -14.824 1.00 67.56 293 ASN A CA 1
ATOM 2395 C C . ASN A 1 293 ? 23.308 4.693 -14.523 1.00 67.56 293 ASN A C 1
ATOM 2397 O O . ASN A 1 293 ? 22.907 4.417 -13.393 1.00 67.56 293 ASN A O 1
ATOM 2401 N N . TRP A 1 294 ? 22.487 4.995 -15.529 1.00 79.62 294 TRP A N 1
ATOM 2402 C CA . TRP A 1 294 ? 21.030 5.013 -15.400 1.00 79.62 294 TRP A CA 1
ATOM 2403 C C . TRP A 1 294 ? 20.481 3.617 -15.094 1.00 79.62 294 TRP A C 1
ATOM 2405 O O . TRP A 1 294 ? 19.677 3.446 -14.181 1.00 79.62 294 TRP A O 1
ATOM 2415 N N . LEU A 1 295 ? 20.983 2.597 -15.792 1.00 81.62 295 LEU A N 1
ATOM 2416 C CA . LEU A 1 295 ? 20.559 1.216 -15.606 1.00 81.62 295 LEU A CA 1
ATOM 2417 C C . LEU A 1 295 ? 20.867 0.710 -14.192 1.00 81.62 295 LEU A C 1
ATOM 2419 O O . LEU A 1 295 ? 20.035 0.027 -13.604 1.00 81.62 295 LEU A O 1
ATOM 2423 N N . SER A 1 296 ? 22.021 1.071 -13.621 1.00 75.62 296 SER A N 1
ATOM 2424 C CA . SER A 1 296 ? 22.370 0.675 -12.252 1.00 75.62 296 SER A CA 1
ATOM 2425 C C . SER A 1 296 ? 21.369 1.200 -11.214 1.00 75.62 296 SER A C 1
ATOM 2427 O O . SER A 1 296 ? 21.001 0.452 -10.309 1.00 75.62 296 SER A O 1
ATOM 2429 N N . ASP A 1 297 ? 20.924 2.455 -11.337 1.00 78.94 297 ASP A N 1
ATOM 2430 C CA . ASP A 1 297 ? 19.903 3.039 -10.451 1.00 78.94 297 ASP A CA 1
ATOM 2431 C C . ASP A 1 297 ? 18.552 2.325 -10.625 1.00 78.94 297 ASP A C 1
ATOM 2433 O O . ASP A 1 297 ? 17.932 1.913 -9.645 1.00 78.94 297 ASP A O 1
ATOM 2437 N N . GLN A 1 298 ? 18.134 2.077 -11.870 1.00 86.69 298 GLN A N 1
ATOM 2438 C CA . GLN A 1 298 ? 16.873 1.386 -12.157 1.00 86.69 298 GLN A CA 1
ATOM 2439 C C . GLN A 1 298 ? 16.857 -0.058 -11.638 1.00 86.69 298 GLN A C 1
ATOM 2441 O O . GLN A 1 298 ? 15.865 -0.491 -11.053 1.00 86.69 298 GLN A O 1
ATOM 2446 N N . VAL A 1 299 ? 17.963 -0.794 -11.790 1.00 87.88 299 VAL A N 1
ATOM 2447 C CA . VAL A 1 299 ? 18.116 -2.156 -11.255 1.00 87.88 299 VAL A CA 1
ATOM 2448 C C . VAL A 1 299 ? 18.019 -2.152 -9.728 1.00 87.88 299 VAL A C 1
ATOM 2450 O O . VAL A 1 299 ? 17.320 -2.989 -9.156 1.00 87.88 299 VAL A O 1
ATOM 2453 N N . GLN A 1 300 ? 18.681 -1.206 -9.054 1.00 84.38 300 GLN A N 1
ATOM 2454 C CA . GLN A 1 300 ? 18.618 -1.098 -7.596 1.00 84.38 300 GLN A CA 1
ATOM 2455 C C . GLN A 1 300 ? 17.189 -0.807 -7.119 1.00 84.38 300 GLN A C 1
ATOM 2457 O O . GLN A 1 300 ? 16.699 -1.483 -6.215 1.00 84.38 300 GLN A O 1
ATOM 2462 N N . ARG A 1 301 ? 16.497 0.148 -7.753 1.00 87.94 301 ARG A N 1
ATOM 2463 C CA . ARG A 1 301 ? 15.097 0.476 -7.437 1.00 87.94 301 ARG A CA 1
ATOM 2464 C C . ARG A 1 301 ? 14.165 -0.711 -7.667 1.00 87.94 301 ARG A C 1
ATOM 2466 O O . ARG A 1 301 ? 13.345 -1.006 -6.803 1.00 87.94 301 ARG A O 1
ATOM 2473 N N . PHE A 1 302 ? 14.335 -1.433 -8.775 1.00 93.81 302 PHE A N 1
ATOM 2474 C CA . PHE A 1 302 ? 13.583 -2.654 -9.063 1.00 93.81 302 PHE A CA 1
ATOM 2475 C C . PHE A 1 302 ? 13.746 -3.704 -7.961 1.00 93.81 302 PHE A C 1
ATOM 2477 O O . PHE A 1 302 ? 12.753 -4.284 -7.525 1.00 93.81 302 PHE A O 1
ATOM 2484 N N . PHE A 1 303 ? 14.972 -3.938 -7.483 1.00 92.12 303 PHE A N 1
ATOM 2485 C CA . PHE A 1 303 ? 15.197 -4.904 -6.411 1.00 92.12 303 PHE A CA 1
ATOM 2486 C C . PHE A 1 303 ? 14.583 -4.450 -5.081 1.00 92.12 303 PHE A C 1
ATOM 2488 O O . PHE A 1 303 ? 13.906 -5.246 -4.435 1.00 92.12 303 PHE A O 1
ATOM 2495 N N . THR A 1 304 ? 14.750 -3.182 -4.698 1.00 89.56 304 THR A N 1
ATOM 2496 C CA . THR A 1 304 ? 14.191 -2.647 -3.445 1.00 89.56 304 THR A CA 1
ATOM 2497 C C .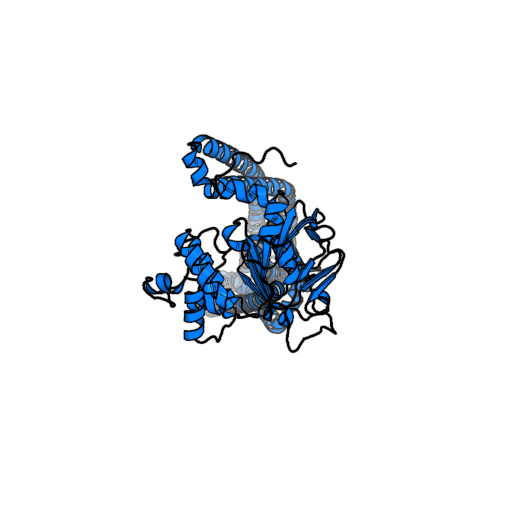 THR A 1 304 ? 12.660 -2.674 -3.437 1.00 89.56 304 THR A C 1
ATOM 2499 O O . THR A 1 304 ? 12.058 -3.170 -2.486 1.00 89.56 304 THR A O 1
ATOM 2502 N N . SER A 1 305 ? 12.011 -2.173 -4.492 1.00 93.62 305 SER A N 1
ATOM 2503 C CA . SER A 1 305 ? 10.546 -2.188 -4.609 1.00 93.62 305 SER A CA 1
ATOM 2504 C C . SER A 1 305 ? 10.009 -3.610 -4.795 1.00 93.62 305 SER A C 1
ATOM 2506 O O . SER A 1 305 ? 8.990 -3.974 -4.209 1.00 93.62 305 SER A O 1
ATOM 2508 N N . GLY A 1 306 ? 10.728 -4.449 -5.545 1.00 95.62 306 GLY A N 1
ATOM 2509 C CA . GLY A 1 306 ? 10.398 -5.858 -5.728 1.00 95.62 306 GLY A CA 1
ATOM 2510 C C . GLY A 1 306 ? 10.393 -6.647 -4.419 1.00 95.62 306 GLY A C 1
ATOM 2511 O O . GLY A 1 306 ? 9.461 -7.414 -4.190 1.00 95.62 306 GLY A O 1
ATOM 2512 N N . GLU A 1 307 ? 11.374 -6.432 -3.537 1.00 94.75 307 GLU A N 1
ATOM 2513 C CA . GLU A 1 307 ? 11.428 -7.105 -2.232 1.00 94.75 307 GLU A CA 1
ATOM 2514 C C . GLU A 1 307 ? 10.225 -6.723 -1.356 1.00 94.75 307 GLU A C 1
ATOM 2516 O O . GLU A 1 307 ? 9.563 -7.607 -0.818 1.00 94.75 307 GLU A O 1
ATOM 2521 N N . LYS A 1 308 ? 9.859 -5.434 -1.293 1.00 92.88 308 LYS A N 1
ATOM 2522 C CA . LYS A 1 308 ? 8.688 -4.955 -0.528 1.00 92.88 308 LYS A CA 1
ATOM 2523 C C . LYS A 1 308 ? 7.363 -5.544 -1.021 1.00 92.88 308 LYS A C 1
ATOM 2525 O O . LYS A 1 308 ? 6.483 -5.861 -0.217 1.00 92.88 308 LYS A O 1
ATOM 2530 N N . ILE A 1 309 ? 7.198 -5.673 -2.339 1.00 95.38 309 ILE A N 1
ATOM 2531 C CA . ILE A 1 309 ? 6.001 -6.283 -2.939 1.00 95.38 309 ILE A CA 1
ATOM 2532 C C . ILE A 1 309 ? 5.950 -7.771 -2.601 1.00 95.38 309 ILE A C 1
ATOM 2534 O O . ILE A 1 309 ? 4.906 -8.276 -2.200 1.00 95.38 309 ILE A O 1
ATOM 2538 N N . ILE A 1 310 ? 7.077 -8.472 -2.724 1.00 94.88 310 ILE A N 1
ATOM 2539 C CA . ILE A 1 310 ? 7.169 -9.900 -2.410 1.00 94.88 310 ILE A CA 1
ATOM 2540 C C . ILE A 1 310 ? 6.945 -10.156 -0.919 1.00 94.88 310 ILE A C 1
ATOM 2542 O O . ILE A 1 310 ? 6.295 -11.137 -0.570 1.00 94.88 310 ILE A O 1
ATOM 2546 N N . GLU A 1 311 ? 7.441 -9.285 -0.044 1.00 92.38 311 GLU A N 1
ATOM 2547 C CA . GLU A 1 311 ? 7.171 -9.319 1.393 1.00 92.38 311 GLU A CA 1
ATOM 2548 C C . GLU A 1 311 ? 5.663 -9.215 1.670 1.00 92.38 311 GLU A C 1
ATOM 2550 O O . GLU A 1 311 ? 5.121 -10.051 2.387 1.00 92.38 311 GLU A O 1
ATOM 2555 N N . LEU A 1 312 ? 4.964 -8.254 1.049 1.00 92.38 312 LEU A N 1
ATOM 2556 C CA . LEU A 1 312 ? 3.505 -8.122 1.173 1.00 92.38 312 LEU A CA 1
ATOM 2557 C C . LEU A 1 312 ? 2.775 -9.361 0.639 1.00 92.38 312 LEU A C 1
ATOM 2559 O O . LEU A 1 312 ? 1.851 -9.861 1.272 1.00 92.38 312 LEU A O 1
ATOM 2563 N N . MET A 1 313 ? 3.200 -9.873 -0.512 1.00 93.69 313 MET A N 1
ATOM 2564 C CA . MET A 1 313 ? 2.572 -11.027 -1.156 1.00 93.69 313 MET A CA 1
ATOM 2565 C C . MET A 1 313 ? 2.777 -12.331 -0.380 1.00 93.69 313 MET A C 1
ATOM 2567 O O . MET A 1 313 ? 1.887 -13.180 -0.366 1.00 93.69 313 MET A O 1
ATOM 2571 N N . ASN A 1 314 ? 3.927 -12.487 0.280 1.00 92.81 314 ASN A N 1
ATOM 2572 C CA . ASN A 1 314 ? 4.236 -13.656 1.102 1.00 92.81 314 ASN A CA 1
ATOM 2573 C C . ASN A 1 314 ? 3.752 -13.523 2.548 1.00 92.81 314 ASN A C 1
ATOM 2575 O O . ASN A 1 314 ? 3.754 -14.524 3.255 1.00 92.81 314 ASN A O 1
ATOM 2579 N N . ALA A 1 315 ? 3.348 -12.333 3.004 1.00 90.88 315 ALA A N 1
ATOM 2580 C CA . ALA A 1 315 ? 2.749 -12.172 4.326 1.00 90.88 315 ALA A CA 1
ATOM 2581 C C . ALA A 1 315 ? 1.535 -13.094 4.433 1.00 90.88 315 ALA A C 1
ATOM 2583 O O . ALA A 1 315 ? 0.719 -13.099 3.518 1.00 90.88 315 ALA A O 1
ATOM 2584 N N . GLU A 1 316 ? 1.436 -13.896 5.489 1.00 91.25 316 GLU A N 1
ATOM 2585 C CA . GLU A 1 316 ? 0.337 -14.836 5.731 1.00 91.25 316 GLU A CA 1
ATOM 2586 C C . GLU A 1 316 ? -0.523 -14.356 6.902 1.00 91.25 316 GLU A C 1
ATOM 2588 O O . GLU A 1 316 ? 0.030 -13.844 7.882 1.00 91.25 316 GLU A O 1
ATOM 2593 N N . PRO A 1 317 ? -1.860 -14.511 6.822 1.00 91.81 317 PRO A N 1
ATOM 2594 C CA . PRO A 1 317 ? -2.713 -14.213 7.958 1.00 91.81 317 PRO A CA 1
ATOM 2595 C C . PRO A 1 317 ? -2.429 -15.205 9.082 1.00 91.81 317 PRO A C 1
ATOM 2597 O O . PRO A 1 317 ? -2.322 -16.408 8.853 1.00 91.81 317 PRO A O 1
ATOM 2600 N N . ARG A 1 318 ? -2.354 -14.705 10.311 1.00 89.62 318 ARG A N 1
ATOM 2601 C CA . ARG A 1 318 ? -2.196 -15.540 11.507 1.00 89.62 318 ARG A CA 1
ATOM 2602 C C . ARG A 1 318 ? -3.493 -16.235 11.892 1.00 89.62 318 ARG A C 1
ATOM 2604 O O . ARG A 1 318 ? -3.458 -17.325 12.448 1.00 89.62 318 ARG A O 1
ATOM 2611 N N . ILE A 1 319 ? -4.627 -15.602 11.598 1.00 90.75 319 ILE A N 1
ATOM 2612 C CA . ILE A 1 319 ? -5.953 -16.117 11.945 1.00 90.75 319 ILE A CA 1
ATOM 2613 C C . ILE A 1 319 ? -6.576 -16.769 10.712 1.00 90.75 319 ILE A C 1
ATOM 2615 O O . ILE A 1 319 ? -7.132 -16.099 9.831 1.00 90.75 319 ILE A O 1
ATOM 2619 N N . VAL A 1 320 ? -6.511 -18.097 10.668 1.00 91.44 320 VAL A N 1
ATOM 2620 C CA . VAL A 1 320 ? -7.057 -18.933 9.591 1.00 91.44 320 VAL A CA 1
ATOM 2621 C C . VAL A 1 320 ? -8.195 -19.797 10.142 1.00 91.44 320 VAL A C 1
ATOM 2623 O O . VAL A 1 320 ? -8.232 -20.102 11.336 1.00 91.44 320 VAL A O 1
ATOM 2626 N N . ASP A 1 321 ? -9.167 -20.107 9.285 1.00 90.31 321 ASP A N 1
ATOM 2627 C CA . ASP A 1 321 ? -10.198 -21.093 9.613 1.00 90.31 321 ASP A CA 1
ATOM 2628 C C . ASP A 1 321 ? -9.569 -22.488 9.541 1.00 90.31 321 ASP A C 1
ATOM 2630 O O . ASP A 1 321 ? -8.838 -22.780 8.596 1.00 90.31 321 ASP A O 1
ATOM 2634 N N . ASP A 1 322 ? -9.826 -23.322 10.546 1.00 88.62 322 ASP A N 1
ATOM 2635 C CA . ASP A 1 322 ? -9.395 -24.721 10.533 1.00 88.62 322 ASP A CA 1
ATOM 2636 C C . ASP A 1 322 ? -10.155 -25.497 9.439 1.00 88.62 322 ASP A C 1
ATOM 2638 O O . ASP A 1 322 ? -11.291 -25.146 9.102 1.00 88.62 322 ASP A O 1
ATOM 2642 N N . GLU A 1 323 ? -9.560 -26.561 8.895 1.00 87.00 323 GLU A N 1
ATOM 2643 C CA . GLU A 1 323 ? -10.205 -27.393 7.864 1.00 87.00 323 GLU A CA 1
ATOM 2644 C C . GLU A 1 323 ? -11.524 -27.987 8.379 1.00 87.00 323 GLU A C 1
ATOM 2646 O O . GLU A 1 323 ? -12.503 -28.067 7.641 1.00 87.00 323 GLU A O 1
ATOM 2651 N N . ASN A 1 324 ? -11.571 -28.308 9.676 1.00 89.19 324 ASN A N 1
ATOM 2652 C CA . ASN A 1 324 ? -12.745 -28.836 10.371 1.00 89.19 324 ASN A CA 1
ATOM 2653 C C . ASN A 1 324 ? -13.492 -27.758 11.177 1.00 89.19 324 ASN A C 1
ATOM 2655 O O . ASN A 1 324 ? -14.009 -28.035 12.262 1.00 89.19 324 ASN A O 1
ATOM 2659 N N . CYS A 1 325 ? -13.507 -26.509 10.696 1.00 92.00 325 CYS A N 1
ATOM 2660 C CA . CYS A 1 325 ? -14.210 -25.433 11.388 1.00 92.00 325 CYS A CA 1
ATOM 2661 C C . CYS A 1 325 ? -15.720 -25.700 11.503 1.00 92.00 325 CYS A C 1
ATOM 2663 O O . CYS A 1 325 ? -16.368 -26.229 10.601 1.00 92.00 325 CYS A O 1
ATOM 2665 N N . ILE A 1 326 ? -16.287 -25.307 12.641 1.00 93.00 326 ILE A N 1
ATOM 2666 C CA . ILE A 1 326 ? -17.692 -25.513 12.976 1.00 93.00 326 ILE A CA 1
ATOM 2667 C C . ILE A 1 326 ? -18.491 -24.283 12.536 1.00 93.00 326 ILE A C 1
ATOM 2669 O O . ILE A 1 326 ? -18.091 -23.139 12.785 1.00 93.00 326 ILE A O 1
ATOM 2673 N N . VAL A 1 327 ? -19.641 -24.526 11.909 1.00 94.25 327 VAL A N 1
ATOM 2674 C CA . VAL A 1 327 ? -20.640 -23.511 11.556 1.00 94.25 327 VAL A CA 1
ATOM 2675 C C . VAL A 1 327 ? -21.930 -23.844 12.310 1.00 94.25 327 VAL A C 1
ATOM 2677 O O . VAL A 1 327 ? -22.695 -24.690 11.851 1.00 94.25 327 VAL A O 1
ATOM 2680 N N . PRO A 1 328 ? -22.158 -23.249 13.493 1.00 90.88 328 PRO A N 1
ATOM 2681 C CA . PRO A 1 328 ? -23.410 -23.412 14.222 1.00 90.88 328 PRO A CA 1
ATOM 2682 C C . PRO A 1 328 ? -24.595 -22.895 13.401 1.00 90.88 328 PRO A C 1
ATOM 2684 O O . PRO A 1 328 ? -24.508 -21.828 12.795 1.00 90.88 328 PRO A O 1
ATOM 2687 N N . GLU A 1 329 ? -25.718 -23.615 13.422 1.00 88.31 329 GLU A N 1
ATOM 2688 C CA . GLU A 1 329 ? -26.955 -23.168 12.761 1.00 88.31 329 GLU A CA 1
ATOM 2689 C C . GLU A 1 329 ? -27.551 -21.928 13.437 1.00 88.31 329 GLU A C 1
ATOM 2691 O O . GLU A 1 329 ? -28.117 -21.056 12.779 1.00 88.31 329 GLU A O 1
ATOM 2696 N N . LYS A 1 330 ? -27.409 -21.838 14.763 1.00 89.69 330 LYS A N 1
ATOM 2697 C CA . LYS A 1 330 ? -27.895 -20.723 15.568 1.00 89.69 330 LYS A CA 1
ATOM 2698 C C . LYS A 1 330 ? -26.957 -20.474 16.738 1.00 89.69 330 LYS A C 1
ATOM 2700 O O . LYS A 1 330 ? -26.488 -21.416 17.369 1.00 89.69 330 LYS A O 1
ATOM 2705 N N . TYR A 1 331 ? -26.745 -19.199 17.039 1.00 93.56 331 TYR A N 1
ATOM 2706 C CA . TYR A 1 331 ? -26.034 -18.766 18.234 1.00 93.56 331 TYR A CA 1
ATOM 2707 C C . TYR A 1 331 ? -27.035 -18.405 19.328 1.00 93.56 331 TYR A C 1
ATOM 2709 O O . TYR A 1 331 ? -28.021 -17.714 19.056 1.00 93.56 331 TYR A O 1
ATOM 2717 N N . SER A 1 332 ? -26.788 -18.867 20.553 1.00 92.44 332 SER A N 1
ATOM 2718 C CA . SER A 1 332 ? -27.576 -18.481 21.730 1.00 92.44 332 SER A CA 1
ATOM 2719 C C . SER A 1 332 ? -27.058 -17.180 22.348 1.00 92.44 332 SER A C 1
ATOM 2721 O O . SER A 1 332 ? -27.832 -16.412 22.912 1.00 92.44 332 SER A O 1
ATOM 2723 N N . GLY A 1 333 ? -25.768 -16.886 22.150 1.00 93.38 333 GLY A N 1
ATOM 2724 C CA . GLY A 1 333 ? -25.120 -15.662 22.614 1.00 93.38 333 GLY A CA 1
ATOM 2725 C C . GLY A 1 333 ? -24.450 -15.807 23.980 1.00 93.38 333 GLY A C 1
ATOM 2726 O O . GLY A 1 333 ? -24.143 -14.797 24.607 1.00 93.38 333 GLY A O 1
ATOM 2727 N N . GLU A 1 334 ? -24.220 -17.028 24.461 1.00 96.94 334 GLU A N 1
ATOM 2728 C CA . GLU A 1 334 ? -23.401 -17.256 25.650 1.00 96.94 334 GLU A CA 1
ATOM 2729 C C . GLU A 1 334 ? -21.934 -16.945 25.329 1.00 96.94 334 GLU A C 1
ATOM 2731 O O . GLU A 1 334 ? -21.424 -17.379 24.296 1.00 96.94 334 GLU A O 1
ATOM 2736 N N . VAL A 1 335 ? -21.243 -16.209 26.205 1.00 97.69 335 VAL A N 1
ATOM 2737 C CA . VAL A 1 335 ? -19.818 -15.877 26.036 1.00 97.69 335 VAL A CA 1
ATOM 2738 C C . VAL A 1 335 ? -19.057 -16.184 27.319 1.00 97.69 335 VAL A C 1
ATOM 2740 O O . VAL A 1 335 ? -19.415 -15.717 28.400 1.00 97.69 335 VAL A O 1
ATOM 2743 N N . GLU A 1 336 ? -17.964 -16.932 27.205 1.00 97.81 336 GLU A N 1
ATOM 2744 C CA . GLU A 1 336 ? -17.136 -17.313 28.346 1.00 97.81 336 GLU A CA 1
ATOM 2745 C C . GLU A 1 336 ? -15.646 -17.096 28.071 1.00 97.81 336 GLU A C 1
ATOM 2747 O O . GLU A 1 336 ? -15.100 -17.540 27.063 1.00 97.81 336 GLU A O 1
ATOM 2752 N N . PHE A 1 337 ? -14.969 -16.437 29.004 1.00 98.00 337 PHE A N 1
ATOM 2753 C CA . PHE A 1 337 ? -13.521 -16.303 29.073 1.00 98.00 337 PHE A CA 1
ATOM 2754 C C . PHE A 1 337 ? -13.026 -17.199 30.208 1.00 98.00 337 PHE A C 1
ATOM 2756 O O . PHE A 1 337 ? -13.426 -16.997 31.355 1.00 98.00 337 PHE A O 1
ATOM 2763 N N . ARG A 1 338 ? -12.155 -18.164 29.888 1.00 97.44 338 ARG A N 1
ATOM 2764 C CA . ARG A 1 338 ? -11.492 -19.051 30.856 1.00 97.44 338 ARG A CA 1
ATOM 2765 C C . ARG A 1 338 ? -9.990 -18.797 30.849 1.00 97.44 338 ARG A C 1
ATOM 2767 O O . ARG A 1 338 ? -9.325 -19.128 29.863 1.00 97.44 338 ARG A O 1
ATOM 2774 N N . ASP A 1 339 ? -9.487 -18.196 31.924 1.00 96.56 339 ASP A N 1
ATOM 2775 C CA . ASP A 1 339 ? -8.070 -17.878 32.163 1.00 96.56 339 ASP A CA 1
ATOM 2776 C C . ASP A 1 339 ? -7.383 -17.151 30.996 1.00 96.56 339 ASP A C 1
ATOM 2778 O O . ASP A 1 339 ? -6.229 -17.407 30.641 1.00 96.56 339 ASP A O 1
ATOM 2782 N N . VAL A 1 340 ? -8.108 -16.234 30.354 1.00 97.38 340 VAL A N 1
ATOM 2783 C CA . VAL A 1 340 ? -7.658 -15.621 29.104 1.00 97.38 340 VAL A CA 1
ATOM 2784 C C . VAL A 1 340 ? -6.566 -14.595 29.369 1.00 97.38 340 VAL A C 1
ATOM 2786 O O . VAL A 1 340 ? -6.755 -13.635 30.117 1.00 97.38 340 VAL A O 1
ATOM 2789 N N . SER A 1 341 ? -5.435 -14.755 28.686 1.00 96.69 341 SER A N 1
ATOM 2790 C CA . SER A 1 341 ? -4.370 -13.753 28.670 1.00 96.69 341 SER A CA 1
ATOM 2791 C C . SER A 1 341 ? -3.971 -13.392 27.250 1.00 96.69 341 SER A C 1
ATOM 2793 O O . SER A 1 341 ? -3.966 -14.238 26.350 1.00 96.69 341 SER A O 1
ATOM 2795 N N . PHE A 1 342 ? -3.640 -12.119 27.049 1.00 96.12 342 PHE A N 1
ATOM 2796 C CA . PHE A 1 342 ? -3.349 -11.584 25.728 1.00 96.12 342 PHE A CA 1
ATOM 2797 C C . PHE A 1 342 ? -2.275 -10.497 25.757 1.00 96.12 342 PHE A C 1
ATOM 2799 O O . PHE A 1 342 ? -2.259 -9.653 26.659 1.00 96.12 342 PHE A O 1
ATOM 2806 N N . SER A 1 343 ? -1.429 -10.494 24.727 1.00 93.31 343 SER A N 1
ATOM 2807 C CA . SER A 1 343 ? -0.339 -9.545 24.542 1.00 93.31 343 SER A CA 1
ATOM 2808 C C . SER A 1 343 ? -0.290 -8.975 23.123 1.00 93.31 343 SER A C 1
ATOM 2810 O O . SER A 1 343 ? -0.270 -9.725 22.145 1.00 93.31 343 SER A O 1
ATOM 2812 N N . TYR A 1 344 ? -0.128 -7.655 22.999 1.00 89.69 344 TYR A N 1
ATOM 2813 C CA . TYR A 1 344 ? 0.252 -7.024 21.732 1.00 89.69 344 TYR A CA 1
ATOM 2814 C C . TYR A 1 344 ? 1.774 -6.970 21.630 1.00 89.69 344 TYR A C 1
ATOM 2816 O O . TYR A 1 344 ? 2.436 -6.392 22.480 1.00 89.69 344 TYR A O 1
ATOM 2824 N N . ASN A 1 345 ? 2.354 -7.568 20.585 1.00 83.56 345 ASN A N 1
ATOM 2825 C CA . ASN A 1 345 ? 3.800 -7.499 20.307 1.00 83.56 345 ASN A CA 1
ATOM 2826 C C . ASN A 1 345 ? 4.715 -7.855 21.505 1.00 83.56 345 ASN A C 1
ATOM 2828 O O . ASN A 1 345 ? 5.839 -7.374 21.582 1.00 83.56 345 ASN A O 1
ATOM 2832 N N . GLY A 1 346 ? 4.246 -8.722 22.409 1.00 83.06 346 GLY A N 1
ATOM 2833 C CA . GLY A 1 346 ? 4.967 -9.139 23.619 1.00 83.06 346 GLY A CA 1
ATOM 2834 C C . GLY A 1 346 ? 4.557 -8.398 24.897 1.00 83.06 346 GLY A C 1
ATOM 2835 O O . GLY A 1 346 ? 4.794 -8.914 25.985 1.00 83.06 346 GLY A O 1
ATOM 2836 N N . GLU A 1 347 ? 3.873 -7.259 24.798 1.00 88.94 347 GLU A N 1
ATOM 2837 C CA . GLU A 1 347 ? 3.365 -6.513 25.951 1.00 88.94 347 GLU A CA 1
ATOM 2838 C C . GLU A 1 347 ? 2.007 -7.064 26.405 1.00 88.94 347 GLU A C 1
ATOM 2840 O O . GLU A 1 347 ? 1.045 -7.080 25.636 1.00 88.94 347 GLU A O 1
ATOM 2845 N N . ARG A 1 348 ? 1.928 -7.544 27.653 1.00 91.62 348 ARG A N 1
ATOM 2846 C CA . ARG A 1 348 ? 0.741 -8.225 28.198 1.00 91.62 348 ARG A CA 1
ATOM 2847 C C . ARG A 1 348 ? -0.337 -7.222 28.604 1.00 91.62 348 ARG A C 1
ATOM 2849 O O . ARG A 1 348 ? -0.189 -6.532 29.610 1.00 91.62 348 ARG A O 1
ATOM 2856 N N . VAL A 1 349 ? -1.437 -7.210 27.852 1.00 95.06 349 VAL A N 1
ATOM 2857 C CA . VAL A 1 349 ? -2.571 -6.288 28.029 1.00 95.06 349 VAL A CA 1
ATOM 2858 C C . VAL A 1 349 ? -3.699 -6.903 28.846 1.00 95.06 349 VAL A C 1
ATOM 2860 O O . VAL A 1 349 ? -4.321 -6.197 29.628 1.00 95.06 349 VAL A O 1
ATOM 2863 N N . LEU A 1 350 ? -3.956 -8.206 28.701 1.00 96.50 350 LEU A N 1
ATOM 2864 C CA . LEU A 1 350 ? -4.944 -8.937 29.502 1.00 96.50 350 LEU A CA 1
ATOM 2865 C C . LEU A 1 350 ? -4.273 -10.086 30.257 1.00 96.50 350 LEU A C 1
ATOM 2867 O O . LEU A 1 350 ? -3.389 -10.765 29.721 1.00 96.50 350 LEU A O 1
ATOM 2871 N N . LYS A 1 351 ? -4.686 -10.295 31.507 1.00 96.12 351 LYS A N 1
ATOM 2872 C CA . LYS A 1 351 ? -4.094 -11.243 32.454 1.00 96.12 351 LYS A CA 1
ATOM 2873 C C . LYS A 1 351 ? -5.209 -12.014 33.159 1.00 96.12 351 LYS A C 1
ATOM 2875 O O . LYS A 1 351 ? -5.956 -11.418 33.928 1.00 96.12 351 LYS A O 1
ATOM 2880 N N . GLU A 1 352 ? -5.273 -13.323 32.918 1.00 95.31 352 GLU A N 1
ATOM 2881 C CA . GLU A 1 352 ? -6.131 -14.273 33.652 1.00 95.31 352 GLU A CA 1
ATOM 2882 C C . GLU A 1 352 ? -7.606 -13.831 33.717 1.00 95.31 352 GLU A C 1
ATOM 2884 O O . GLU A 1 352 ? -8.259 -13.884 34.759 1.00 95.31 352 GLU A O 1
ATOM 2889 N N . ILE A 1 353 ? -8.137 -13.346 32.593 1.00 97.38 353 ILE A N 1
ATOM 2890 C CA . ILE A 1 353 ? -9.520 -12.884 32.508 1.00 97.38 353 ILE A CA 1
ATOM 2891 C C . ILE A 1 353 ? -10.457 -14.087 32.598 1.00 97.38 353 ILE A C 1
ATOM 2893 O O . ILE A 1 353 ? -10.440 -14.968 31.736 1.00 97.38 353 ILE A O 1
ATOM 2897 N N . ASN A 1 354 ? -11.300 -14.065 33.628 1.00 96.56 354 ASN A N 1
ATOM 2898 C CA . ASN A 1 354 ? -12.352 -15.038 33.876 1.00 96.56 354 ASN A CA 1
ATOM 2899 C C . ASN A 1 354 ? -13.704 -14.325 33.914 1.00 96.56 354 ASN A C 1
ATOM 2901 O O . ASN A 1 354 ? -13.954 -13.472 34.767 1.00 96.56 354 ASN A O 1
ATOM 2905 N N . MET A 1 355 ? -14.573 -14.652 32.963 1.00 95.88 355 MET A N 1
ATOM 2906 C CA . MET A 1 355 ? -15.875 -14.008 32.805 1.00 95.88 355 MET A CA 1
ATOM 2907 C C . MET A 1 355 ? -16.844 -14.975 32.143 1.00 95.88 355 MET A C 1
ATOM 2909 O O . MET A 1 355 ? -16.506 -15.603 31.149 1.00 95.88 355 MET A O 1
ATOM 2913 N N . HIS A 1 356 ? -18.062 -15.055 32.668 1.00 96.56 356 HIS A N 1
ATOM 2914 C CA . HIS A 1 356 ? -19.140 -15.861 32.104 1.00 96.56 356 HIS A CA 1
ATOM 2915 C C . HIS A 1 356 ? -20.368 -14.980 31.920 1.00 96.56 356 HIS A C 1
ATOM 2917 O O . HIS A 1 356 ? -20.775 -14.282 32.853 1.00 96.56 356 HIS A O 1
ATOM 2923 N N . VAL A 1 357 ? -20.898 -14.988 30.703 1.00 96.62 357 VAL A N 1
ATOM 2924 C CA . VAL A 1 357 ? -21.994 -14.144 30.247 1.00 96.62 357 VAL A CA 1
ATOM 2925 C C . VAL A 1 357 ? -23.098 -15.031 29.703 1.00 96.62 357 VAL A C 1
ATOM 2927 O O . VAL A 1 357 ? -22.878 -15.792 28.760 1.00 96.62 357 VAL A O 1
ATOM 2930 N N . LYS A 1 358 ? -24.293 -14.905 30.280 1.00 95.81 358 LYS A N 1
ATOM 2931 C CA . LYS A 1 358 ? -25.455 -15.699 29.878 1.00 95.81 358 LYS A CA 1
ATOM 2932 C C . LYS A 1 358 ? -26.117 -15.119 28.618 1.00 95.81 358 LYS A C 1
ATOM 2934 O O . LYS A 1 358 ? -26.052 -13.906 28.408 1.00 95.81 358 LYS A O 1
ATOM 2939 N N . PRO A 1 359 ? -26.804 -15.951 27.816 1.00 95.62 359 PRO A N 1
ATOM 2940 C CA . PRO A 1 359 ? -27.634 -15.488 26.705 1.00 95.62 359 PRO A CA 1
ATOM 2941 C C . PRO A 1 359 ? -28.596 -14.364 27.107 1.00 95.62 359 PRO A C 1
ATOM 2943 O O . PRO A 1 359 ? -29.283 -14.469 28.124 1.00 95.62 359 PRO A O 1
ATOM 2946 N N . GLY A 1 360 ? -28.656 -13.298 26.306 1.00 93.12 360 GLY A N 1
ATOM 2947 C CA . GLY A 1 360 ? -29.584 -12.178 26.514 1.00 93.12 360 GLY A CA 1
ATOM 2948 C C . GLY A 1 360 ? -29.183 -11.194 27.617 1.00 93.12 360 GLY A C 1
ATOM 2949 O O . GLY A 1 360 ? -29.919 -10.247 27.878 1.00 93.12 360 GLY A O 1
ATOM 2950 N N . GLN A 1 361 ? -28.040 -11.412 28.272 1.00 94.38 361 GLN A N 1
ATOM 2951 C CA . GLN A 1 361 ? -27.557 -10.557 29.350 1.00 94.38 361 GLN A CA 1
ATOM 2952 C C . GLN A 1 361 ? -26.898 -9.283 28.800 1.00 94.38 361 GLN A C 1
ATOM 2954 O O . GLN A 1 361 ? -26.196 -9.319 27.788 1.00 94.38 361 GLN A O 1
ATOM 2959 N N . THR A 1 362 ? -27.074 -8.159 29.494 1.00 94.69 362 THR A N 1
ATOM 2960 C CA . THR A 1 362 ? -26.377 -6.894 29.226 1.00 94.69 362 THR A CA 1
ATOM 2961 C C . THR A 1 362 ? -25.215 -6.704 30.200 1.00 94.69 362 THR A C 1
ATOM 2963 O O . THR A 1 362 ? -25.375 -6.798 31.417 1.00 94.69 362 THR A O 1
ATOM 2966 N N . ILE A 1 363 ? -24.030 -6.410 29.669 1.00 95.75 363 ILE A N 1
ATOM 2967 C CA . ILE A 1 363 ? -22.755 -6.404 30.380 1.00 95.75 363 ILE A CA 1
ATOM 2968 C C . ILE A 1 363 ? -22.107 -5.038 30.225 1.00 95.75 363 ILE A C 1
ATOM 2970 O O . ILE A 1 363 ? -21.801 -4.608 29.115 1.00 95.75 363 ILE A O 1
ATOM 2974 N N . GLY A 1 364 ? -21.861 -4.371 31.346 1.00 95.06 364 GLY A N 1
ATOM 2975 C CA . GLY A 1 364 ? -21.088 -3.138 31.396 1.00 95.06 364 GLY A CA 1
ATOM 2976 C C . GLY A 1 364 ? -19.605 -3.438 31.584 1.00 95.06 364 GLY A C 1
ATOM 2977 O O . GLY A 1 364 ? -19.239 -4.184 32.486 1.00 95.06 364 GLY A O 1
ATOM 2978 N N . ILE A 1 365 ? -18.738 -2.838 30.774 1.00 95.38 365 ILE A N 1
ATOM 2979 C CA . ILE A 1 365 ? -17.283 -2.919 30.927 1.00 95.38 365 ILE A CA 1
ATOM 2980 C C . ILE A 1 365 ? -16.748 -1.514 31.197 1.00 95.38 365 ILE A C 1
ATOM 2982 O O . ILE A 1 365 ? -16.871 -0.619 30.361 1.00 95.38 365 ILE A O 1
ATOM 2986 N N . MET A 1 366 ? -16.112 -1.331 32.354 1.00 92.75 366 MET A N 1
ATOM 2987 C CA . MET A 1 366 ? -15.516 -0.059 32.766 1.00 92.75 366 MET A CA 1
ATOM 2988 C C . MET A 1 366 ? -14.068 -0.209 33.215 1.00 92.75 366 MET A C 1
ATOM 2990 O O . MET A 1 366 ? -13.576 -1.309 33.438 1.00 92.75 366 MET A O 1
ATOM 2994 N N . GLY A 1 367 ? -13.368 0.919 33.328 1.00 91.31 367 GLY A N 1
ATOM 2995 C CA . GLY A 1 367 ? -11.979 0.972 33.775 1.00 91.31 367 GLY A CA 1
ATOM 2996 C C . GLY A 1 367 ? -11.207 2.141 33.163 1.00 91.31 367 GLY A C 1
ATOM 2997 O O . GLY A 1 367 ? -11.678 2.744 32.187 1.00 91.31 367 GLY A O 1
ATOM 2998 N N . PRO A 1 368 ? -10.003 2.445 33.670 1.00 88.25 368 PRO A N 1
ATOM 2999 C CA . PRO A 1 368 ? -9.184 3.539 33.161 1.00 88.25 368 PRO A CA 1
ATOM 3000 C C . PRO A 1 368 ? -8.762 3.311 31.703 1.00 88.25 368 PRO A C 1
ATOM 3002 O O . PRO A 1 368 ? -8.832 2.202 31.161 1.00 88.25 368 PRO A O 1
ATOM 3005 N N . THR A 1 369 ? -8.349 4.376 31.018 1.00 87.12 369 THR A N 1
ATOM 3006 C CA . THR A 1 369 ? -7.774 4.271 29.668 1.00 87.12 369 THR A CA 1
ATOM 3007 C C . THR A 1 369 ? -6.562 3.338 29.699 1.00 87.12 369 THR A C 1
ATOM 3009 O O . THR A 1 369 ? -5.751 3.405 30.616 1.00 87.12 369 THR A O 1
ATOM 3012 N N . GLY A 1 370 ? -6.462 2.427 28.728 1.00 86.06 370 GLY A N 1
ATOM 3013 C CA . GLY A 1 370 ? -5.390 1.426 28.689 1.00 86.06 370 GLY A CA 1
ATOM 3014 C C . GLY A 1 370 ? -5.621 0.168 29.540 1.00 86.06 370 GLY A C 1
ATOM 3015 O O . GLY A 1 370 ? -4.781 -0.722 29.520 1.00 86.06 370 GLY A O 1
ATOM 3016 N N . SER A 1 371 ? -6.762 0.017 30.227 1.00 90.50 371 SER A N 1
ATOM 3017 C CA . SER A 1 371 ? -7.031 -1.185 31.042 1.00 90.50 371 SER A CA 1
ATOM 3018 C C . SER A 1 371 ? -7.333 -2.473 30.254 1.00 90.50 371 SER A C 1
ATOM 3020 O O . SER A 1 371 ? -7.465 -3.535 30.859 1.00 90.50 371 SER A O 1
ATOM 3022 N N . GLY A 1 372 ? -7.438 -2.400 28.920 1.00 91.62 372 GLY A N 1
ATOM 3023 C CA . GLY A 1 372 ? -7.675 -3.556 28.043 1.00 91.62 372 GLY A CA 1
ATOM 3024 C C . GLY A 1 372 ? -9.129 -3.775 27.595 1.00 91.62 372 GLY A C 1
ATOM 3025 O O . GLY A 1 372 ? -9.423 -4.811 27.007 1.00 91.62 372 GLY A O 1
ATOM 3026 N N . LYS A 1 373 ? -10.038 -2.812 27.819 1.00 92.31 373 LYS A N 1
ATOM 3027 C CA . LYS A 1 373 ? -11.475 -2.914 27.468 1.00 92.31 373 LYS A CA 1
ATOM 3028 C C . LYS A 1 373 ? -11.726 -3.230 25.985 1.00 92.31 373 LYS A C 1
ATOM 3030 O O . LYS A 1 373 ? -12.330 -4.254 25.677 1.00 92.31 373 LYS A O 1
ATOM 3035 N N . SER A 1 374 ? -11.200 -2.413 25.069 1.00 90.50 374 SER A N 1
ATOM 3036 C CA . SER A 1 374 ? -11.360 -2.627 23.620 1.00 90.50 374 SER A CA 1
ATOM 3037 C C . SER A 1 374 ? -10.654 -3.905 23.139 1.00 90.50 374 SER A C 1
ATOM 3039 O O . SER A 1 374 ? -11.119 -4.582 22.222 1.00 90.50 374 SER A O 1
ATOM 3041 N N . THR A 1 375 ? -9.563 -4.305 23.802 1.00 93.25 375 THR A N 1
ATOM 3042 C CA . THR A 1 375 ? -8.890 -5.589 23.545 1.00 93.25 375 THR A CA 1
ATOM 3043 C C . THR A 1 375 ? -9.799 -6.767 23.878 1.00 93.25 375 THR A C 1
ATOM 3045 O O . THR A 1 375 ? -9.874 -7.715 23.103 1.00 93.25 375 THR A O 1
ATOM 3048 N N . LEU A 1 376 ? -10.527 -6.700 24.996 1.00 93.44 376 LEU A N 1
ATOM 3049 C CA . LEU A 1 376 ? -11.425 -7.766 25.431 1.00 93.44 376 LEU A CA 1
ATOM 3050 C C . LEU A 1 376 ? -12.495 -8.064 24.375 1.00 93.44 376 LEU A C 1
ATOM 3052 O O . LEU A 1 376 ? -12.678 -9.218 23.993 1.00 93.44 376 LEU A O 1
ATOM 3056 N N . VAL A 1 377 ? -13.149 -7.032 23.841 1.00 92.06 377 VAL A N 1
ATOM 3057 C CA . VAL A 1 377 ? -14.177 -7.206 22.799 1.00 92.06 377 VAL A CA 1
ATOM 3058 C C . VAL A 1 377 ? -13.601 -7.582 21.436 1.00 92.06 377 VAL A C 1
ATOM 3060 O O . VAL A 1 377 ? -14.221 -8.343 20.690 1.00 92.06 377 VAL A O 1
ATOM 3063 N N . SER A 1 378 ? -12.381 -7.135 21.127 1.00 93.62 378 SER A N 1
ATOM 3064 C CA . SER A 1 378 ? -11.675 -7.542 19.905 1.00 93.62 378 SER A CA 1
ATOM 3065 C C . SER A 1 378 ? -11.398 -9.049 19.877 1.00 93.62 378 SER A C 1
ATOM 3067 O O . SER A 1 378 ? -11.409 -9.665 18.807 1.00 93.62 378 SER A O 1
ATOM 3069 N N . LEU A 1 379 ? -11.197 -9.663 21.048 1.00 95.31 379 LEU A N 1
ATOM 3070 C CA . LEU A 1 379 ? -11.031 -11.109 21.175 1.00 95.31 379 LEU A CA 1
ATOM 3071 C C . LEU A 1 379 ? -12.346 -11.881 20.965 1.00 95.31 379 LEU A C 1
ATOM 3073 O O . LEU A 1 379 ? -12.311 -12.951 20.361 1.00 95.31 379 LEU A O 1
ATOM 3077 N N . ILE A 1 380 ? -13.503 -11.332 21.366 1.00 94.56 380 ILE A N 1
ATOM 3078 C CA . ILE A 1 380 ? -14.828 -11.931 21.078 1.00 94.56 380 ILE A CA 1
ATOM 3079 C C . ILE A 1 380 ? -15.045 -12.028 19.562 1.00 94.56 380 ILE A C 1
ATOM 3081 O O . ILE A 1 380 ? -15.460 -13.062 19.044 1.00 94.56 380 ILE A O 1
ATOM 3085 N N . CYS A 1 381 ? -14.687 -10.971 18.827 1.00 93.19 381 CYS A N 1
ATOM 3086 C CA . CYS A 1 381 ? -14.795 -10.920 17.365 1.00 93.19 381 CYS A CA 1
ATOM 3087 C C . CYS A 1 381 ? -13.731 -11.762 16.633 1.00 93.19 381 CYS A C 1
ATOM 3089 O O . CYS A 1 381 ? -13.712 -11.812 15.393 1.00 93.19 381 CYS A O 1
ATOM 3091 N N . ARG A 1 382 ? -12.807 -12.376 17.389 1.00 94.75 382 ARG A N 1
ATOM 3092 C CA . ARG A 1 382 ? -11.612 -13.059 16.885 1.00 94.75 382 ARG A CA 1
ATOM 3093 C C . ARG A 1 382 ? -10.856 -12.190 15.870 1.00 94.75 382 ARG A C 1
ATOM 3095 O O . ARG A 1 382 ? -10.499 -12.632 14.773 1.00 94.75 382 ARG A O 1
ATOM 3102 N N . PHE A 1 383 ? -10.684 -10.905 16.194 1.00 93.62 383 PHE A N 1
ATOM 3103 C CA . PHE A 1 383 ? -9.739 -10.025 15.489 1.00 93.62 383 PHE A CA 1
ATOM 3104 C C . PHE A 1 383 ? -8.301 -10.333 15.901 1.00 93.62 383 PHE A C 1
ATOM 3106 O O . PHE A 1 383 ? -7.388 -10.193 15.090 1.00 93.62 383 PHE A O 1
ATOM 3113 N N . TYR A 1 384 ? -8.144 -10.849 17.121 1.00 94.56 384 TYR A N 1
ATOM 3114 C CA . TYR A 1 384 ? -6.931 -11.451 17.651 1.00 94.56 384 TYR A CA 1
ATOM 3115 C C . TYR A 1 384 ? -7.274 -12.793 18.303 1.00 94.56 384 TYR A C 1
ATOM 3117 O O . TYR A 1 384 ? -8.402 -13.000 18.751 1.00 94.56 384 TYR A O 1
ATOM 3125 N N . ASP A 1 385 ? -6.293 -13.687 18.377 1.00 93.81 385 ASP A N 1
ATOM 3126 C CA . ASP A 1 385 ? -6.379 -14.918 19.160 1.00 93.81 385 ASP A CA 1
ATOM 3127 C C . ASP A 1 385 ? -5.663 -14.714 20.504 1.00 93.81 385 ASP A C 1
ATOM 3129 O O . ASP A 1 385 ? -4.587 -14.113 20.557 1.00 93.81 385 ASP A O 1
ATOM 3133 N N . CYS A 1 386 ? -6.231 -15.233 21.598 1.00 93.69 386 CYS A N 1
ATOM 3134 C CA . CYS A 1 386 ? -5.580 -15.187 22.908 1.00 93.69 386 CYS A CA 1
ATOM 3135 C C . CYS A 1 386 ? -4.288 -16.026 22.945 1.00 93.69 386 CYS A C 1
ATOM 3137 O O . CYS A 1 386 ? -4.176 -17.046 22.245 1.00 93.69 386 CYS A O 1
ATOM 3139 N N . ASN A 1 387 ? -3.334 -15.596 23.782 1.00 93.38 387 ASN A N 1
ATOM 3140 C CA . ASN A 1 387 ? -2.065 -16.291 24.015 1.00 93.38 387 ASN A CA 1
ATOM 3141 C C . ASN A 1 387 ? -2.256 -17.504 24.933 1.00 93.38 387 ASN A C 1
ATOM 3143 O O . ASN A 1 387 ? -1.744 -18.579 24.640 1.00 93.38 387 ASN A O 1
ATOM 3147 N N . GLU A 1 388 ? -3.013 -17.324 26.016 1.00 95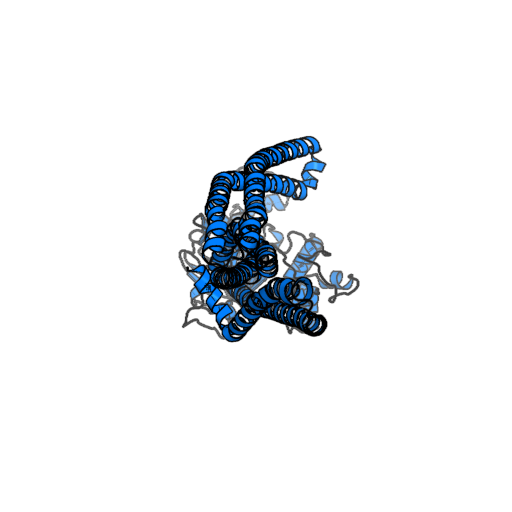.19 388 GLU A N 1
ATOM 3148 C CA . GLU A 1 388 ? -3.321 -18.350 27.018 1.00 95.19 388 GLU A CA 1
ATOM 3149 C C . GLU A 1 388 ? -4.831 -18.362 27.296 1.00 95.19 388 GLU A C 1
ATOM 3151 O O . GLU A 1 388 ? -5.535 -17.386 27.007 1.00 95.19 388 GLU A O 1
ATOM 3156 N N . GLY A 1 389 ? -5.324 -19.472 27.846 1.00 95.69 389 GLY A N 1
ATOM 3157 C CA . GLY A 1 389 ? -6.746 -19.668 28.118 1.00 95.69 389 GLY A CA 1
ATOM 3158 C C . GLY A 1 389 ? -7.574 -19.942 26.862 1.00 95.69 389 GLY A C 1
ATOM 3159 O O . GLY A 1 389 ? -7.046 -20.242 25.784 1.00 95.69 389 GLY A O 1
ATOM 3160 N N . LYS A 1 390 ? -8.900 -19.882 27.002 1.00 96.81 390 LYS A N 1
ATOM 3161 C CA . LYS A 1 390 ? -9.850 -20.110 25.903 1.00 96.81 390 LYS A CA 1
ATOM 3162 C C . LYS A 1 390 ? -11.031 -19.153 26.008 1.00 96.81 390 LYS A C 1
ATOM 3164 O O . LYS A 1 390 ? -11.496 -18.853 27.104 1.00 96.81 390 LYS A O 1
ATOM 3169 N N . ILE A 1 391 ? -11.519 -18.720 24.850 1.00 97.56 391 ILE A N 1
ATOM 3170 C CA . ILE A 1 391 ? -12.756 -17.951 24.720 1.00 97.56 391 ILE A CA 1
ATOM 3171 C C . ILE A 1 391 ? -13.770 -18.863 24.053 1.00 97.56 391 ILE A C 1
ATOM 3173 O O . ILE A 1 391 ? -13.481 -19.435 22.998 1.00 97.56 391 ILE A O 1
ATOM 3177 N N . LEU A 1 392 ? -14.921 -19.022 24.690 1.00 97.38 392 LEU A N 1
ATOM 3178 C CA . LEU A 1 392 ? -15.995 -19.891 24.248 1.00 97.38 392 LEU A CA 1
ATOM 3179 C C . LEU A 1 392 ? -17.215 -19.046 23.893 1.00 97.38 392 LEU A C 1
ATOM 3181 O O . LEU A 1 392 ? -17.543 -18.100 24.609 1.00 97.38 392 LEU A O 1
ATOM 3185 N N . ILE A 1 393 ? -17.883 -19.404 22.803 1.00 96.62 393 ILE A N 1
ATOM 3186 C CA . ILE A 1 393 ? -19.212 -18.907 22.456 1.00 96.62 393 ILE A CA 1
ATOM 3187 C C . ILE A 1 393 ? -20.116 -20.120 22.313 1.00 96.62 393 ILE A C 1
ATOM 3189 O O . ILE A 1 393 ? -19.789 -21.032 21.552 1.00 96.62 393 ILE A O 1
ATOM 3193 N N . ASP A 1 394 ? -21.204 -20.154 23.084 1.00 95.25 394 ASP A N 1
ATOM 3194 C CA . ASP A 1 394 ? -22.110 -21.308 23.183 1.00 95.25 394 ASP A CA 1
ATOM 3195 C C . ASP A 1 394 ? -21.349 -22.626 23.465 1.00 95.25 394 ASP A C 1
ATOM 3197 O O . ASP A 1 394 ? -21.576 -23.669 22.851 1.00 95.25 394 ASP A O 1
ATOM 3201 N N . GLY A 1 395 ? -20.348 -22.555 24.352 1.00 94.88 395 GLY A N 1
ATOM 3202 C CA . GLY A 1 395 ? -19.483 -23.680 24.727 1.00 94.88 395 GLY A CA 1
ATOM 3203 C C . GLY A 1 395 ? -18.392 -24.061 23.711 1.00 94.88 395 GLY A C 1
ATOM 3204 O O . GLY A 1 395 ? -17.502 -24.845 24.048 1.00 94.88 395 GLY A O 1
ATOM 3205 N N . LEU A 1 396 ? -18.396 -23.493 22.501 1.00 95.56 396 LEU A N 1
ATOM 3206 C CA . LEU A 1 396 ? -17.412 -23.773 21.449 1.00 95.56 396 LEU A CA 1
ATOM 3207 C C . LEU A 1 396 ? -16.277 -22.754 21.461 1.00 95.56 396 LEU A C 1
ATOM 3209 O O . LEU A 1 396 ? -16.510 -21.550 21.545 1.00 95.56 396 LEU A O 1
ATOM 3213 N N . ASN A 1 397 ? -15.030 -23.207 21.316 1.00 96.00 397 ASN A N 1
ATOM 3214 C CA . ASN A 1 397 ? -13.906 -22.278 21.246 1.00 96.00 397 ASN A CA 1
ATOM 3215 C C . ASN A 1 397 ? -13.985 -21.442 19.965 1.00 96.00 397 ASN A C 1
ATOM 3217 O O . ASN A 1 397 ? -14.103 -21.996 18.873 1.00 96.00 397 ASN A O 1
ATOM 3221 N N . VAL A 1 398 ? -13.829 -20.121 20.076 1.00 95.19 398 VAL A N 1
ATOM 3222 C CA . VAL A 1 398 ? -13.835 -19.208 18.917 1.00 95.19 398 VAL A CA 1
ATOM 3223 C C . VAL A 1 398 ? -12.821 -19.604 17.837 1.00 95.19 398 VAL A C 1
ATOM 3225 O O . VAL A 1 398 ? -13.051 -19.350 16.655 1.00 95.19 398 VAL A O 1
ATOM 3228 N N . LYS A 1 399 ? -11.727 -20.284 18.217 1.00 93.81 399 LYS A N 1
ATOM 3229 C CA . LYS A 1 399 ? -10.719 -20.818 17.286 1.00 93.81 399 LYS A CA 1
ATOM 3230 C C . LYS A 1 399 ? -11.250 -21.937 16.381 1.00 93.81 399 LYS A C 1
ATOM 3232 O O . LYS A 1 399 ? -10.764 -22.079 15.265 1.00 93.81 399 LYS A O 1
ATOM 3237 N N . GLN A 1 400 ? -12.246 -22.690 16.847 1.00 94.38 400 GLN A N 1
ATOM 3238 C CA . GLN A 1 400 ? -12.889 -23.786 16.113 1.00 94.38 400 GLN A CA 1
ATOM 3239 C C . GLN A 1 400 ? -14.029 -23.296 15.214 1.00 94.38 400 GLN A C 1
ATOM 3241 O O . GLN A 1 400 ? -14.436 -24.010 14.306 1.00 94.38 400 GLN A O 1
ATOM 3246 N N . LEU A 1 401 ? -14.556 -22.094 15.452 1.00 94.12 401 LEU A N 1
ATOM 3247 C CA . LEU A 1 401 ? -15.645 -21.528 14.662 1.00 94.12 401 LEU A CA 1
ATOM 3248 C C . LEU A 1 401 ? -15.132 -20.938 13.347 1.00 94.12 401 LEU A C 1
ATOM 3250 O O . LEU A 1 401 ? -14.081 -20.290 13.312 1.00 94.12 401 LEU A O 1
ATOM 3254 N N . GLN A 1 402 ? -15.919 -21.087 12.280 1.00 95.31 402 GLN A N 1
ATOM 3255 C CA . GLN A 1 402 ? -15.659 -20.383 11.026 1.00 95.31 402 GLN A CA 1
ATOM 3256 C C . GLN A 1 402 ? -15.801 -18.865 11.232 1.00 95.31 402 GLN A C 1
ATOM 3258 O O . GLN A 1 402 ? -16.851 -18.382 11.667 1.00 95.31 402 GLN A O 1
ATOM 3263 N N . LYS A 1 403 ? -14.783 -18.083 10.848 1.00 93.81 403 LYS A N 1
ATOM 3264 C CA . LYS A 1 403 ? -14.751 -16.615 11.001 1.00 93.81 403 LYS A CA 1
ATOM 3265 C C . LYS A 1 403 ? -15.978 -15.915 10.429 1.00 93.81 403 LYS A C 1
ATOM 3267 O O . LYS A 1 403 ? -16.476 -14.980 11.049 1.00 93.81 403 LYS A O 1
ATOM 3272 N N . LYS A 1 404 ? -16.439 -16.325 9.241 1.00 92.69 404 LYS A N 1
ATOM 3273 C CA . LYS A 1 404 ? -17.596 -15.702 8.580 1.00 92.69 404 LYS A CA 1
ATOM 3274 C C . LYS A 1 404 ? -18.864 -15.882 9.419 1.00 92.69 404 LYS A C 1
ATOM 3276 O O . LYS A 1 404 ? -19.530 -14.889 9.680 1.00 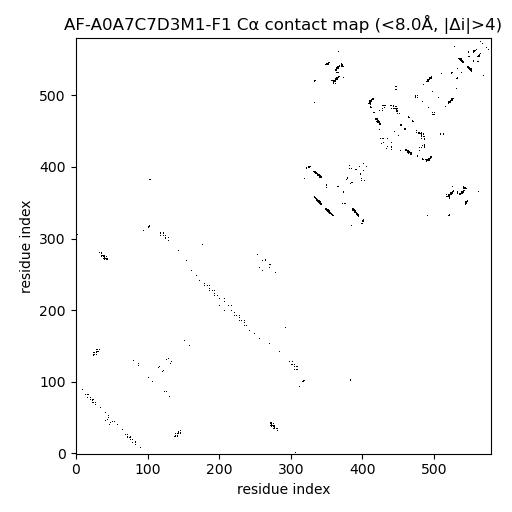92.69 404 LYS A O 1
ATOM 3281 N N . SER A 1 405 ? -19.126 -17.106 9.885 1.00 94.31 405 SER A N 1
ATOM 3282 C CA . SER A 1 405 ? -20.258 -17.440 10.761 1.00 94.31 405 SER A CA 1
ATOM 3283 C C . SER A 1 405 ? -20.185 -16.725 12.110 1.00 94.31 405 SER A C 1
ATOM 3285 O O . SER A 1 405 ? -21.152 -16.111 12.553 1.00 94.31 405 SER A O 1
ATOM 3287 N N . LEU A 1 406 ? -19.014 -16.739 12.753 1.00 94.62 406 LEU A N 1
ATOM 3288 C CA . LEU A 1 406 ? -18.806 -16.031 14.015 1.00 94.62 406 LEU A CA 1
ATOM 3289 C C . LEU A 1 406 ? -19.099 -14.535 13.850 1.00 94.62 406 LEU A C 1
ATOM 3291 O O . LEU A 1 406 ? -19.897 -13.956 14.581 1.00 94.62 406 LEU A O 1
ATOM 3295 N N . ARG A 1 407 ? -18.476 -13.902 12.853 1.00 94.06 407 ARG A N 1
ATOM 3296 C CA . ARG A 1 407 ? -18.575 -12.455 12.655 1.00 94.06 407 ARG A CA 1
ATOM 3297 C C . ARG A 1 407 ? -19.923 -12.027 12.101 1.00 94.06 407 ARG A C 1
ATOM 3299 O O . ARG A 1 407 ? -20.278 -10.879 12.323 1.00 94.06 407 ARG A O 1
ATOM 3306 N N . SER A 1 408 ? -20.689 -12.871 11.406 1.00 91.44 408 SER A N 1
ATOM 3307 C CA . SER A 1 408 ? -22.068 -12.529 11.021 1.00 91.44 408 SER A CA 1
ATOM 3308 C C . SER A 1 408 ? -22.999 -12.445 12.232 1.00 91.44 408 SER A C 1
ATOM 3310 O O . SER A 1 408 ? -23.929 -11.650 12.208 1.00 91.44 408 SER A O 1
ATOM 3312 N N . ASN A 1 409 ? -22.697 -13.178 13.309 1.00 93.06 409 ASN A N 1
ATOM 3313 C CA . ASN A 1 409 ? -23.488 -13.221 14.544 1.00 93.06 409 ASN A CA 1
ATOM 3314 C C . ASN A 1 409 ? -22.993 -12.264 15.644 1.00 93.06 409 ASN A C 1
ATOM 3316 O O . ASN A 1 409 ? -23.506 -12.286 16.764 1.00 93.06 409 ASN A O 1
ATOM 3320 N N . VAL A 1 410 ? -22.046 -11.379 15.311 1.00 94.62 410 VAL A N 1
ATOM 3321 C CA . VAL A 1 410 ? -21.591 -10.285 16.178 1.00 94.62 410 VAL A CA 1
ATOM 3322 C C . VAL A 1 410 ? -21.793 -8.944 15.472 1.00 94.62 410 VAL A C 1
ATOM 3324 O O . VAL A 1 410 ? -21.271 -8.724 14.375 1.00 94.62 410 VAL A O 1
ATOM 3327 N N . ALA A 1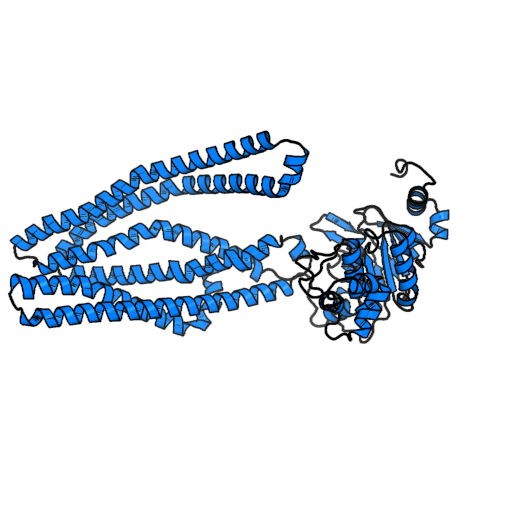 411 ? -22.521 -8.024 16.096 1.00 94.19 411 ALA A N 1
ATOM 3328 C CA . ALA A 1 411 ? -22.622 -6.629 15.678 1.00 94.19 411 ALA A CA 1
ATOM 3329 C C . ALA A 1 411 ? -21.725 -5.770 16.567 1.00 94.19 411 ALA A C 1
ATOM 3331 O O . ALA A 1 411 ? -21.738 -5.914 17.787 1.00 94.19 411 ALA A O 1
ATOM 3332 N N . ILE A 1 412 ? -20.936 -4.885 15.960 1.00 92.56 412 ILE A N 1
ATOM 3333 C CA . ILE A 1 412 ? -20.001 -4.027 16.682 1.00 92.56 412 ILE A CA 1
ATOM 3334 C C . ILE A 1 412 ? -20.107 -2.589 16.186 1.00 92.56 412 ILE A C 1
ATOM 3336 O O . ILE A 1 412 ? -20.021 -2.334 14.986 1.00 92.56 412 ILE A O 1
ATOM 3340 N N . ALA A 1 413 ? -20.266 -1.664 17.124 1.00 91.62 413 ALA A N 1
ATOM 3341 C CA . ALA A 1 413 ? -20.069 -0.239 16.921 1.00 91.62 413 ALA A CA 1
ATOM 3342 C C . ALA A 1 413 ? -18.772 0.155 17.638 1.00 91.62 413 ALA A C 1
ATOM 3344 O O . ALA A 1 413 ? -18.701 0.134 18.867 1.00 91.62 413 ALA A O 1
ATOM 3345 N N . MET A 1 414 ? -17.728 0.429 16.854 1.00 85.19 414 MET A N 1
ATOM 3346 C CA . MET A 1 414 ? -16.390 0.753 17.357 1.00 85.19 414 MET A CA 1
ATOM 3347 C C . MET A 1 414 ? -16.277 2.236 17.733 1.00 85.19 414 MET A C 1
ATOM 3349 O O . MET A 1 414 ? -16.970 3.075 17.155 1.00 85.19 414 MET A O 1
ATOM 3353 N N . GLN A 1 415 ? -15.349 2.547 18.645 1.00 82.25 415 GLN A N 1
ATOM 3354 C CA . GLN A 1 415 ? -15.055 3.917 19.080 1.00 82.25 415 GLN A CA 1
ATOM 3355 C C . GLN A 1 415 ? -14.598 4.813 17.913 1.00 82.25 415 GLN A C 1
ATOM 3357 O O . GLN A 1 415 ? -15.042 5.958 17.797 1.00 82.25 415 GLN A O 1
ATOM 3362 N N . ASP A 1 416 ? -13.734 4.295 17.031 1.00 77.38 416 ASP A N 1
ATOM 3363 C CA . ASP A 1 416 ? -13.341 4.989 15.801 1.00 77.38 416 ASP A CA 1
ATOM 3364 C C . ASP A 1 416 ? -14.394 4.768 14.705 1.00 77.38 416 ASP A C 1
ATOM 3366 O O . ASP A 1 416 ? -14.676 3.644 14.280 1.00 77.38 416 ASP A O 1
ATOM 3370 N N . THR A 1 417 ? -15.005 5.862 14.260 1.00 82.00 417 THR A N 1
ATOM 3371 C CA . THR A 1 417 ? -16.183 5.846 13.388 1.00 82.00 417 THR A CA 1
ATOM 3372 C C . THR A 1 417 ? -15.778 6.053 11.943 1.00 82.00 417 THR A C 1
ATOM 3374 O O . THR A 1 417 ? -15.857 7.149 11.387 1.00 82.00 417 THR A O 1
ATOM 3377 N N . PHE A 1 418 ? -15.334 4.964 11.320 1.00 86.62 418 PHE A N 1
ATOM 3378 C CA . PHE A 1 418 ? -14.991 4.976 9.907 1.00 86.62 418 PHE A CA 1
ATOM 3379 C C . PHE A 1 418 ? -16.245 4.892 9.023 1.00 86.62 418 PHE A C 1
ATOM 3381 O O . PHE A 1 418 ? -17.018 3.925 9.084 1.00 86.62 418 PHE A O 1
ATOM 3388 N N . LEU A 1 419 ? -16.404 5.894 8.158 1.00 90.62 419 LEU A N 1
ATOM 3389 C CA . LEU A 1 419 ? -17.387 5.918 7.078 1.00 90.62 419 LEU A CA 1
ATOM 3390 C C . LEU A 1 419 ? -16.668 5.854 5.728 1.00 90.62 419 LEU A C 1
ATOM 3392 O O . LEU A 1 419 ? -15.633 6.499 5.532 1.00 90.62 419 LEU A O 1
ATOM 3396 N N . PHE A 1 420 ? -17.222 5.058 4.819 1.00 90.56 420 PHE A N 1
ATOM 3397 C CA . PHE A 1 420 ? -16.763 4.959 3.441 1.00 90.56 420 PHE A CA 1
ATOM 3398 C C . PHE A 1 420 ? -17.242 6.168 2.640 1.00 90.56 420 PHE A C 1
ATOM 3400 O O . PHE A 1 420 ? -18.253 6.784 2.986 1.00 90.56 420 PHE A O 1
ATOM 3407 N N . SER A 1 421 ? -16.514 6.482 1.566 1.00 91.56 421 SER A N 1
ATOM 3408 C CA . SER A 1 421 ? -16.949 7.473 0.585 1.00 91.56 421 SER A CA 1
ATOM 3409 C C . SER A 1 421 ? -18.090 6.913 -0.255 1.00 91.56 421 SER A C 1
ATOM 3411 O O . SER A 1 421 ? -17.850 6.306 -1.295 1.00 91.56 421 SER A O 1
ATOM 3413 N N . ASP A 1 422 ? -19.300 7.057 0.268 1.00 93.12 422 ASP A N 1
ATOM 3414 C CA . ASP A 1 422 ? -20.543 6.486 -0.246 1.00 93.12 422 ASP A CA 1
ATOM 3415 C C . ASP A 1 422 ? -21.736 7.270 0.334 1.00 93.12 422 ASP A C 1
ATOM 3417 O O . ASP A 1 422 ? -21.540 8.178 1.152 1.00 93.12 422 ASP A O 1
ATOM 3421 N N . THR A 1 423 ? -22.966 6.928 -0.043 1.00 94.62 423 THR A N 1
ATOM 3422 C CA . THR A 1 423 ? -24.172 7.512 0.561 1.00 94.62 423 THR A CA 1
ATOM 3423 C C . THR A 1 423 ? -24.280 7.166 2.052 1.00 94.62 423 THR A C 1
ATOM 3425 O O . THR A 1 423 ? -23.636 6.232 2.560 1.00 94.62 423 THR A O 1
ATOM 3428 N N . ILE A 1 424 ? -25.084 7.926 2.801 1.00 95.19 424 ILE A N 1
ATOM 3429 C CA . ILE A 1 424 ? -25.400 7.580 4.195 1.00 95.19 424 ILE A CA 1
ATOM 3430 C C . ILE A 1 424 ? -26.096 6.217 4.244 1.00 95.19 424 ILE A C 1
ATOM 3432 O O . ILE A 1 424 ? -25.743 5.394 5.091 1.00 95.19 424 ILE A O 1
ATOM 3436 N N . GLU A 1 425 ? -27.015 5.957 3.313 1.00 96.00 425 GLU A N 1
ATOM 3437 C CA . GLU A 1 425 ? -27.650 4.650 3.132 1.00 96.00 425 GLU A CA 1
ATOM 3438 C C . GLU A 1 425 ? -26.615 3.531 2.975 1.00 96.00 425 GLU A C 1
ATOM 3440 O O . GLU A 1 425 ? -26.589 2.610 3.792 1.00 96.00 425 GLU A O 1
ATOM 3445 N N . GLY A 1 426 ? -25.703 3.646 2.002 1.00 95.19 426 GLY A N 1
ATOM 3446 C CA . GLY A 1 426 ? -24.668 2.642 1.740 1.00 95.19 426 GLY A CA 1
ATOM 3447 C C . GLY A 1 426 ? -23.759 2.415 2.949 1.00 95.19 426 GLY A C 1
ATOM 3448 O O . GLY A 1 426 ? -23.372 1.287 3.268 1.00 95.19 426 GLY A O 1
ATOM 3449 N N . ASN A 1 427 ? -23.485 3.474 3.715 1.00 94.44 427 ASN A N 1
ATOM 3450 C CA . ASN A 1 427 ? -22.746 3.366 4.965 1.00 94.44 427 ASN A CA 1
ATOM 3451 C C . ASN A 1 427 ? -23.504 2.592 6.053 1.00 94.44 427 ASN A C 1
ATOM 3453 O O . ASN A 1 427 ? -22.853 1.840 6.783 1.00 94.44 427 ASN A O 1
ATOM 3457 N N . ILE A 1 428 ? -24.820 2.763 6.197 1.00 95.81 428 ILE A N 1
ATOM 3458 C CA . ILE A 1 428 ? -25.634 2.018 7.174 1.00 95.81 428 ILE A CA 1
ATOM 3459 C C . ILE A 1 428 ? -25.806 0.563 6.707 1.00 95.81 428 ILE A C 1
ATOM 3461 O O . ILE A 1 428 ? -25.559 -0.362 7.482 1.00 95.81 428 ILE A O 1
ATOM 3465 N N . ALA A 1 429 ? -26.114 0.360 5.424 1.00 95.75 429 ALA A N 1
ATOM 3466 C CA . ALA A 1 429 ? -26.326 -0.940 4.789 1.00 95.75 429 ALA A CA 1
ATOM 3467 C C . ALA A 1 429 ? -25.048 -1.778 4.622 1.00 95.75 429 ALA A C 1
ATOM 3469 O O . ALA A 1 429 ? -25.125 -2.953 4.283 1.00 95.75 429 ALA A O 1
ATOM 3470 N N . TYR A 1 430 ? -23.857 -1.246 4.914 1.00 92.88 430 TYR A N 1
ATOM 3471 C CA . TYR A 1 430 ? -22.584 -1.952 4.707 1.00 92.88 430 TYR A CA 1
ATOM 3472 C C . TYR A 1 430 ? -22.538 -3.375 5.309 1.00 92.88 430 TYR A C 1
ATOM 3474 O O . TYR A 1 430 ? -21.934 -4.284 4.739 1.00 92.88 430 TYR A O 1
ATOM 3482 N N . GLY A 1 431 ? -23.168 -3.584 6.472 1.00 84.50 431 GLY A N 1
ATOM 3483 C CA . GLY A 1 431 ? -23.244 -4.898 7.126 1.00 84.50 431 GLY A CA 1
ATOM 3484 C C . GLY A 1 431 ? -24.295 -5.848 6.539 1.00 84.50 431 GLY A C 1
ATOM 3485 O O . GLY A 1 431 ? -24.175 -7.060 6.724 1.00 84.50 431 GLY A O 1
ATOM 3486 N N . VAL A 1 432 ? -25.297 -5.304 5.845 1.00 92.44 432 VAL A N 1
ATOM 3487 C CA . VAL A 1 432 ? -26.434 -6.003 5.228 1.00 92.44 432 VAL A CA 1
ATOM 3488 C C . VAL A 1 432 ? -26.744 -5.312 3.885 1.00 92.44 432 VAL A C 1
ATOM 3490 O O . VAL A 1 432 ? -27.670 -4.512 3.812 1.00 92.44 432 VAL A O 1
ATOM 3493 N N . PRO A 1 433 ? -25.958 -5.568 2.816 1.00 89.44 433 PRO A N 1
ATOM 3494 C CA . PRO A 1 433 ? -25.996 -4.747 1.596 1.00 89.44 433 PRO A CA 1
ATOM 3495 C C . PRO A 1 433 ? -27.330 -4.731 0.841 1.00 89.44 433 PRO A C 1
ATOM 3497 O O . PRO A 1 433 ? -27.553 -3.842 0.033 1.00 89.44 433 PRO A O 1
ATOM 3500 N N . ASN A 1 434 ? -28.192 -5.720 1.087 1.00 90.25 434 ASN A N 1
ATOM 3501 C CA . ASN A 1 434 ? -29.512 -5.847 0.468 1.00 90.25 434 ASN A CA 1
ATOM 3502 C C . ASN A 1 434 ? -30.636 -5.538 1.476 1.00 90.25 434 ASN A C 1
ATOM 3504 O O . ASN A 1 434 ? -31.689 -6.164 1.406 1.00 90.25 434 ASN A O 1
ATOM 3508 N N . ALA A 1 435 ? -30.374 -4.698 2.481 1.00 93.12 435 ALA A N 1
ATOM 3509 C CA . ALA A 1 435 ? -31.395 -4.282 3.435 1.00 93.12 435 ALA A CA 1
ATOM 3510 C C . ALA A 1 435 ? -32.423 -3.368 2.761 1.00 93.12 435 ALA A C 1
ATOM 3512 O O . ALA A 1 435 ? -32.053 -2.512 1.957 1.00 93.12 435 ALA A O 1
ATOM 3513 N N . ASP A 1 436 ? -33.693 -3.528 3.126 1.00 94.75 436 ASP A N 1
ATOM 3514 C CA . ASP A 1 436 ? -34.748 -2.637 2.662 1.00 94.75 436 ASP A CA 1
ATOM 3515 C C . ASP A 1 436 ? -34.586 -1.247 3.295 1.00 94.75 436 ASP A C 1
ATOM 3517 O O . ASP A 1 436 ? -34.127 -1.098 4.433 1.00 94.75 436 ASP A O 1
ATOM 3521 N N . ILE A 1 437 ? -34.992 -0.203 2.568 1.00 94.06 437 ILE A N 1
ATOM 3522 C CA . ILE A 1 437 ? -34.858 1.184 3.037 1.00 94.06 437 ILE A CA 1
ATOM 3523 C C . ILE A 1 437 ? -35.606 1.428 4.355 1.00 94.06 437 ILE A C 1
ATOM 3525 O O . ILE A 1 437 ? -35.156 2.216 5.185 1.00 94.06 437 ILE A O 1
ATOM 3529 N N . GLU A 1 438 ? -36.714 0.719 4.582 1.00 95.38 438 GLU A N 1
ATOM 3530 C CA . GLU A 1 438 ? -37.482 0.784 5.827 1.00 95.38 438 GLU A CA 1
ATOM 3531 C C . GLU A 1 438 ? -36.645 0.296 7.017 1.00 95.38 438 GLU A C 1
ATOM 3533 O O . GLU A 1 438 ? -36.554 0.990 8.031 1.00 95.38 438 GLU A O 1
ATOM 3538 N N . ASP A 1 439 ? -35.940 -0.832 6.880 1.00 94.88 439 ASP A N 1
ATOM 3539 C CA . ASP A 1 439 ? -35.045 -1.354 7.920 1.00 94.88 439 ASP A CA 1
ATOM 3540 C C . ASP A 1 439 ? -33.886 -0.390 8.201 1.00 94.88 439 ASP A C 1
ATOM 3542 O O . ASP A 1 439 ? -33.515 -0.159 9.357 1.00 94.88 439 ASP A O 1
ATOM 3546 N N . ILE A 1 440 ? -33.335 0.224 7.149 1.00 96.19 440 ILE A N 1
ATOM 3547 C CA . ILE A 1 440 ? -32.288 1.246 7.262 1.00 96.19 440 ILE A CA 1
ATOM 3548 C C . ILE A 1 440 ? -32.811 2.457 8.042 1.00 96.19 440 ILE A C 1
ATOM 3550 O O . ILE A 1 440 ? -32.129 2.954 8.945 1.00 96.19 440 ILE A O 1
ATOM 3554 N N . GLN A 1 441 ? -34.026 2.920 7.740 1.00 96.06 441 GLN A N 1
ATOM 3555 C CA . GLN A 1 441 ? -34.666 4.033 8.439 1.00 96.06 441 GLN A CA 1
ATOM 3556 C C . GLN A 1 441 ? -34.967 3.696 9.899 1.00 96.06 441 GLN A C 1
ATOM 3558 O O . GLN A 1 441 ? -34.656 4.503 10.777 1.00 96.06 441 GLN A O 1
ATOM 3563 N N . HIS A 1 442 ? -35.473 2.495 10.183 1.00 93.25 442 HIS A N 1
ATOM 3564 C CA . HIS A 1 442 ? -35.705 2.015 11.544 1.00 93.25 442 HIS A CA 1
ATOM 3565 C C . HIS A 1 442 ? -34.406 1.936 12.356 1.00 93.25 442 HIS A C 1
ATOM 3567 O O . HIS A 1 442 ? -34.358 2.417 13.493 1.00 93.25 442 HIS A O 1
ATOM 3573 N N . ALA A 1 443 ? -33.329 1.402 11.774 1.00 93.94 443 ALA A N 1
ATOM 3574 C CA . ALA A 1 443 ? -32.019 1.349 12.419 1.00 93.94 443 ALA A CA 1
ATOM 3575 C C . ALA A 1 443 ? -31.445 2.754 12.674 1.00 93.94 443 ALA A C 1
ATOM 3577 O O . ALA A 1 443 ? -30.923 3.028 13.758 1.00 93.94 443 ALA A O 1
ATOM 3578 N N . ALA A 1 444 ? -31.581 3.672 11.712 1.00 95.06 444 ALA A N 1
ATOM 3579 C CA . ALA A 1 444 ? -31.184 5.067 11.887 1.00 95.06 444 ALA A CA 1
ATOM 3580 C C . ALA A 1 444 ? -32.036 5.792 12.936 1.00 95.06 444 ALA A C 1
ATOM 3582 O O . ALA A 1 444 ? -31.492 6.588 13.697 1.00 95.06 444 ALA A O 1
ATOM 3583 N N . ALA A 1 445 ? -33.338 5.526 13.025 1.00 92.81 445 ALA A N 1
ATOM 3584 C CA . ALA A 1 445 ? -34.199 6.106 14.050 1.00 92.81 445 ALA A CA 1
ATOM 3585 C C . ALA A 1 445 ? -33.788 5.626 15.450 1.00 92.81 445 ALA A C 1
ATOM 3587 O O . ALA A 1 445 ? -33.585 6.449 16.342 1.00 92.81 445 ALA A O 1
ATOM 3588 N N . ALA A 1 446 ? -33.548 4.320 15.617 1.00 90.25 446 ALA A N 1
ATOM 3589 C CA . ALA A 1 446 ? -33.070 3.743 16.875 1.00 90.25 446 ALA A CA 1
ATOM 3590 C C . ALA A 1 446 ? -31.691 4.285 17.301 1.00 90.25 446 ALA A C 1
ATOM 3592 O O . ALA A 1 446 ? -31.420 4.430 18.492 1.00 90.25 446 ALA A O 1
ATOM 3593 N N . ALA A 1 447 ? -30.831 4.631 16.338 1.00 91.75 447 ALA A N 1
ATOM 3594 C CA . ALA A 1 447 ? -29.541 5.275 16.584 1.00 91.75 447 ALA A CA 1
ATOM 3595 C C . ALA A 1 447 ? -29.623 6.804 16.783 1.00 91.75 447 ALA A C 1
ATOM 3597 O O . ALA A 1 447 ? -28.589 7.457 16.945 1.00 91.75 447 ALA A O 1
ATOM 3598 N N . GLY A 1 448 ? -30.819 7.402 16.717 1.00 90.88 448 GLY A N 1
ATOM 3599 C CA . GLY A 1 448 ? -31.009 8.854 16.768 1.00 90.88 448 GLY A CA 1
ATOM 3600 C C . GLY A 1 448 ? -30.430 9.595 15.557 1.00 90.88 448 GLY A C 1
ATOM 3601 O O . GLY A 1 448 ? -30.110 10.779 15.658 1.00 90.88 448 GLY A O 1
ATOM 3602 N N . ALA A 1 449 ? -30.229 8.901 14.435 1.00 93.44 449 ALA A N 1
ATOM 3603 C CA . ALA A 1 449 ? -29.651 9.439 13.210 1.00 93.44 449 ALA A CA 1
ATOM 3604 C C . ALA A 1 449 ? -30.691 9.970 12.214 1.00 93.44 449 ALA A C 1
ATOM 3606 O O . ALA A 1 449 ? -30.404 10.908 11.482 1.00 93.44 449 ALA A O 1
ATOM 3607 N N . HIS A 1 450 ? -31.899 9.404 12.210 1.00 94.81 450 HIS A N 1
ATOM 3608 C CA . HIS A 1 450 ? -32.923 9.678 11.196 1.00 94.81 450 HIS A CA 1
ATOM 3609 C C . HIS A 1 450 ? -33.212 11.175 10.988 1.00 94.81 450 HIS A C 1
ATOM 3611 O O . HIS A 1 450 ? -33.151 11.659 9.862 1.00 94.81 450 HIS A O 1
ATOM 3617 N N . ASN A 1 451 ? -33.438 11.925 12.071 1.00 92.12 451 ASN A N 1
ATOM 3618 C CA . ASN A 1 451 ? -33.825 13.337 11.982 1.00 92.12 451 ASN A CA 1
ATOM 3619 C C . ASN A 1 451 ? -32.750 14.200 11.312 1.00 92.12 451 ASN A C 1
ATOM 3621 O O . ASN A 1 451 ? -33.057 14.936 10.383 1.00 92.12 451 ASN A O 1
ATOM 3625 N N . PHE A 1 452 ? -31.481 14.068 11.724 1.00 93.19 452 PHE A N 1
ATOM 3626 C CA . PHE A 1 452 ? -30.420 14.872 11.111 1.00 93.19 452 PHE A CA 1
ATOM 3627 C C . PHE A 1 452 ? -30.144 14.435 9.671 1.00 93.19 452 PHE A C 1
ATOM 3629 O O . PHE A 1 452 ? -29.705 15.253 8.876 1.00 93.19 452 PHE A O 1
ATOM 3636 N N . ILE A 1 453 ? -30.360 13.156 9.337 1.00 96.00 453 ILE A N 1
ATOM 3637 C CA . ILE A 1 453 ? -30.200 12.672 7.963 1.00 96.00 453 ILE A CA 1
ATOM 3638 C C . ILE A 1 453 ? -31.219 13.373 7.063 1.00 96.00 453 ILE A C 1
ATOM 3640 O O . ILE A 1 453 ? -30.834 13.866 6.013 1.00 96.00 453 ILE A O 1
ATOM 3644 N N . LEU A 1 454 ? -32.480 13.489 7.493 1.00 95.19 454 LEU A N 1
ATOM 3645 C CA . LEU A 1 454 ? -33.526 14.196 6.744 1.00 95.19 454 LEU A CA 1
ATOM 3646 C C . LEU A 1 454 ? -33.300 15.712 6.622 1.00 95.19 454 LEU A C 1
ATOM 3648 O O . LEU A 1 454 ? -33.847 16.332 5.717 1.00 95.19 454 LEU A O 1
ATOM 3652 N N . GLU A 1 455 ? -32.511 16.312 7.515 1.00 94.19 455 GLU A N 1
ATOM 3653 C CA . GLU A 1 455 ? -32.121 17.728 7.432 1.00 94.19 455 GLU A CA 1
ATOM 3654 C C . GLU A 1 455 ? -31.025 17.991 6.383 1.00 94.19 455 GLU A C 1
ATOM 3656 O O . GLU A 1 455 ? -30.780 19.145 6.024 1.00 94.19 455 GLU A O 1
ATOM 3661 N N . LEU A 1 456 ? -30.347 16.948 5.890 1.00 93.31 456 LEU A N 1
ATOM 3662 C CA . LEU A 1 456 ? -29.368 17.070 4.809 1.00 93.31 456 LEU A CA 1
ATOM 3663 C C . LEU A 1 456 ? -30.073 17.270 3.464 1.00 93.31 456 LEU A C 1
ATOM 3665 O O . LEU A 1 456 ? -31.186 16.793 3.259 1.00 93.31 456 LEU A O 1
ATOM 3669 N N . SER A 1 457 ? -29.392 17.932 2.522 1.00 89.12 457 SER A N 1
ATOM 3670 C CA . SER A 1 457 ? -29.943 18.266 1.199 1.00 89.12 457 SER A CA 1
ATOM 3671 C C . SER A 1 457 ? -30.518 17.066 0.452 1.00 89.12 457 SER A C 1
ATOM 3673 O O . SER A 1 457 ? -31.573 17.186 -0.162 1.00 89.12 457 SER A O 1
ATOM 3675 N N . ASP A 1 458 ? -29.835 15.923 0.537 1.00 94.00 458 ASP A N 1
ATOM 3676 C CA . ASP A 1 458 ? -30.164 14.706 -0.208 1.00 94.00 458 ASP A CA 1
ATOM 3677 C C . ASP A 1 458 ? -30.591 13.561 0.725 1.00 94.00 458 ASP A C 1
ATOM 3679 O O . ASP A 1 458 ? -30.622 12.398 0.332 1.00 94.00 458 ASP A O 1
ATOM 3683 N N . GLY A 1 459 ? -30.904 13.852 1.993 1.00 95.50 459 GLY A N 1
ATOM 3684 C CA . GLY A 1 459 ? -31.364 12.830 2.930 1.00 95.50 459 GLY A CA 1
ATOM 3685 C C . GLY A 1 459 ? -30.378 11.659 3.069 1.00 95.50 459 GLY A C 1
ATOM 3686 O O . GLY A 1 459 ? -29.180 11.845 3.305 1.00 95.50 459 GLY A O 1
ATOM 3687 N N . TYR A 1 460 ? -30.887 10.436 2.884 1.00 96.00 460 TYR A N 1
ATOM 3688 C CA . TYR A 1 460 ? -30.108 9.190 2.911 1.00 96.00 460 TYR A CA 1
ATOM 3689 C C . TYR A 1 460 ? -29.146 9.029 1.720 1.00 96.00 460 TYR A C 1
ATOM 3691 O O . TYR A 1 460 ? -28.114 8.367 1.872 1.00 96.00 460 TYR A O 1
ATOM 3699 N N . ASP A 1 461 ? -29.424 9.691 0.595 1.00 95.75 461 ASP A N 1
ATOM 3700 C CA . ASP A 1 461 ? -28.579 9.696 -0.605 1.00 95.75 461 ASP A CA 1
ATOM 3701 C C . ASP A 1 461 ? -27.386 10.656 -0.486 1.00 95.75 461 ASP A C 1
ATOM 3703 O O . ASP A 1 461 ? -26.505 10.676 -1.349 1.00 95.75 461 ASP A O 1
ATOM 3707 N N . THR A 1 462 ? -27.311 11.437 0.599 1.00 94.75 462 THR A N 1
ATOM 3708 C CA . THR A 1 462 ? -26.200 12.364 0.837 1.00 94.75 462 THR A CA 1
ATOM 3709 C C . THR A 1 462 ? -24.864 11.623 0.796 1.00 94.75 462 THR A C 1
ATOM 3711 O O . THR A 1 462 ? -24.612 10.716 1.593 1.00 94.75 462 THR A O 1
ATOM 3714 N N . ILE A 1 463 ? -23.981 12.037 -0.115 1.00 91.94 463 ILE A N 1
ATOM 3715 C CA . ILE A 1 463 ? -22.651 11.443 -0.271 1.00 91.94 463 ILE A CA 1
ATOM 3716 C C . ILE A 1 463 ? -21.741 11.930 0.854 1.00 91.94 463 ILE A C 1
ATOM 3718 O O . ILE A 1 463 ? -21.472 13.122 1.010 1.00 91.94 463 ILE A O 1
ATOM 3722 N N . VAL A 1 464 ? -21.209 10.980 1.610 1.00 89.75 464 VAL A N 1
ATOM 3723 C CA . VAL A 1 464 ? -20.239 11.224 2.668 1.00 89.75 464 VAL A CA 1
ATOM 3724 C C . VAL A 1 464 ? -18.831 11.192 2.065 1.00 89.75 464 VAL A C 1
ATOM 3726 O O . VAL A 1 464 ? -18.461 10.235 1.393 1.00 89.75 464 VAL A O 1
ATOM 3729 N N . GLY A 1 465 ? -18.023 12.238 2.275 1.00 82.44 465 GLY A N 1
ATOM 3730 C CA . GLY A 1 465 ? -16.657 12.320 1.734 1.00 82.44 465 GLY A CA 1
ATOM 3731 C C . GLY A 1 465 ? -15.658 11.367 2.411 1.00 82.44 465 GLY A C 1
ATOM 3732 O O . GLY A 1 465 ? -16.010 10.572 3.283 1.00 82.44 465 GLY A O 1
ATOM 3733 N N . GLU A 1 466 ? -14.374 11.442 2.036 1.00 76.31 466 GLU A N 1
ATOM 3734 C CA . GLU A 1 466 ? -13.309 10.621 2.644 1.00 76.31 466 GLU A CA 1
ATOM 3735 C C . GLU A 1 466 ? -13.330 10.737 4.179 1.00 76.31 466 GLU A C 1
ATOM 3737 O O . GLU A 1 466 ? -13.278 11.838 4.723 1.00 76.31 466 GLU A O 1
ATOM 3742 N N . ARG A 1 467 ? -13.429 9.602 4.888 1.00 66.50 467 ARG A N 1
ATOM 3743 C CA . ARG A 1 467 ? -13.512 9.532 6.363 1.00 66.50 467 ARG A CA 1
ATOM 3744 C C . ARG A 1 467 ? -14.648 10.350 6.991 1.00 66.50 467 ARG A C 1
ATOM 3746 O O . ARG A 1 467 ? -14.513 10.826 8.119 1.00 66.50 467 ARG A O 1
ATOM 3753 N N . GLY A 1 468 ? -15.778 10.520 6.313 1.00 67.69 468 GLY A N 1
ATOM 3754 C CA . GLY A 1 468 ? -16.902 11.204 6.950 1.00 67.69 468 GLY A CA 1
ATOM 3755 C C . GLY A 1 468 ? -16.845 12.729 6.891 1.00 67.69 468 GLY A C 1
ATOM 3756 O O . GLY A 1 468 ? -17.505 13.382 7.703 1.00 67.69 468 GLY A O 1
ATOM 3757 N N . VAL A 1 469 ? -16.038 13.304 5.989 1.00 75.38 469 VAL A N 1
ATOM 3758 C CA . VAL A 1 469 ? -16.024 14.755 5.744 1.00 75.38 469 VAL A CA 1
ATOM 3759 C C . VAL A 1 469 ? -17.436 15.203 5.354 1.00 75.38 469 VAL A C 1
ATOM 3761 O O . VAL A 1 469 ? -18.041 14.628 4.453 1.00 75.38 469 VAL A O 1
ATOM 3764 N N . GLY A 1 470 ? -17.953 16.206 6.068 1.00 77.38 470 GLY A N 1
ATOM 3765 C CA . GLY A 1 470 ? -19.333 16.695 5.951 1.00 77.38 470 GLY A CA 1
ATOM 3766 C C . GLY A 1 470 ? -20.208 16.402 7.175 1.00 77.38 470 GLY A C 1
ATOM 3767 O O . GLY A 1 470 ? -21.184 17.107 7.392 1.00 77.38 470 GLY A O 1
ATOM 3768 N N . LEU A 1 471 ? -19.826 15.437 8.021 1.00 88.75 471 LEU A N 1
ATOM 3769 C CA . LEU A 1 471 ? -20.548 15.105 9.255 1.00 88.75 471 LEU A CA 1
ATOM 3770 C C . LEU A 1 471 ? -19.766 15.521 10.509 1.00 88.75 471 LEU A C 1
ATOM 3772 O O . LEU A 1 471 ? -18.532 15.482 10.543 1.00 88.75 471 LEU A O 1
ATOM 3776 N N . SER A 1 472 ? -20.479 15.874 11.578 1.00 89.69 472 SER A N 1
ATOM 3777 C CA . SER A 1 472 ? -19.904 16.072 12.912 1.00 89.69 472 SER A CA 1
ATOM 3778 C C . SER A 1 472 ? -19.481 14.737 13.547 1.00 89.69 472 SER A C 1
ATOM 3780 O O . SER A 1 472 ? -19.885 13.659 13.107 1.00 89.69 472 SER A O 1
ATOM 3782 N N . GLY A 1 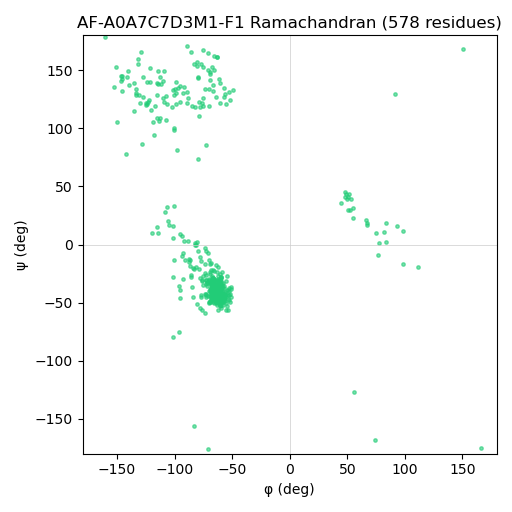473 ? -18.666 14.780 14.608 1.00 87.75 473 GLY A N 1
ATOM 3783 C CA . GLY A 1 473 ? -18.236 13.568 15.325 1.00 87.75 473 GLY A CA 1
ATOM 3784 C C . GLY A 1 473 ? -19.408 12.734 15.856 1.00 87.75 473 GLY A C 1
ATOM 3785 O O . GLY A 1 473 ? -19.456 11.527 15.624 1.00 87.75 473 GLY A O 1
ATOM 3786 N N . GLY A 1 474 ? -20.393 13.386 16.481 1.00 88.38 474 GLY A N 1
ATOM 3787 C CA . GLY A 1 474 ? -21.606 12.725 16.968 1.00 88.38 474 GLY A CA 1
ATOM 3788 C C . GLY A 1 474 ? -22.489 12.169 15.844 1.00 88.38 474 GLY A C 1
ATOM 3789 O O . GLY A 1 474 ? -23.060 11.091 15.985 1.00 88.38 474 GLY A O 1
ATOM 3790 N N . GLN A 1 475 ? -22.573 12.839 14.688 1.00 91.62 475 GLN A N 1
ATOM 3791 C CA . GLN A 1 475 ? -23.291 12.301 13.523 1.00 91.62 475 GLN A CA 1
ATOM 3792 C C . GLN A 1 475 ? -22.634 11.018 12.999 1.00 91.62 475 GLN A C 1
ATOM 3794 O O . GLN A 1 475 ? -23.330 10.026 12.791 1.00 91.62 475 GLN A O 1
ATOM 3799 N N . ARG A 1 476 ? -21.299 10.984 12.870 1.00 91.56 476 ARG A N 1
ATOM 3800 C CA . ARG A 1 476 ? -20.575 9.769 12.450 1.00 91.56 476 ARG A CA 1
ATOM 3801 C C . ARG A 1 476 ? -20.767 8.602 13.420 1.00 91.56 476 ARG A C 1
ATOM 3803 O O . ARG A 1 476 ? -20.967 7.473 12.972 1.00 91.56 476 ARG A O 1
ATOM 3810 N N . GLN A 1 477 ? -20.766 8.871 14.729 1.00 90.44 477 GLN A N 1
ATOM 3811 C CA . GLN A 1 477 ? -21.089 7.872 15.758 1.00 90.44 477 GLN A CA 1
ATOM 3812 C C . GLN A 1 477 ? -22.483 7.286 15.571 1.00 90.44 477 GLN A C 1
ATOM 3814 O O . GLN A 1 477 ? -22.625 6.065 15.548 1.00 90.44 477 GLN A O 1
ATOM 3819 N N . ARG A 1 478 ? -23.494 8.128 15.346 1.00 92.25 478 ARG A N 1
ATOM 3820 C CA . ARG A 1 478 ? -24.873 7.668 15.138 1.00 92.25 478 ARG A CA 1
ATOM 3821 C C . ARG A 1 478 ? -25.053 6.863 13.845 1.00 92.25 478 ARG A C 1
ATOM 3823 O O . ARG A 1 478 ? -25.753 5.858 13.866 1.00 92.25 478 ARG A O 1
ATOM 3830 N N . VAL A 1 479 ? -24.371 7.216 12.750 1.00 93.88 479 VAL A N 1
ATOM 3831 C CA . VAL A 1 479 ? -24.370 6.399 11.513 1.00 93.88 479 VAL A CA 1
ATOM 3832 C C . VAL A 1 479 ? -23.698 5.039 11.744 1.00 93.88 479 VAL A C 1
ATOM 3834 O O . VAL A 1 479 ? -24.226 4.006 11.337 1.00 93.88 479 VAL A O 1
ATOM 3837 N N . SER A 1 480 ? -22.555 5.013 12.436 1.00 92.44 480 SER A N 1
ATOM 3838 C CA . SER A 1 480 ? -21.861 3.766 12.798 1.00 92.44 480 SER A CA 1
ATOM 3839 C C . SER A 1 480 ? -22.710 2.881 13.719 1.00 92.44 480 SER A C 1
ATOM 3841 O O . SER A 1 480 ? -22.766 1.662 13.548 1.00 92.44 480 SER A O 1
ATOM 3843 N N . LEU A 1 481 ? -23.431 3.494 14.662 1.00 93.06 481 LEU A N 1
ATOM 3844 C CA . LEU A 1 481 ? -24.384 2.802 15.519 1.00 93.06 481 LEU A CA 1
ATOM 3845 C C . LEU A 1 481 ? -25.530 2.206 14.694 1.00 93.06 481 LEU A C 1
ATOM 3847 O O . LEU A 1 481 ? -25.791 1.015 14.822 1.00 93.06 481 LEU A O 1
ATOM 3851 N N . ALA A 1 482 ? -26.151 2.979 13.798 1.00 94.50 482 ALA A N 1
ATOM 3852 C CA . ALA A 1 482 ? -27.204 2.486 12.908 1.00 94.50 482 ALA A CA 1
ATOM 3853 C C . ALA A 1 482 ? -26.741 1.269 12.087 1.00 94.50 482 ALA A C 1
ATOM 3855 O O . ALA A 1 482 ? -27.455 0.271 12.021 1.00 94.50 482 ALA A O 1
ATOM 3856 N N . ARG A 1 483 ? -25.509 1.296 11.554 1.00 94.50 483 ARG A N 1
ATOM 3857 C CA . ARG A 1 483 ? -24.884 0.151 10.860 1.00 94.50 483 ARG A CA 1
ATOM 3858 C C . ARG A 1 483 ? -24.828 -1.103 11.739 1.00 94.50 483 ARG A C 1
ATOM 3860 O O . ARG A 1 483 ? -25.088 -2.208 11.263 1.00 94.50 483 ARG A O 1
ATOM 3867 N N . ALA A 1 484 ? -24.472 -0.957 13.015 1.00 92.94 484 ALA A N 1
ATOM 3868 C CA . ALA A 1 484 ? -24.433 -2.080 13.950 1.00 92.94 484 ALA A CA 1
ATOM 3869 C C . ALA A 1 484 ? -25.842 -2.598 14.289 1.00 92.94 484 ALA A C 1
ATOM 3871 O O . ALA A 1 484 ? -26.041 -3.812 14.343 1.00 92.94 484 ALA A O 1
ATOM 3872 N N . LEU A 1 485 ? -26.818 -1.701 14.475 1.00 93.44 485 LEU A N 1
ATOM 3873 C CA . LEU A 1 485 ? -28.203 -2.066 14.794 1.00 93.44 485 LEU A CA 1
ATOM 3874 C C . LEU A 1 485 ? -28.890 -2.789 13.631 1.00 93.44 485 LEU A C 1
ATOM 3876 O O . LEU A 1 485 ? -29.545 -3.802 13.870 1.00 93.44 485 LEU A O 1
ATOM 3880 N N . LEU A 1 486 ? -28.678 -2.331 12.391 1.00 94.69 486 LEU A N 1
ATOM 3881 C CA . LEU A 1 486 ? -29.240 -2.949 11.185 1.00 94.69 486 LEU A CA 1
ATOM 3882 C C . LEU A 1 486 ? -28.847 -4.426 11.060 1.00 94.69 486 LEU A C 1
ATOM 3884 O O . LEU A 1 486 ? -29.648 -5.265 10.662 1.00 94.69 486 LEU A O 1
ATOM 3888 N N . LYS A 1 487 ? -27.615 -4.766 11.451 1.00 92.31 487 LYS A N 1
ATOM 3889 C CA . LYS A 1 487 ? -27.120 -6.145 11.406 1.00 92.31 487 LYS A CA 1
ATOM 3890 C C . LYS A 1 487 ? -27.887 -7.101 12.328 1.00 92.31 487 LYS A C 1
ATOM 3892 O O . LYS A 1 487 ? -27.861 -8.304 12.092 1.00 92.31 487 LYS A O 1
ATOM 3897 N N . ASN A 1 488 ? -28.533 -6.582 13.375 1.00 89.31 488 ASN A N 1
ATOM 3898 C CA . ASN A 1 488 ? -29.427 -7.330 14.260 1.00 89.31 488 ASN A CA 1
ATOM 3899 C C . ASN A 1 488 ? -28.848 -8.666 14.791 1.00 89.31 488 ASN A C 1
ATOM 3901 O O . ASN A 1 488 ? -29.514 -9.698 14.801 1.00 89.31 488 ASN A O 1
ATOM 3905 N N . ALA A 1 489 ? -27.583 -8.658 15.214 1.00 92.94 489 ALA A N 1
ATOM 3906 C CA . ALA A 1 489 ? -26.865 -9.867 15.616 1.00 92.94 489 ALA A CA 1
ATOM 3907 C C . ALA A 1 489 ? -27.184 -10.326 17.056 1.00 92.94 489 ALA A C 1
ATOM 3909 O O . ALA A 1 489 ? -27.547 -9.509 17.901 1.00 92.94 489 ALA A O 1
ATOM 3910 N N . THR A 1 490 ? -26.979 -11.616 17.360 1.00 94.25 490 THR A N 1
ATOM 3911 C CA . THR A 1 490 ? -27.212 -12.196 18.702 1.00 94.25 490 THR A CA 1
ATOM 3912 C C . THR A 1 490 ? -26.302 -11.600 19.777 1.00 94.25 490 THR A C 1
ATOM 3914 O O . THR A 1 490 ? -26.721 -11.437 20.923 1.00 94.25 490 THR A O 1
ATOM 3917 N N . ILE A 1 491 ? -25.058 -11.276 19.409 1.00 95.88 491 ILE A N 1
ATOM 3918 C CA . ILE A 1 491 ? -24.095 -10.595 20.276 1.00 95.88 491 ILE A CA 1
ATOM 3919 C C . ILE A 1 491 ? -23.899 -9.172 19.749 1.00 95.88 491 ILE A C 1
ATOM 3921 O O . ILE A 1 491 ? -23.496 -8.983 18.600 1.00 95.88 491 ILE A O 1
ATOM 3925 N N . MET A 1 492 ? -24.150 -8.171 20.588 1.00 95.00 492 MET A N 1
ATOM 3926 C CA . MET A 1 492 ? -23.954 -6.758 20.262 1.00 95.00 492 MET A CA 1
ATOM 3927 C C . MET A 1 492 ? -22.850 -6.156 21.126 1.00 95.00 492 MET A C 1
ATOM 3929 O O . MET A 1 492 ? -22.765 -6.430 22.320 1.00 95.00 492 MET A O 1
ATOM 3933 N N . ILE A 1 493 ? -21.995 -5.336 20.523 1.00 95.06 493 ILE A N 1
ATOM 3934 C CA . ILE A 1 493 ? -20.862 -4.692 21.183 1.00 95.06 493 ILE A CA 1
ATOM 3935 C C . ILE A 1 493 ? -20.896 -3.198 20.866 1.00 95.06 493 ILE A C 1
ATOM 3937 O O . ILE A 1 493 ? -20.816 -2.800 19.704 1.00 95.06 493 ILE A O 1
ATOM 3941 N N . PHE A 1 494 ? -20.968 -2.375 21.905 1.00 92.81 494 PHE A N 1
ATOM 3942 C CA . PHE A 1 494 ? -20.995 -0.921 21.815 1.00 92.81 494 PHE A CA 1
ATOM 3943 C C . PHE A 1 494 ? -19.779 -0.350 22.548 1.00 92.81 494 PHE A C 1
ATOM 3945 O O . PHE A 1 494 ? -19.743 -0.362 23.779 1.00 92.81 494 PHE A O 1
ATOM 3952 N N . ASP A 1 495 ? -18.777 0.115 21.796 1.00 91.19 495 ASP A N 1
ATOM 3953 C CA . ASP A 1 495 ? -17.542 0.689 22.342 1.00 91.19 495 ASP A CA 1
ATOM 3954 C C . ASP A 1 495 ? -17.581 2.222 22.302 1.00 91.19 495 ASP A C 1
ATOM 3956 O O . ASP A 1 495 ? -17.357 2.831 21.258 1.00 91.19 495 ASP A O 1
ATOM 3960 N N . ASP A 1 496 ? -17.918 2.837 23.440 1.00 85.25 496 ASP A N 1
ATOM 3961 C CA . ASP A 1 496 ? -17.882 4.288 23.680 1.00 85.25 496 ASP A CA 1
ATOM 3962 C C . ASP A 1 496 ? -18.653 5.140 22.641 1.00 85.25 496 ASP A C 1
ATOM 3964 O O . ASP A 1 496 ? -18.243 6.232 22.233 1.00 85.25 496 ASP A O 1
ATOM 3968 N N . ILE A 1 497 ? -19.811 4.621 22.218 1.00 80.69 497 ILE A N 1
ATOM 3969 C CA . ILE A 1 497 ? -20.636 5.117 21.099 1.00 80.69 497 ILE A CA 1
ATOM 3970 C C . ILE A 1 497 ? -21.344 6.464 21.337 1.00 80.69 497 ILE A C 1
ATOM 3972 O O . ILE A 1 497 ? -21.858 7.045 20.385 1.00 80.69 497 ILE A O 1
ATOM 3976 N N . THR A 1 498 ? -21.396 6.961 22.576 1.00 80.06 498 THR A N 1
ATOM 3977 C CA . THR A 1 498 ? -22.059 8.233 22.945 1.00 80.06 498 THR A CA 1
ATOM 3978 C C . THR A 1 498 ? -21.077 9.297 23.444 1.00 80.06 498 THR A C 1
ATOM 3980 O O . THR A 1 498 ? -21.482 10.352 23.934 1.00 80.06 498 THR A O 1
ATOM 3983 N N . SER A 1 499 ? -19.769 9.060 23.303 1.00 78.00 499 SER A N 1
ATOM 3984 C CA . SER A 1 499 ? -18.720 9.962 23.799 1.00 78.00 499 SER A CA 1
ATOM 3985 C C . SER A 1 499 ? -18.725 11.347 23.147 1.00 78.00 499 SER A C 1
ATOM 3987 O O . SER A 1 499 ? -18.441 12.330 23.832 1.00 78.00 499 SER A O 1
ATOM 3989 N N . SER A 1 500 ? -19.077 11.441 21.860 1.00 78.50 500 SER A N 1
ATOM 3990 C CA . SER A 1 500 ? -19.099 12.699 21.091 1.00 78.50 500 SER A CA 1
ATOM 3991 C C . SER A 1 500 ? -20.506 13.281 20.929 1.00 78.50 500 SER A C 1
ATOM 3993 O O . SER A 1 500 ? -20.730 14.124 20.058 1.00 78.50 500 SER A O 1
ATOM 3995 N N . VAL A 1 501 ? -21.457 12.801 21.731 1.00 80.44 501 VAL A N 1
ATOM 3996 C CA . VAL A 1 501 ? -22.871 13.172 21.685 1.00 80.44 501 VAL A CA 1
ATOM 3997 C C . VAL A 1 501 ? -23.236 13.932 22.964 1.00 80.44 501 VAL A C 1
ATOM 3999 O O . VAL A 1 501 ? -22.700 13.648 24.042 1.00 80.44 501 VAL A O 1
ATOM 4002 N N . ASP A 1 502 ? -24.113 14.928 22.835 1.00 83.88 502 ASP A N 1
ATOM 4003 C CA . ASP A 1 502 ? -24.673 15.676 23.959 1.00 83.88 502 ASP A CA 1
ATOM 4004 C C . ASP A 1 502 ? -25.562 14.791 24.853 1.00 83.88 502 ASP A C 1
ATOM 4006 O O . ASP A 1 502 ? -25.983 13.697 24.477 1.00 83.88 502 ASP A O 1
ATOM 4010 N N . ILE A 1 503 ? -25.825 15.257 26.074 1.00 81.62 503 ILE A N 1
ATOM 4011 C CA . ILE A 1 503 ? -26.513 14.467 27.106 1.00 81.62 503 ILE A CA 1
ATOM 4012 C C . ILE A 1 503 ? -27.962 14.146 26.709 1.00 81.62 503 ILE A C 1
ATOM 4014 O O . ILE A 1 503 ? -28.433 13.046 26.998 1.00 81.62 503 ILE A O 1
ATOM 4018 N N . GLU A 1 504 ? -28.664 15.075 26.055 1.00 82.19 504 GLU A N 1
ATOM 4019 C CA . GLU A 1 504 ? -30.062 14.889 25.640 1.00 82.19 504 GLU A CA 1
ATOM 4020 C C . GLU A 1 504 ? -30.160 13.797 24.572 1.00 82.19 504 GLU A C 1
ATOM 4022 O O . GLU A 1 504 ? -30.903 12.823 24.724 1.00 82.19 504 GLU A O 1
ATOM 4027 N N . THR A 1 505 ? -29.327 13.898 23.536 1.00 83.75 505 THR A N 1
ATOM 4028 C CA . THR A 1 505 ? -29.252 12.896 22.472 1.00 83.75 505 THR A CA 1
ATOM 4029 C C . THR A 1 505 ? -28.761 11.545 23.010 1.00 83.75 505 THR A C 1
ATOM 4031 O O . THR A 1 505 ? -29.276 10.501 22.610 1.00 83.75 505 THR A O 1
ATOM 4034 N N . GLU A 1 506 ? -27.817 11.521 23.960 1.00 83.38 506 GLU A N 1
ATOM 4035 C CA . GLU A 1 506 ? -27.392 10.280 24.625 1.00 83.38 506 GLU A CA 1
ATOM 4036 C C . GLU A 1 506 ? -28.557 9.597 25.358 1.00 83.38 506 GLU A C 1
ATOM 4038 O O . GLU A 1 506 ? -28.725 8.381 25.233 1.00 83.38 506 GLU A O 1
ATOM 4043 N N . GLN A 1 507 ? -29.371 10.347 26.107 1.00 82.38 507 GLN A N 1
ATOM 4044 C CA . GLN A 1 507 ? -30.531 9.787 26.807 1.00 82.38 507 GLN A CA 1
ATOM 4045 C C . GLN A 1 507 ? -31.555 9.209 25.829 1.00 82.38 507 GLN A C 1
ATOM 4047 O O . GLN A 1 507 ? -31.996 8.074 26.023 1.00 82.38 507 GLN A O 1
ATOM 4052 N N . MET A 1 508 ? -31.863 9.936 24.753 1.00 83.44 508 MET A N 1
ATOM 4053 C CA . MET A 1 508 ? -32.765 9.473 23.696 1.00 83.44 508 MET A CA 1
ATOM 4054 C C . MET A 1 508 ? -32.280 8.156 23.065 1.00 83.44 508 MET A C 1
ATOM 4056 O O . MET A 1 508 ? -33.063 7.215 22.898 1.00 83.44 508 MET A O 1
ATOM 4060 N N . ILE A 1 509 ? -30.985 8.058 22.746 1.00 85.75 509 ILE A N 1
ATOM 4061 C CA . ILE A 1 509 ? -30.384 6.835 22.194 1.00 85.75 509 ILE A CA 1
ATOM 4062 C C . ILE A 1 509 ? -30.478 5.694 23.212 1.00 85.75 509 ILE A C 1
ATOM 4064 O O . ILE A 1 509 ? -30.922 4.600 22.877 1.00 85.75 509 ILE A O 1
ATOM 4068 N N . GLN A 1 510 ? -30.116 5.936 24.473 1.00 83.06 510 GLN A N 1
ATOM 4069 C CA . GLN A 1 510 ? -30.176 4.921 25.530 1.00 83.06 510 GLN A CA 1
ATOM 4070 C C . GLN A 1 510 ? -31.596 4.395 25.771 1.00 83.06 510 GLN A C 1
ATOM 4072 O O . GLN A 1 510 ? -31.768 3.222 26.098 1.00 83.06 510 GLN A O 1
ATOM 4077 N N . GLU A 1 511 ? -32.619 5.238 25.639 1.00 82.88 511 GLU A N 1
ATOM 4078 C CA . GLU A 1 511 ? -34.016 4.813 25.732 1.00 82.88 511 GLU A CA 1
ATOM 4079 C C . GLU A 1 511 ? -34.447 3.983 24.528 1.00 82.88 511 GLU A C 1
ATOM 4081 O O . GLU A 1 511 ? -35.042 2.920 24.716 1.00 82.88 511 GLU A O 1
ATOM 4086 N N . SER A 1 512 ? -34.072 4.414 23.324 1.00 83.75 512 SER A N 1
ATOM 4087 C CA . SER A 1 512 ? -34.372 3.711 22.072 1.00 83.75 512 SER A CA 1
ATOM 4088 C C . SER A 1 512 ? -33.698 2.337 22.005 1.00 83.75 512 SER A C 1
ATOM 4090 O O . SER A 1 512 ? -34.286 1.376 21.517 1.00 83.75 512 SER A O 1
ATOM 4092 N N . LEU A 1 513 ? -32.491 2.204 22.561 1.00 84.56 513 LEU A N 1
ATOM 4093 C CA . LEU A 1 513 ? -31.747 0.945 22.577 1.00 84.56 513 LEU A CA 1
ATOM 4094 C C . LEU A 1 513 ? -32.303 -0.097 23.563 1.00 84.56 513 LEU A C 1
ATOM 4096 O O . LEU A 1 513 ? -32.001 -1.280 23.409 1.00 84.56 513 LEU A O 1
ATOM 4100 N N . LYS A 1 514 ? -33.147 0.284 24.537 1.00 80.50 514 LYS A N 1
ATOM 4101 C CA . LYS A 1 514 ? -33.714 -0.670 25.515 1.00 80.50 514 LYS A CA 1
ATOM 4102 C C . LYS A 1 514 ? -34.478 -1.812 24.851 1.00 80.50 514 LYS A C 1
ATOM 4104 O O . LYS A 1 514 ? -34.355 -2.955 25.283 1.00 80.50 514 LYS A O 1
ATOM 4109 N N . SER A 1 515 ? -35.278 -1.508 23.828 1.00 78.25 515 SER A N 1
ATOM 4110 C CA . SER A 1 515 ? -36.022 -2.524 23.076 1.00 78.25 515 SER A CA 1
ATOM 4111 C C . SER A 1 515 ? -35.082 -3.394 22.243 1.00 78.25 515 SER A C 1
ATOM 4113 O O . SER A 1 515 ? -35.309 -4.595 22.116 1.00 78.25 515 SER A O 1
ATOM 4115 N N . VAL A 1 516 ? -33.988 -2.812 21.744 1.00 80.88 516 VAL A N 1
ATOM 4116 C CA . VAL A 1 516 ? -33.002 -3.510 20.915 1.00 80.88 516 VAL A CA 1
ATOM 4117 C C . VAL A 1 516 ? -32.190 -4.528 21.715 1.00 80.88 516 VAL A C 1
ATOM 4119 O O . VAL A 1 516 ? -31.812 -5.554 21.150 1.00 80.88 516 VAL A O 1
ATOM 4122 N N . TYR A 1 517 ? -31.949 -4.285 23.010 1.00 81.25 517 TYR A N 1
ATOM 4123 C CA . TYR A 1 517 ? -31.245 -5.214 23.906 1.00 81.25 517 TYR A CA 1
ATOM 4124 C C . TYR A 1 517 ? -32.034 -6.497 24.202 1.00 81.25 517 TYR A C 1
ATOM 4126 O O . TYR A 1 517 ? -31.443 -7.503 24.594 1.00 81.25 517 TYR A O 1
ATOM 4134 N N . SER A 1 518 ? -33.360 -6.485 24.034 1.00 81.44 518 SER A N 1
ATOM 4135 C CA . SER A 1 518 ? -34.207 -7.608 24.438 1.00 81.44 518 SER A CA 1
ATOM 4136 C C . SER A 1 518 ? -33.833 -8.895 23.695 1.00 81.44 518 SER A C 1
ATOM 4138 O O . SER A 1 518 ? -33.839 -8.949 22.466 1.00 81.44 518 SER A O 1
ATOM 4140 N N . GLY A 1 519 ? -33.486 -9.938 24.455 1.00 84.19 519 GLY A N 1
ATOM 4141 C CA . GLY A 1 519 ? -33.127 -11.252 23.915 1.00 84.19 519 GLY A CA 1
ATOM 4142 C C . GLY A 1 519 ? -31.737 -11.340 23.273 1.00 84.19 519 GLY A C 1
ATOM 4143 O O . GLY A 1 519 ? -31.443 -12.361 22.653 1.00 84.19 519 GLY A O 1
ATOM 4144 N N . LYS A 1 520 ? -30.880 -10.318 23.417 1.00 93.25 520 LYS A N 1
ATOM 4145 C CA . LYS A 1 520 ? -29.528 -10.285 22.835 1.00 93.25 520 LYS A CA 1
ATOM 4146 C C . LYS A 1 520 ? -28.457 -10.052 23.886 1.00 93.25 520 LYS A C 1
ATOM 4148 O O . LYS A 1 520 ? -28.602 -9.209 24.768 1.00 93.25 520 LYS A O 1
ATOM 4153 N N . THR A 1 521 ? -27.343 -10.757 23.755 1.00 96.31 521 THR A N 1
ATOM 4154 C CA . THR A 1 521 ? -26.195 -10.560 24.640 1.00 96.31 521 THR A CA 1
ATOM 4155 C C . THR A 1 521 ? -25.477 -9.273 24.256 1.00 96.31 521 THR A C 1
ATOM 4157 O O . THR A 1 521 ? -24.995 -9.145 23.131 1.00 96.31 521 THR A O 1
ATOM 4160 N N . THR A 1 522 ? -25.400 -8.310 25.172 1.00 95.12 522 THR A N 1
ATOM 4161 C CA . THR A 1 522 ? -24.969 -6.945 24.843 1.00 95.12 522 THR A CA 1
ATOM 4162 C C . THR A 1 522 ? -23.798 -6.493 25.704 1.00 95.12 522 THR A C 1
ATOM 4164 O O . THR A 1 522 ? -23.931 -6.371 26.914 1.00 95.12 522 THR A O 1
ATOM 4167 N N . PHE A 1 523 ? -22.665 -6.164 25.090 1.00 95.56 523 PHE A N 1
ATOM 4168 C CA . PHE A 1 523 ? -21.502 -5.580 25.755 1.00 95.56 523 PHE A CA 1
ATOM 4169 C C . PHE A 1 523 ? -21.483 -4.065 25.551 1.00 95.56 523 PHE A C 1
ATOM 4171 O O . PHE A 1 523 ? -21.412 -3.589 24.420 1.00 95.56 523 PHE A O 1
ATOM 4178 N N . ILE A 1 524 ? -21.506 -3.308 26.645 1.00 93.50 524 ILE A N 1
ATOM 4179 C CA . ILE A 1 524 ? -21.412 -1.847 26.653 1.00 93.50 524 ILE A CA 1
ATOM 4180 C C . ILE A 1 524 ? -20.087 -1.468 27.305 1.00 93.50 524 ILE A C 1
ATOM 4182 O O . ILE A 1 524 ? -19.917 -1.609 28.517 1.00 93.50 524 ILE A O 1
ATOM 4186 N N . ILE A 1 525 ? -19.147 -0.972 26.508 1.00 93.38 525 ILE A N 1
ATOM 4187 C CA . ILE A 1 525 ? -17.910 -0.381 27.007 1.00 93.38 525 ILE A CA 1
ATOM 4188 C C . ILE A 1 525 ? -18.128 1.121 27.077 1.00 93.38 525 ILE A C 1
ATOM 4190 O O . ILE A 1 525 ? -18.465 1.760 26.083 1.00 93.38 525 ILE A O 1
ATOM 4194 N N . SER A 1 526 ? -17.944 1.693 28.258 1.00 87.19 526 SER A N 1
ATOM 4195 C CA . SER A 1 526 ? -18.054 3.135 28.431 1.00 87.19 526 SER A CA 1
ATOM 4196 C C . SER A 1 526 ? -17.156 3.596 29.562 1.00 87.19 526 SER A C 1
ATOM 4198 O O . SER A 1 526 ? -16.862 2.862 30.506 1.00 87.19 526 SER A O 1
ATOM 4200 N N . HIS A 1 527 ? -16.732 4.848 29.472 1.00 83.88 527 HIS A N 1
ATOM 4201 C CA . HIS A 1 527 ? -16.162 5.557 30.607 1.00 83.88 527 HIS A CA 1
ATOM 4202 C C . HIS A 1 527 ? -17.243 6.243 31.450 1.00 83.88 527 HIS A C 1
ATOM 4204 O O . HIS A 1 527 ? -16.962 6.636 32.580 1.00 83.88 527 HIS A O 1
ATOM 4210 N N . ARG A 1 528 ? -18.471 6.386 30.932 1.00 82.81 528 ARG A N 1
ATOM 4211 C CA . ARG A 1 528 ? -19.604 7.026 31.608 1.00 82.81 528 ARG A CA 1
ATOM 4212 C C . ARG A 1 528 ? -20.437 5.994 32.352 1.00 82.81 528 ARG A C 1
ATOM 4214 O O . ARG A 1 528 ? -20.892 5.000 31.787 1.00 82.81 528 ARG A O 1
ATOM 4221 N N . ILE A 1 529 ? -20.724 6.281 33.617 1.00 87.12 529 ILE A N 1
ATOM 4222 C CA . ILE A 1 529 ? -21.565 5.394 34.423 1.00 87.12 529 ILE A CA 1
ATOM 4223 C C . ILE A 1 529 ? -23.007 5.385 33.925 1.00 87.12 529 ILE A C 1
ATOM 4225 O O . ILE A 1 529 ? -23.653 4.343 33.981 1.00 87.12 529 ILE A O 1
ATOM 4229 N N . SER A 1 530 ? -23.505 6.497 33.381 1.00 83.50 530 SER A N 1
ATOM 4230 C CA . SER A 1 530 ? -24.843 6.576 32.781 1.00 83.50 530 SER A CA 1
ATOM 4231 C C . SER A 1 530 ? -25.102 5.464 31.758 1.00 83.50 530 SER A C 1
ATOM 4233 O O . SER A 1 530 ? -26.201 4.910 31.750 1.00 83.50 530 SER A O 1
ATOM 4235 N N . SER A 1 531 ? -24.094 5.099 30.957 1.00 85.38 531 SER A N 1
ATOM 4236 C CA . SER A 1 531 ? -24.215 4.088 29.902 1.00 85.38 531 SER A CA 1
ATOM 4237 C C . SER A 1 531 ? -24.242 2.654 30.445 1.00 85.38 531 SER A C 1
ATOM 4239 O O . SER A 1 531 ? -24.939 1.810 29.895 1.00 85.38 531 SER A O 1
ATOM 4241 N N . VAL A 1 532 ? -23.505 2.360 31.524 1.00 89.62 532 VAL A N 1
ATOM 4242 C CA . VAL A 1 532 ? -23.390 0.991 32.075 1.00 89.62 532 VAL A CA 1
ATOM 4243 C C . VAL A 1 532 ? -24.273 0.734 33.293 1.00 89.62 532 VAL A C 1
ATOM 4245 O O . VAL A 1 532 ? -24.453 -0.414 33.682 1.00 89.62 532 VAL A O 1
ATOM 4248 N N . ARG A 1 533 ? -24.843 1.777 33.910 1.00 89.25 533 ARG A N 1
ATOM 4249 C CA . ARG A 1 533 ? -25.612 1.682 35.166 1.00 89.25 533 ARG A CA 1
ATOM 4250 C C . ARG A 1 533 ? -26.771 0.687 35.098 1.00 89.25 533 ARG A C 1
ATOM 4252 O O . ARG A 1 533 ? -27.139 0.125 36.122 1.00 89.25 533 ARG A O 1
ATOM 4259 N N . LYS A 1 534 ? -27.365 0.523 33.914 1.00 87.50 534 LYS A N 1
ATOM 4260 C CA . LYS A 1 534 ? -28.509 -0.365 33.658 1.00 87.50 534 LYS A CA 1
ATOM 4261 C C . LYS A 1 534 ? -28.098 -1.772 33.200 1.00 87.50 534 LYS A C 1
ATOM 4263 O O . LYS A 1 534 ? -28.978 -2.553 32.867 1.00 87.50 534 LYS A O 1
ATOM 4268 N N . ALA A 1 535 ? -26.802 -2.077 33.132 1.00 91.81 535 ALA A N 1
ATOM 4269 C CA . ALA A 1 535 ? -26.340 -3.415 32.789 1.00 91.81 535 ALA A CA 1
ATOM 4270 C C . ALA A 1 535 ? -26.661 -4.407 33.916 1.00 91.81 535 ALA A C 1
ATOM 4272 O O . ALA A 1 535 ? -26.595 -4.056 35.097 1.00 91.81 535 ALA A O 1
ATOM 4273 N N . ASP A 1 536 ? -26.949 -5.653 33.546 1.00 93.81 536 ASP A N 1
ATOM 4274 C CA . ASP A 1 536 ? -27.242 -6.728 34.497 1.00 93.81 536 ASP A CA 1
ATOM 4275 C C . ASP A 1 536 ? -26.013 -7.061 35.347 1.00 93.81 536 ASP A C 1
ATOM 4277 O O . ASP A 1 536 ? -26.125 -7.372 36.530 1.00 93.81 536 ASP A O 1
ATOM 4281 N N . VAL A 1 537 ? -24.822 -7.001 34.741 1.00 95.69 537 VAL A N 1
ATOM 4282 C CA . VAL A 1 537 ? -23.536 -7.175 35.424 1.00 95.69 537 VAL A CA 1
ATOM 4283 C C . VAL A 1 537 ? -22.532 -6.177 34.874 1.00 95.69 537 VAL A C 1
ATOM 4285 O O . VAL A 1 537 ? -22.423 -5.977 33.666 1.00 95.69 537 VAL A O 1
ATOM 4288 N N . ILE A 1 538 ? -21.758 -5.575 35.768 1.00 96.69 538 ILE A N 1
ATOM 4289 C CA . ILE A 1 538 ? -20.690 -4.642 35.437 1.00 96.69 538 ILE A CA 1
ATOM 4290 C C . ILE A 1 538 ? -19.358 -5.263 35.855 1.00 96.69 538 ILE A C 1
ATOM 4292 O O . ILE A 1 538 ? -19.196 -5.693 36.998 1.00 96.69 538 ILE A O 1
ATOM 4296 N N . PHE A 1 539 ? -18.405 -5.290 34.927 1.00 96.12 539 PHE A N 1
ATOM 4297 C CA . PHE A 1 539 ? -17.018 -5.673 35.160 1.00 96.12 539 PHE A CA 1
ATOM 4298 C C . PHE A 1 539 ? -16.129 -4.434 35.112 1.00 96.12 539 PHE A C 1
ATOM 4300 O O . PHE A 1 539 ? -16.149 -3.670 34.142 1.00 96.12 539 PHE A O 1
ATOM 4307 N N . VAL A 1 540 ? -15.315 -4.253 36.149 1.00 95.44 540 VAL A N 1
ATOM 4308 C CA . VAL A 1 540 ? -14.301 -3.197 36.193 1.00 95.44 540 VAL A CA 1
ATOM 4309 C C . VAL A 1 540 ? -12.940 -3.818 35.911 1.00 95.44 540 VAL A C 1
ATOM 4311 O O . VAL A 1 540 ? -12.483 -4.689 36.651 1.00 95.44 540 VAL A O 1
ATOM 4314 N N . LEU A 1 541 ? -12.302 -3.373 34.832 1.00 94.88 541 LEU A N 1
ATOM 4315 C CA . LEU A 1 541 ? -10.956 -3.774 34.444 1.00 94.88 541 LEU A CA 1
ATOM 4316 C C . LEU A 1 541 ? -9.942 -2.728 34.887 1.00 94.88 541 LEU A C 1
ATOM 4318 O O . LEU A 1 541 ? -10.069 -1.562 34.518 1.00 94.88 541 LEU A O 1
ATOM 4322 N N . ASP A 1 542 ? -8.875 -3.170 35.545 1.00 93.69 542 ASP A N 1
ATOM 4323 C CA . ASP A 1 542 ? -7.680 -2.364 35.788 1.00 93.69 542 ASP A CA 1
ATOM 4324 C C . ASP A 1 542 ? -6.406 -3.170 35.507 1.00 93.69 542 ASP A C 1
ATOM 4326 O O . ASP A 1 542 ? -6.326 -4.363 35.805 1.00 93.69 542 ASP A O 1
ATOM 4330 N N . LYS A 1 543 ? -5.415 -2.524 34.878 1.00 92.56 543 LYS A N 1
ATOM 4331 C CA . LYS A 1 543 ? -4.110 -3.116 34.507 1.00 92.56 543 LYS A CA 1
ATOM 4332 C C . LYS A 1 543 ? -4.207 -4.524 33.878 1.00 92.56 543 LYS A C 1
ATOM 4334 O O . LYS A 1 543 ? -3.339 -5.381 34.097 1.00 92.56 543 LYS A O 1
ATOM 4339 N N . GLY A 1 544 ? -5.261 -4.758 33.092 1.00 92.94 544 GLY A N 1
ATOM 4340 C CA . GLY A 1 544 ? -5.505 -6.014 32.387 1.00 92.94 544 GLY A CA 1
ATOM 4341 C C . GLY A 1 544 ? -6.149 -7.133 33.205 1.00 92.94 544 GLY A C 1
ATOM 4342 O O . GLY A 1 544 ? -6.171 -8.261 32.723 1.00 92.94 544 GLY A O 1
ATOM 4343 N N . ARG A 1 545 ? -6.644 -6.865 34.419 1.00 96.00 545 ARG A N 1
ATOM 4344 C CA . ARG A 1 545 ? -7.357 -7.823 35.282 1.00 96.00 545 ARG A CA 1
ATOM 4345 C C . ARG A 1 545 ? -8.752 -7.297 35.612 1.00 96.00 545 ARG A C 1
ATOM 4347 O O . ARG A 1 545 ? -8.962 -6.088 35.663 1.00 96.00 545 ARG A O 1
ATOM 4354 N N . ILE A 1 546 ? -9.697 -8.198 35.865 1.00 95.88 546 ILE A N 1
ATOM 4355 C CA . ILE A 1 546 ? -10.996 -7.831 36.446 1.00 95.88 546 ILE A CA 1
ATOM 4356 C C . ILE A 1 546 ? -10.784 -7.622 37.947 1.00 95.88 546 ILE A C 1
ATOM 4358 O O . ILE A 1 546 ? -10.386 -8.558 38.638 1.00 95.88 546 ILE A O 1
ATOM 4362 N N . ILE A 1 547 ? -11.033 -6.407 38.434 1.00 95.31 547 ILE A N 1
ATOM 4363 C CA . ILE A 1 547 ? -10.869 -6.041 39.851 1.00 95.31 547 ILE A CA 1
ATOM 4364 C C . ILE A 1 547 ? -12.197 -6.005 40.612 1.00 95.31 547 ILE A C 1
ATOM 4366 O O . ILE A 1 547 ? -12.222 -6.274 41.808 1.00 95.31 547 ILE A O 1
ATOM 4370 N N . GLU A 1 548 ? -13.307 -5.723 39.926 1.00 95.12 548 GLU A N 1
ATOM 4371 C CA . GLU A 1 548 ? -14.647 -5.717 40.515 1.00 95.12 548 GLU A CA 1
ATOM 4372 C C . GLU A 1 548 ? -15.667 -6.327 39.552 1.00 95.12 548 GLU A C 1
ATOM 4374 O O . GLU A 1 548 ? -15.546 -6.215 38.327 1.00 95.12 548 GLU A O 1
ATOM 4379 N N . LYS A 1 549 ? -16.693 -6.953 40.131 1.00 95.75 549 LYS A N 1
ATOM 4380 C CA . LYS A 1 549 ? -17.830 -7.546 39.432 1.00 95.75 549 LYS A CA 1
ATOM 4381 C C . LYS A 1 549 ? -19.080 -7.380 40.289 1.00 95.75 549 LYS A C 1
ATOM 4383 O O . LYS A 1 549 ? -19.045 -7.721 41.468 1.00 95.75 549 LYS A O 1
ATOM 4388 N N . GLY A 1 550 ? -20.174 -6.922 39.696 1.00 95.31 550 GLY A N 1
ATOM 4389 C CA . GLY A 1 550 ? -21.470 -6.872 40.372 1.00 95.31 550 GLY A CA 1
ATOM 4390 C C . GLY A 1 550 ? -22.486 -6.012 39.638 1.00 95.31 550 GLY A C 1
ATOM 4391 O O . GLY A 1 550 ? -22.218 -5.500 38.551 1.00 95.31 550 GLY A O 1
ATOM 4392 N N . THR A 1 551 ? -23.656 -5.844 40.240 1.00 95.69 551 THR A N 1
ATOM 4393 C CA . THR A 1 551 ? -24.649 -4.855 39.802 1.00 95.69 551 THR A CA 1
ATOM 4394 C C . THR A 1 551 ? -24.235 -3.441 40.213 1.00 95.69 551 THR A C 1
ATOM 4396 O O . THR A 1 551 ? -23.354 -3.246 41.054 1.00 95.69 551 THR A O 1
ATOM 4399 N N . HIS A 1 552 ? -24.907 -2.422 39.669 1.00 94.00 552 HIS A N 1
ATOM 4400 C CA . HIS A 1 552 ? -24.705 -1.036 40.100 1.00 94.00 552 HIS A CA 1
ATOM 4401 C C . HIS A 1 552 ? -24.806 -0.872 41.626 1.00 94.00 552 HIS A C 1
ATOM 4403 O O . HIS A 1 552 ? -23.971 -0.202 42.229 1.00 94.00 552 HIS A O 1
ATOM 4409 N N . GLU A 1 553 ? -25.809 -1.485 42.255 1.00 94.25 553 GLU A N 1
ATOM 4410 C CA . GLU A 1 553 ? -26.040 -1.350 43.694 1.00 94.25 553 GLU A CA 1
ATOM 4411 C C . GLU A 1 553 ? -24.953 -2.035 44.529 1.00 94.25 553 GLU A C 1
ATOM 4413 O O . GLU A 1 553 ? -24.514 -1.487 45.540 1.00 94.25 553 GLU A O 1
ATOM 4418 N N . GLU A 1 554 ? -24.490 -3.210 44.098 1.00 94.12 554 GLU A N 1
ATOM 4419 C CA . GLU A 1 554 ? -23.401 -3.946 44.748 1.00 94.12 554 GLU A CA 1
ATOM 4420 C C . GLU A 1 554 ? -22.082 -3.172 44.664 1.00 94.12 554 GLU A C 1
ATOM 4422 O O . GLU A 1 554 ? -21.421 -2.950 45.679 1.00 94.12 554 GLU A O 1
ATOM 4427 N N . LEU A 1 555 ? -21.729 -2.681 43.473 1.00 93.50 555 LEU A N 1
ATOM 4428 C CA . LEU A 1 555 ? -20.489 -1.934 43.261 1.00 93.50 555 LEU A CA 1
ATOM 4429 C C . LEU A 1 555 ? -20.480 -0.587 43.997 1.00 93.50 555 LEU A C 1
ATOM 4431 O O . LEU A 1 555 ? -19.442 -0.155 44.500 1.00 93.50 555 LEU A O 1
ATOM 4435 N N . MET A 1 556 ? -21.642 0.059 4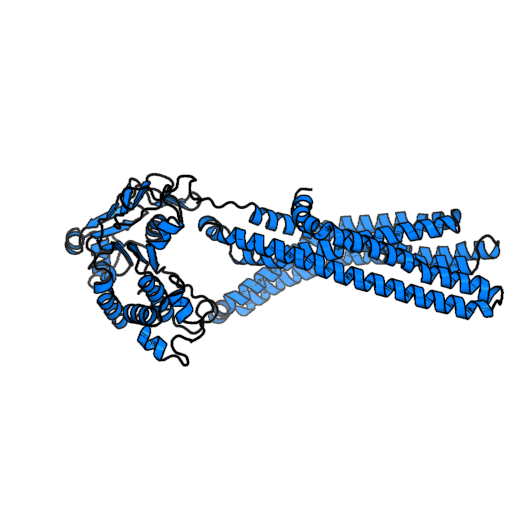4.136 1.00 93.00 556 MET A N 1
ATOM 4436 C CA . MET A 1 556 ? -21.782 1.263 44.959 1.00 93.00 556 MET A CA 1
ATOM 4437 C C . MET A 1 556 ? -21.573 0.987 46.454 1.00 93.00 556 MET A C 1
ATOM 4439 O O . MET A 1 556 ? -21.003 1.830 47.148 1.00 93.00 556 MET A O 1
ATOM 4443 N N . LYS A 1 557 ? -21.990 -0.183 46.956 1.00 92.25 557 LYS A N 1
ATOM 4444 C CA . LYS A 1 557 ? -21.760 -0.596 48.354 1.00 92.25 557 LYS A CA 1
ATOM 4445 C C . LYS A 1 557 ? -20.296 -0.946 48.622 1.00 92.25 557 LYS A C 1
ATOM 4447 O O . LYS A 1 557 ? -19.795 -0.621 49.695 1.00 92.25 557 LYS A O 1
ATOM 4452 N N . ASN A 1 558 ? -19.614 -1.545 47.646 1.00 89.62 558 ASN A N 1
ATOM 4453 C CA . ASN A 1 558 ? -18.217 -1.975 47.768 1.00 89.62 558 ASN A CA 1
ATOM 4454 C C . ASN A 1 558 ? -17.217 -0.810 47.865 1.00 89.62 558 ASN A C 1
ATOM 4456 O O . ASN A 1 558 ? -16.081 -1.026 48.276 1.00 89.62 558 ASN A O 1
ATOM 4460 N N . LYS A 1 559 ? -17.625 0.418 47.504 1.00 88.88 559 LYS A N 1
ATOM 4461 C CA . LYS A 1 559 ? -16.796 1.640 47.561 1.00 88.88 559 LYS A CA 1
ATOM 4462 C C . LYS A 1 559 ? -15.432 1.524 46.850 1.00 88.88 559 LYS A C 1
ATOM 4464 O O . LYS A 1 559 ? -14.482 2.200 47.231 1.00 88.88 559 LYS A O 1
ATOM 4469 N N . GLY A 1 560 ? -15.350 0.692 45.810 1.00 90.81 560 GLY A N 1
ATOM 4470 C CA . GLY A 1 560 ? -14.154 0.518 44.982 1.00 90.81 560 GLY A CA 1
ATOM 4471 C C . GLY A 1 560 ? -14.001 1.575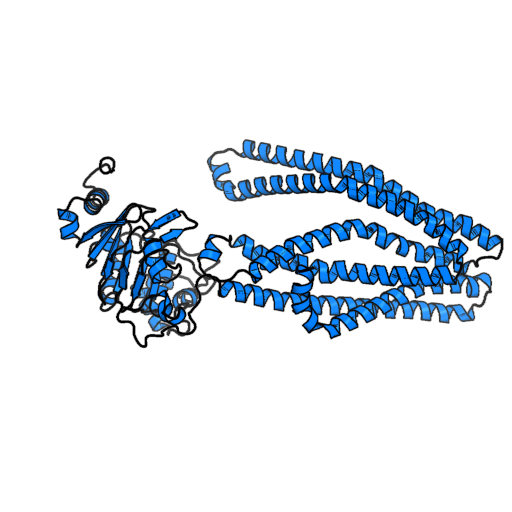 43.878 1.00 90.81 560 GLY A C 1
ATOM 4472 O O . GLY A 1 560 ? -14.560 2.673 43.949 1.00 90.81 560 GLY A O 1
ATOM 4473 N N . TYR A 1 561 ? -13.268 1.234 42.817 1.00 90.12 561 TYR A N 1
ATOM 4474 C CA . TYR A 1 561 ? -13.050 2.061 41.629 1.00 90.12 561 TYR A CA 1
ATOM 4475 C C . TYR A 1 561 ? -14.369 2.529 41.002 1.00 90.12 561 TYR A C 1
ATOM 4477 O O . TYR A 1 561 ? -14.500 3.712 40.677 1.00 90.12 561 TYR A O 1
ATOM 4485 N N . TYR A 1 562 ? -15.368 1.641 40.881 1.00 92.75 562 TYR A N 1
ATOM 4486 C CA . TYR A 1 562 ? -16.688 1.999 40.342 1.00 92.75 562 TYR A CA 1
ATOM 4487 C C . TYR A 1 562 ? -17.311 3.176 41.107 1.00 92.75 562 TYR A C 1
ATOM 4489 O O . TYR A 1 562 ? -17.746 4.167 40.516 1.00 92.75 562 TYR A O 1
ATOM 4497 N N . HIS A 1 563 ? -17.331 3.077 42.437 1.00 92.25 563 HIS A N 1
ATOM 4498 C CA . HIS A 1 563 ? -17.887 4.101 43.316 1.00 92.25 563 HIS A CA 1
ATOM 4499 C C . HIS A 1 563 ? -17.097 5.411 43.220 1.00 92.25 563 HIS A C 1
ATOM 4501 O O . HIS A 1 563 ? -17.690 6.485 43.139 1.00 92.25 563 HIS A O 1
ATOM 4507 N N . SER A 1 564 ? -15.765 5.344 43.186 1.00 88.75 564 SER A N 1
ATOM 4508 C CA . SER A 1 564 ? -14.912 6.529 43.036 1.00 88.75 564 SER A CA 1
ATOM 4509 C C . SER A 1 564 ? -15.207 7.283 41.738 1.00 88.75 564 SER A C 1
ATOM 4511 O O . SER A 1 564 ? -15.414 8.498 41.762 1.00 88.75 564 SER A O 1
ATOM 4513 N N . VAL A 1 565 ? -15.328 6.569 40.614 1.00 88.69 565 VAL A N 1
ATOM 4514 C CA . VAL A 1 565 ? -15.708 7.167 39.323 1.00 88.69 565 VAL A CA 1
ATOM 4515 C C . VAL A 1 565 ? -17.117 7.761 39.396 1.00 88.69 565 VAL A C 1
ATOM 4517 O O . VAL A 1 565 ? -17.339 8.862 38.890 1.00 88.69 565 VAL A O 1
ATOM 4520 N N . PHE A 1 566 ? -18.055 7.095 40.080 1.00 89.94 566 PHE A N 1
ATOM 4521 C CA . PHE A 1 566 ? -19.418 7.600 40.274 1.00 89.94 566 PHE A CA 1
ATOM 4522 C C . PHE A 1 566 ? -19.443 8.923 41.016 1.00 89.94 566 PHE A C 1
ATOM 4524 O O . PHE A 1 566 ? -20.117 9.860 40.588 1.00 89.94 566 PHE A O 1
ATOM 4531 N N . MET A 1 567 ? -18.704 9.013 42.116 1.00 88.25 567 MET A N 1
ATOM 4532 C CA . MET A 1 567 ? -18.666 10.215 42.935 1.00 88.25 567 MET A CA 1
ATOM 4533 C C . MET A 1 567 ? -18.060 11.399 42.178 1.00 88.25 567 MET A C 1
ATOM 4535 O O . MET A 1 567 ? -18.545 12.521 42.324 1.00 88.25 567 MET A O 1
ATOM 4539 N N . ILE A 1 568 ? -17.066 11.146 41.326 1.00 85.75 568 ILE A N 1
ATOM 4540 C CA . ILE A 1 568 ? -16.436 12.170 40.486 1.00 85.75 568 ILE A CA 1
ATOM 4541 C C . ILE A 1 568 ? -17.386 12.635 39.384 1.00 85.75 568 ILE A C 1
ATOM 4543 O O . ILE A 1 568 ? -17.623 13.832 39.247 1.00 85.75 568 ILE A O 1
ATOM 4547 N N . GLN A 1 569 ? -17.986 11.705 38.634 1.00 83.50 569 GLN A N 1
ATOM 4548 C CA . GLN A 1 569 ? -18.914 12.047 37.548 1.00 83.50 569 GLN A CA 1
ATOM 4549 C C . GLN A 1 569 ? -20.210 12.686 38.054 1.00 83.50 569 GLN A C 1
ATOM 4551 O O . GLN A 1 569 ? -20.798 13.509 37.363 1.00 83.50 569 GLN A O 1
ATOM 4556 N N . SER A 1 570 ? -20.635 12.355 39.275 1.00 80.06 570 SER A N 1
ATOM 4557 C CA . SER A 1 570 ? -21.803 12.968 39.920 1.00 80.06 570 SER A CA 1
ATOM 4558 C C . SER A 1 570 ? -21.496 14.328 40.562 1.00 80.06 570 SER A C 1
ATOM 4560 O O . SER A 1 570 ? -22.381 14.906 41.188 1.00 80.06 570 SER A O 1
ATOM 4562 N N . GLY A 1 571 ? -20.248 14.812 40.486 1.00 69.44 571 GLY A N 1
ATOM 4563 C CA . GLY A 1 571 ? -19.820 16.070 41.106 1.00 69.44 571 GLY A CA 1
ATOM 4564 C C . GLY A 1 571 ? -19.816 16.056 42.641 1.00 69.44 571 GLY A C 1
ATOM 4565 O O . GLY A 1 571 ? -19.798 17.117 43.259 1.00 69.44 571 GLY A O 1
ATOM 4566 N N . LYS A 1 572 ? -19.848 14.871 43.270 1.00 63.69 572 LYS A N 1
ATOM 4567 C CA . LYS A 1 572 ? -19.953 14.689 44.730 1.00 63.69 572 LYS A CA 1
ATOM 4568 C C . LYS A 1 572 ? -18.602 14.537 45.447 1.00 63.69 572 LYS A C 1
ATOM 4570 O O . LYS A 1 572 ? -18.594 14.584 46.670 1.00 63.69 572 LYS A O 1
ATOM 4575 N N . ASN A 1 573 ? -17.480 14.375 44.733 1.00 51.94 573 ASN A N 1
ATOM 4576 C CA . ASN A 1 573 ? -16.123 14.423 45.307 1.00 51.94 573 ASN A CA 1
ATOM 4577 C C . ASN A 1 573 ? -15.092 15.004 44.327 1.00 51.94 573 ASN A C 1
ATOM 4579 O O . ASN A 1 573 ? -15.149 14.743 43.125 1.00 51.94 573 ASN A O 1
ATOM 4583 N N . LYS A 1 574 ? -14.111 15.741 44.863 1.00 46.56 574 LYS A N 1
ATOM 4584 C CA . LYS A 1 574 ? -12.895 16.172 44.158 1.00 46.56 574 LYS A CA 1
ATOM 4585 C C . LYS A 1 574 ? -11.746 15.227 44.539 1.00 46.56 574 LYS A C 1
ATOM 4587 O O . LYS A 1 574 ? -11.513 15.013 45.722 1.00 46.56 574 LYS A O 1
ATOM 4592 N N . THR A 1 575 ? -10.993 14.775 43.534 1.00 46.09 575 THR A N 1
ATOM 4593 C CA . THR A 1 575 ? -9.688 14.065 43.569 1.00 46.09 575 THR A CA 1
ATOM 4594 C C . THR A 1 575 ? -9.681 12.523 43.598 1.00 46.09 575 THR A C 1
ATOM 4596 O O . THR A 1 575 ? -10.347 11.879 44.396 1.00 46.09 575 THR A O 1
ATOM 4599 N N . LEU A 1 576 ? -8.878 11.954 42.683 1.00 47.62 576 LEU A N 1
ATOM 4600 C CA . LEU A 1 576 ? -8.657 10.524 42.381 1.00 47.62 576 LEU A CA 1
ATOM 4601 C C . LEU A 1 576 ? -7.300 10.019 42.926 1.00 47.62 576 LEU A C 1
ATOM 4603 O O . LEU A 1 576 ? -6.786 9.005 42.470 1.00 47.62 576 LEU A O 1
ATOM 4607 N N . SER A 1 577 ? -6.672 10.754 43.846 1.00 44.41 577 SER A N 1
ATOM 4608 C CA . SER A 1 577 ? -5.260 10.573 44.218 1.00 44.41 577 SER A CA 1
ATOM 4609 C C . SER A 1 577 ? -4.988 9.567 45.343 1.00 44.41 577 SER A C 1
ATOM 4611 O O . SER A 1 577 ? -3.834 9.421 45.725 1.00 44.41 577 SER A O 1
ATOM 4613 N N . GLU A 1 578 ? -5.996 8.871 45.877 1.00 38.97 578 GLU A N 1
ATOM 4614 C CA . GLU A 1 578 ? -5.828 8.039 47.088 1.00 38.97 578 GLU A CA 1
ATOM 4615 C C . GLU A 1 578 ? -6.125 6.542 46.909 1.00 38.97 578 GLU A C 1
ATOM 4617 O O . GLU A 1 578 ? -6.144 5.801 47.886 1.00 38.97 578 GLU A O 1
ATOM 4622 N N . VAL A 1 579 ? -6.309 6.052 45.680 1.00 42.62 579 VAL A N 1
ATOM 4623 C CA . VAL A 1 579 ? -6.455 4.606 45.433 1.00 42.62 579 VAL A CA 1
ATOM 4624 C C . VAL A 1 579 ? -5.469 4.190 44.343 1.00 42.62 579 VAL A C 1
ATOM 4626 O O . VAL A 1 579 ? -5.787 4.242 43.156 1.00 42.62 579 VAL A O 1
ATOM 4629 N N . GLY A 1 580 ? -4.241 3.874 44.762 1.00 38.72 580 GLY A N 1
ATOM 4630 C CA . GLY A 1 580 ? -3.144 3.384 43.919 1.00 38.72 580 GLY A CA 1
ATOM 4631 C C . GLY A 1 580 ? -2.815 1.928 44.194 1.00 38.72 580 GLY A C 1
ATOM 4632 O O . GLY A 1 580 ? -2.847 1.557 45.388 1.00 38.72 580 GLY A O 1
#

Solvent-accessible surface area (backbone atoms only — not comparable to full-atom values): 30302 Å² total; per-residue (Å²): 112,70,61,60,58,57,54,43,67,57,50,57,79,44,45,68,58,53,53,51,34,53,51,25,38,50,48,29,32,56,37,59,48,43,55,30,48,50,54,8,50,44,40,42,45,31,66,70,65,58,41,62,82,51,47,63,59,52,49,51,49,43,54,49,35,52,48,52,25,48,51,29,45,51,52,25,52,53,49,42,51,54,52,44,50,52,42,49,50,56,52,44,52,50,50,50,58,51,57,77,59,46,41,54,68,55,56,77,72,43,58,66,70,58,55,52,38,40,67,47,57,30,46,49,46,42,43,46,32,58,59,44,53,51,44,52,50,53,40,48,50,49,32,46,53,53,52,50,53,52,42,43,71,73,37,51,70,63,42,50,60,55,50,64,53,48,62,56,42,50,50,53,49,51,52,45,55,60,65,45,50,60,39,50,50,54,28,54,50,31,51,50,53,38,51,48,52,52,51,52,46,68,74,37,38,68,56,38,61,74,67,71,44,57,68,62,54,51,50,56,47,48,53,34,50,49,52,29,51,52,35,46,47,58,41,46,54,53,46,68,63,42,51,59,53,43,52,48,53,56,50,44,49,54,51,45,47,54,54,55,43,46,52,31,33,76,71,70,75,41,53,74,11,55,50,46,22,55,62,56,50,47,65,63,69,51,48,63,67,66,41,52,65,58,48,52,54,46,52,50,50,28,52,56,31,38,50,55,43,49,51,62,66,66,58,72,50,86,78,66,68,49,98,82,38,46,72,75,94,70,79,68,30,26,41,35,34,44,50,25,22,32,54,64,97,80,48,75,39,35,45,62,33,70,47,79,43,57,56,34,41,35,35,13,39,35,54,60,91,86,15,34,68,72,58,56,54,36,43,76,66,58,52,46,80,68,77,38,63,48,50,25,46,70,84,40,47,59,74,46,34,28,61,69,59,54,46,64,40,42,21,61,24,59,67,75,54,83,38,60,71,37,27,49,47,55,50,30,29,63,73,43,81,85,61,53,69,66,54,54,48,51,21,19,45,43,32,64,31,40,70,65,34,63,71,39,98,52,31,53,66,33,70,30,34,76,68,33,48,95,56,55,70,36,53,39,30,19,44,41,38,12,19,22,52,57,48,67,28,39,27,35,36,38,32,45,63,53,75,65,44,57,70,68,61,39,50,54,28,58,59,48,41,56,70,68,43,63,79,19,14,32,41,36,36,37,88,50,62,85,77,31,54,81,24,70,35,33,40,31,27,49,88,14,28,74,78,45,74,37,35,55,69,53,36,52,70,68,62,44,70,66,27,54,52,48,33,43,76,68,71,74,50,87,86,83,86,87,80,131

Nearest PDB structures (foldseek):
  6quz-assembly1_B  TM=8.271E-01  e=1.806E-45  Thermotoga maritima MSB8
  4q4j-assembly1_B  TM=9.327E-01  e=5.674E-42  Thermotoga maritima MSB8
  4q4a-assembly1_B  TM=9.281E-01  e=2.865E-42  Thermotoga maritima MSB8
  7sgr-assembly1_E  TM=8.344E-01  e=6.836E-41  Escherichia coli CFT073
  6qv1-assembly1_B  TM=8.124E-01  e=9.706E-42  Thermotoga maritima MSB8